Protein AF-0000000080410836 (afdb_homodimer)

Nearest PDB structures (foldseek):
  3ge6-assembly1_B  TM=9.670E-01  e=2.487E-30  Exiguobacterium sibiricum 255-15
  3gbh-assembly1_B  TM=9.718E-01  e=1.998E-29  Staphylococcus epidermidis ATCC 12228
  4qly-assembly2_D  TM=9.306E-01  e=6.298E-25  Lactiplantibacillus plantarum
  3bem-assembly1_A  TM=9.133E-01  e=1.049E-16  Bacillus subtilis
  3of4-assembly2_C-2  TM=8.819E-01  e=4.729E-12  Idiomarina loihiensis

Organism: NCBI:txid1345023

pLDDT: mean 97.45, std 5.58, range [43.41, 99.0]

Solvent-accessible surface area (backbone atoms only — not comparable to full-atom values): 21986 Å² total; per-residue (Å²): 125,85,84,77,54,77,44,48,43,30,62,58,32,61,75,61,60,46,60,41,56,44,28,37,66,87,44,74,71,53,69,69,58,50,39,49,42,48,44,61,12,54,69,40,71,36,77,94,65,37,63,29,46,33,37,40,38,30,54,36,72,68,42,41,60,68,44,44,82,39,27,64,89,51,46,56,30,61,73,16,27,28,29,38,37,36,34,22,15,34,68,61,27,65,76,48,38,62,60,49,47,50,49,23,33,76,71,69,58,38,55,66,67,57,44,54,53,50,50,64,54,48,49,61,51,62,73,65,48,50,72,66,57,41,50,52,50,22,34,32,30,31,23,23,23,48,44,37,31,52,38,43,36,33,14,66,65,28,40,30,23,86,41,78,67,48,45,66,93,47,51,32,52,76,72,75,37,58,58,86,41,34,38,73,61,41,33,34,29,32,26,37,62,66,59,87,49,66,71,80,74,69,79,59,38,71,80,40,44,44,82,64,126,87,83,77,53,75,43,47,43,29,62,58,32,61,73,62,60,49,60,40,56,44,28,37,66,85,45,74,71,54,69,66,58,50,39,50,41,47,44,62,11,53,69,40,70,33,77,94,64,38,61,29,48,35,38,39,38,30,54,36,72,68,42,41,59,67,44,45,84,39,28,63,88,51,44,55,31,63,73,16,26,27,28,37,37,37,34,24,16,34,68,60,27,65,76,48,38,62,61,50,46,49,50,23,33,74,70,70,59,39,56,68,67,56,44,53,53,49,50,64,54,47,49,60,51,62,73,65,47,50,72,65,58,42,51,51,50,22,36,33,30,30,23,24,22,48,42,37,32,53,39,42,37,31,15,65,64,28,39,30,22,83,41,78,65,49,47,65,93,47,51,32,52,76,72,75,38,58,58,86,42,34,40,71,62,40,34,33,30,32,25,36,62,65,60,88,50,67,71,79,74,68,80,58,38,73,81,40,43,47,80,63

Structure (mmCIF, N/CA/C/O backbone):
data_AF-0000000080410836-model_v1
#
loop_
_entity.id
_entity.type
_entity.pdbx_description
1 polymer 'NAD(P)H nitroreductase'
#
loop_
_atom_site.group_PDB
_atom_site.id
_atom_site.type_symbol
_atom_site.label_atom_id
_atom_site.label_alt_id
_atom_site.label_comp_id
_atom_site.label_asym_id
_atom_site.label_entity_id
_atom_site.label_seq_id
_atom_site.pdbx_PDB_ins_code
_atom_site.Cartn_x
_atom_site.Cartn_y
_atom_site.Cartn_z
_atom_site.occupancy
_atom_site.B_iso_or_equiv
_atom_site.auth_seq_id
_atom_site.auth_comp_id
_atom_site.auth_asym_id
_atom_site.auth_atom_id
_atom_site.pdbx_PDB_model_num
ATOM 1 N N . MET A 1 1 ? 14.094 14.562 -14.328 1 44.12 1 MET A N 1
ATOM 2 C CA . MET A 1 1 ? 13.664 14.461 -15.719 1 44.12 1 MET A CA 1
ATOM 3 C C . MET A 1 1 ? 12.156 14.234 -15.812 1 44.12 1 MET A C 1
ATOM 5 O O . MET A 1 1 ? 11.555 13.656 -14.906 1 44.12 1 MET A O 1
ATOM 9 N N . ALA A 1 2 ? 11.523 14.953 -16.547 1 53.25 2 ALA A N 1
ATOM 10 C CA . ALA A 1 2 ? 10.078 14.836 -16.734 1 53.25 2 ALA A CA 1
ATOM 11 C C . ALA A 1 2 ? 9.688 13.406 -17.078 1 53.25 2 ALA A C 1
ATOM 13 O O . ALA A 1 2 ? 10.25 12.812 -18.016 1 53.25 2 ALA A O 1
ATOM 14 N N . THR A 1 3 ? 9.078 12.609 -16.125 1 65.56 3 THR A N 1
ATOM 15 C CA . THR A 1 3 ? 8.797 11.203 -16.359 1 65.56 3 THR A CA 1
ATOM 16 C C . THR A 1 3 ? 7.855 11.031 -17.547 1 65.56 3 THR A C 1
ATOM 18 O O . THR A 1 3 ? 6.812 11.68 -17.625 1 65.56 3 THR A O 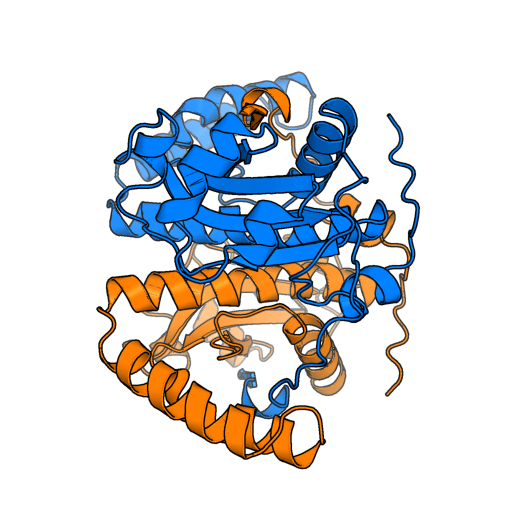1
ATOM 21 N N . THR A 1 4 ? 8.367 10.516 -18.578 1 81.44 4 THR A N 1
ATOM 22 C CA . THR A 1 4 ? 7.488 10.133 -19.672 1 81.44 4 THR A CA 1
ATOM 23 C C . THR A 1 4 ? 7.117 8.656 -19.562 1 81.44 4 THR A C 1
ATOM 25 O O . THR A 1 4 ? 7.965 7.785 -19.781 1 81.44 4 THR A O 1
ATOM 28 N N . PHE A 1 5 ? 5.906 8.422 -19.094 1 94.25 5 PHE A N 1
ATOM 29 C CA . PHE A 1 5 ? 5.402 7.055 -18.984 1 94.25 5 PHE A CA 1
ATOM 30 C C . PHE A 1 5 ? 5.023 6.504 -20.344 1 94.25 5 PHE A C 1
ATOM 32 O O . PHE A 1 5 ? 4.453 7.215 -21.172 1 94.25 5 PHE A O 1
ATOM 39 N N . GLU A 1 6 ? 5.367 5.293 -20.609 1 94.19 6 GLU A N 1
ATOM 40 C CA . GLU A 1 6 ? 4.941 4.594 -21.812 1 94.19 6 GLU A CA 1
ATOM 41 C C . GLU A 1 6 ? 3.422 4.453 -21.859 1 94.19 6 GLU A C 1
ATOM 43 O O . GLU A 1 6 ? 2.816 4.574 -22.938 1 94.19 6 GLU A O 1
ATOM 48 N N . ASN A 1 7 ? 2.84 4.195 -20.781 1 96.25 7 ASN A N 1
ATOM 49 C CA . ASN A 1 7 ? 1.398 4.117 -20.562 1 96.25 7 ASN A CA 1
ATOM 50 C C . ASN A 1 7 ? 0.94 5.098 -19.484 1 96.25 7 ASN A C 1
ATOM 52 O O . ASN A 1 7 ? 1.145 4.863 -18.297 1 96.25 7 ASN A O 1
ATOM 56 N N . ASN A 1 8 ? 0.25 6.121 -19.922 1 97.31 8 ASN A N 1
ATOM 57 C CA . ASN A 1 8 ? -0.13 7.176 -18.984 1 97.31 8 ASN A CA 1
ATOM 58 C C . ASN A 1 8 ? -1.63 7.16 -18.703 1 97.31 8 ASN A C 1
ATOM 60 O O . ASN A 1 8 ? -2.197 8.172 -18.297 1 97.31 8 ASN A O 1
ATOM 64 N N . THR A 1 9 ? -2.342 6.074 -19.047 1 97.44 9 THR A N 1
ATOM 65 C CA . THR A 1 9 ? -3.764 5.891 -18.781 1 97.44 9 THR A CA 1
ATOM 66 C C . THR A 1 9 ? -3.973 5.188 -17.438 1 97.44 9 THR A C 1
ATOM 68 O O . THR A 1 9 ? -3.658 4.004 -17.297 1 97.44 9 THR A O 1
ATOM 71 N N . PHE A 1 10 ? -4.57 5.891 -16.484 1 98.12 10 PHE A N 1
ATOM 72 C CA . PHE A 1 10 ? -4.715 5.387 -15.117 1 98.12 10 PHE A CA 1
ATOM 73 C C . PHE A 1 10 ? -5.508 4.086 -15.102 1 98.12 10 PHE A C 1
ATOM 75 O O . PHE A 1 10 ? -5.105 3.111 -14.469 1 98.12 10 PHE A O 1
ATOM 82 N N . THR A 1 11 ? -6.617 4.023 -15.742 1 96.94 11 THR A N 1
ATOM 83 C CA . THR A 1 11 ? -7.473 2.844 -15.797 1 96.94 11 THR A CA 1
ATOM 84 C C . THR A 1 11 ? -6.688 1.63 -16.281 1 96.94 11 THR A C 1
ATOM 86 O O . THR A 1 11 ? -6.766 0.553 -15.695 1 96.94 11 THR A O 1
ATOM 89 N N . ASP A 1 12 ? -5.914 1.786 -17.344 1 97.06 12 ASP A N 1
ATOM 90 C CA . ASP A 1 12 ? -5.129 0.69 -17.906 1 97.06 12 ASP A CA 1
ATOM 91 C C . ASP A 1 12 ? -4.047 0.233 -16.922 1 97.06 12 ASP A C 1
ATOM 93 O O . ASP A 1 12 ? -3.838 -0.968 -16.75 1 97.06 12 ASP A O 1
ATOM 97 N N . VAL A 1 13 ? -3.367 1.195 -16.328 1 98.19 13 VAL A N 1
ATOM 98 C CA . VAL A 1 13 ? -2.264 0.905 -15.422 1 98.19 13 VAL A CA 1
ATOM 99 C C . VAL A 1 13 ? -2.783 0.143 -14.203 1 98.19 13 VAL A C 1
ATOM 101 O O . VAL A 1 13 ? -2.246 -0.908 -13.844 1 98.19 13 VAL A O 1
ATOM 104 N N . MET A 1 14 ? -3.818 0.631 -13.609 1 97.81 14 MET A N 1
ATOM 105 C CA . MET A 1 14 ? -4.27 0.064 -12.336 1 97.81 14 MET A CA 1
ATOM 106 C C . MET A 1 14 ? -5.102 -1.192 -12.57 1 97.81 14 MET A C 1
ATOM 108 O O . MET A 1 14 ? -4.812 -2.248 -12.008 1 97.81 14 MET A O 1
ATOM 112 N N . LEU A 1 15 ? -6.121 -1.127 -13.453 1 95.88 15 LEU A N 1
ATOM 113 C CA . LEU A 1 15 ? -7.035 -2.25 -13.633 1 95.88 15 LEU A CA 1
ATOM 114 C C . LEU A 1 15 ? -6.395 -3.342 -14.484 1 95.88 15 LEU A C 1
ATOM 116 O O . LEU A 1 15 ? -6.852 -4.488 -14.477 1 95.88 15 LEU A O 1
ATOM 120 N N . GLY A 1 16 ? -5.359 -2.982 -15.234 1 96.38 16 GLY A N 1
ATOM 121 C CA . GLY A 1 16 ? -4.664 -3.957 -16.062 1 96.38 16 GLY A CA 1
ATOM 122 C C . GLY A 1 16 ? -3.59 -4.719 -15.305 1 96.38 16 GLY A C 1
ATOM 123 O O . GLY A 1 16 ? -3.006 -5.664 -15.836 1 96.38 16 GLY A O 1
ATOM 124 N N . ARG A 1 17 ? -3.307 -4.332 -14.078 1 97.69 17 ARG A N 1
ATOM 125 C CA . ARG A 1 17 ? -2.258 -5 -13.32 1 97.69 17 ARG A CA 1
ATOM 126 C C . ARG A 1 17 ? -2.65 -6.438 -12.984 1 97.69 17 ARG A C 1
ATOM 128 O O . ARG A 1 17 ? -3.758 -6.688 -12.508 1 97.69 17 ARG A O 1
ATOM 135 N N . LYS A 1 18 ? -1.777 -7.348 -13.227 1 96.88 18 LYS A N 1
ATOM 136 C CA . LYS A 1 18 ? -1.864 -8.766 -12.867 1 96.88 18 LYS A CA 1
ATOM 137 C C . LYS A 1 18 ? -0.556 -9.258 -12.258 1 96.88 18 LYS A C 1
ATOM 139 O O . LYS A 1 18 ? 0.504 -8.672 -12.492 1 96.88 18 LYS A O 1
ATOM 144 N N . SER A 1 19 ? -0.712 -10.289 -11.461 1 97.88 19 SER A N 1
ATOM 145 C CA . SER A 1 19 ? 0.504 -10.953 -11.008 1 97.88 19 SER A CA 1
ATOM 146 C C . SER A 1 19 ? 1.12 -11.797 -12.125 1 97.88 19 SER A C 1
ATOM 148 O O . SER A 1 19 ? 0.53 -12.789 -12.555 1 97.88 19 SER A O 1
ATOM 150 N N . ILE A 1 20 ? 2.268 -11.367 -12.602 1 98.44 20 ILE A N 1
ATOM 151 C CA . ILE A 1 20 ? 2.992 -12.055 -13.664 1 98.44 20 ILE A CA 1
ATOM 152 C C . ILE A 1 20 ? 4.113 -12.898 -13.07 1 98.44 20 ILE A C 1
ATOM 154 O O . ILE A 1 20 ? 4.914 -12.398 -12.273 1 98.44 20 ILE A O 1
ATOM 158 N N . ARG A 1 21 ? 4.246 -14.125 -13.492 1 98.12 21 ARG A N 1
ATOM 159 C CA . ARG A 1 21 ? 5.168 -15.016 -12.805 1 98.12 21 ARG A CA 1
ATOM 160 C C . ARG A 1 21 ? 6.246 -15.531 -13.75 1 98.12 21 ARG A C 1
ATOM 162 O O . ARG A 1 21 ? 7.16 -16.25 -13.336 1 98.12 21 ARG A O 1
ATOM 169 N N . VAL A 1 22 ? 6.125 -15.305 -14.977 1 98.69 22 VAL A N 1
ATOM 170 C CA . VAL A 1 22 ? 7.117 -15.648 -15.992 1 98.69 22 VAL A CA 1
ATOM 171 C C . VAL A 1 22 ? 7.402 -14.438 -16.875 1 98.69 22 VAL A C 1
ATOM 173 O O . VAL A 1 22 ? 6.473 -13.789 -17.359 1 98.69 22 VAL A O 1
ATOM 176 N N . TYR A 1 23 ? 8.672 -14.211 -17.078 1 98.88 23 TYR A N 1
ATOM 177 C CA . TYR A 1 23 ? 9.094 -13 -17.781 1 98.88 23 TYR A CA 1
ATOM 178 C C . TYR A 1 23 ? 9.969 -13.344 -18.984 1 98.88 23 TYR A C 1
ATOM 180 O O . TYR A 1 23 ? 10.477 -14.461 -19.094 1 98.88 23 TYR A O 1
ATOM 188 N N . ASP A 1 24 ? 10.047 -12.398 -19.953 1 98.81 24 ASP A N 1
ATOM 189 C CA . ASP A 1 24 ? 11.039 -12.469 -21.016 1 98.81 24 ASP A CA 1
ATOM 190 C C . ASP A 1 24 ? 12.453 -12.297 -20.453 1 98.81 24 ASP A C 1
ATOM 192 O O . ASP A 1 24 ? 12.859 -11.188 -20.109 1 98.81 24 ASP A O 1
ATOM 196 N N . GLU A 1 25 ? 13.203 -13.352 -20.469 1 98.38 25 GLU A N 1
ATOM 197 C CA . GLU A 1 25 ? 14.508 -13.391 -19.828 1 98.38 25 GLU A CA 1
ATOM 198 C C . GLU A 1 25 ? 15.5 -12.469 -20.531 1 98.38 25 GLU A C 1
ATOM 200 O O . GLU A 1 25 ? 16.562 -12.148 -19.984 1 98.38 25 GLU A O 1
ATOM 205 N N . ASN A 1 26 ? 15.195 -12.008 -21.734 1 98.12 26 ASN A N 1
ATOM 206 C CA . ASN A 1 26 ? 16.094 -11.164 -22.516 1 98.12 26 ASN A CA 1
ATOM 207 C C . ASN A 1 26 ? 15.922 -9.688 -22.172 1 98.12 26 ASN A C 1
ATOM 209 O O . ASN A 1 26 ? 16.734 -8.852 -22.562 1 98.12 26 ASN A O 1
ATOM 213 N N . VAL A 1 27 ? 14.922 -9.43 -21.453 1 98.56 27 VAL A N 1
ATOM 214 C CA . VAL A 1 27 ? 14.672 -8.039 -21.094 1 98.56 27 VAL A CA 1
ATOM 215 C C . VAL A 1 27 ? 15.375 -7.715 -19.781 1 98.56 27 VAL A C 1
ATOM 217 O O . VAL A 1 27 ? 15.234 -8.445 -18.797 1 98.56 27 VAL A O 1
ATOM 220 N N . LYS A 1 28 ? 16.172 -6.656 -19.812 1 98.56 28 LYS A N 1
ATOM 221 C CA . LYS A 1 28 ? 16.812 -6.105 -18.609 1 98.56 28 LYS A CA 1
ATOM 222 C C . LYS A 1 28 ? 16.375 -4.66 -18.375 1 98.56 28 LYS A C 1
ATOM 224 O O . LYS A 1 28 ? 15.914 -3.986 -19.297 1 98.56 28 LYS A O 1
ATOM 229 N N . ILE A 1 29 ? 16.438 -4.254 -17.172 1 98.69 29 ILE A N 1
ATOM 230 C CA . ILE A 1 29 ? 16.141 -2.881 -16.797 1 98.69 29 ILE A CA 1
ATOM 231 C C . ILE A 1 29 ? 17.406 -2.191 -16.297 1 98.69 29 ILE A C 1
ATOM 233 O O . ILE A 1 29 ? 18.078 -2.684 -15.391 1 98.69 29 ILE A O 1
ATOM 237 N N . SER A 1 30 ? 17.75 -1.069 -16.906 1 98.56 30 SER A N 1
ATOM 238 C CA . SER A 1 30 ? 18.938 -0.352 -16.469 1 98.56 30 SER A CA 1
ATOM 239 C C . SER A 1 30 ? 18.797 0.147 -15.039 1 98.56 30 SER A C 1
ATOM 241 O O . SER A 1 30 ? 17.688 0.41 -14.578 1 98.56 30 SER A O 1
ATOM 243 N N . GLN A 1 31 ? 19.938 0.273 -14.352 1 98.69 31 GLN A N 1
ATOM 244 C CA . GLN A 1 31 ? 19.891 0.805 -12.992 1 98.69 31 GLN A CA 1
ATOM 245 C C . GLN A 1 31 ? 19.312 2.215 -12.977 1 98.69 31 GLN A C 1
ATOM 247 O O . GLN A 1 31 ? 18.609 2.586 -12.039 1 98.69 31 GLN A O 1
ATOM 252 N N . LEU A 1 32 ? 19.609 2.982 -14.008 1 98.31 32 LEU A N 1
ATOM 253 C CA . LEU A 1 32 ? 19.062 4.332 -14.102 1 98.31 32 LEU A CA 1
ATOM 254 C C . LEU A 1 32 ? 17.547 4.305 -14.172 1 98.31 32 LEU A C 1
ATOM 256 O O . LEU A 1 32 ? 16.875 5.066 -13.469 1 98.31 32 LEU A O 1
ATOM 260 N N . GLU A 1 33 ? 16.953 3.447 -15 1 98.25 33 GLU A N 1
ATOM 261 C CA . GLU A 1 33 ? 15.492 3.35 -15.109 1 98.25 33 GLU A CA 1
ATOM 262 C C . GLU A 1 33 ? 14.875 2.789 -13.836 1 98.25 33 GLU A C 1
ATOM 264 O O . GLU A 1 33 ? 13.805 3.223 -13.414 1 98.25 33 GLU A O 1
ATOM 269 N N . MET A 1 34 ? 15.602 1.829 -13.227 1 98.81 34 MET A N 1
ATOM 270 C CA . MET A 1 34 ? 15.133 1.275 -11.953 1 98.81 34 MET A CA 1
ATOM 271 C C . MET A 1 34 ? 15.07 2.357 -10.883 1 98.81 34 MET A C 1
ATOM 273 O O . MET A 1 34 ? 14.07 2.461 -10.164 1 98.81 34 MET A O 1
ATOM 277 N N . LEU A 1 35 ? 16.109 3.154 -10.812 1 98.81 35 LEU A N 1
ATOM 278 C CA . LEU A 1 35 ? 16.125 4.238 -9.844 1 98.81 35 LEU A CA 1
ATOM 279 C C . LEU A 1 35 ? 15.023 5.25 -10.133 1 98.81 3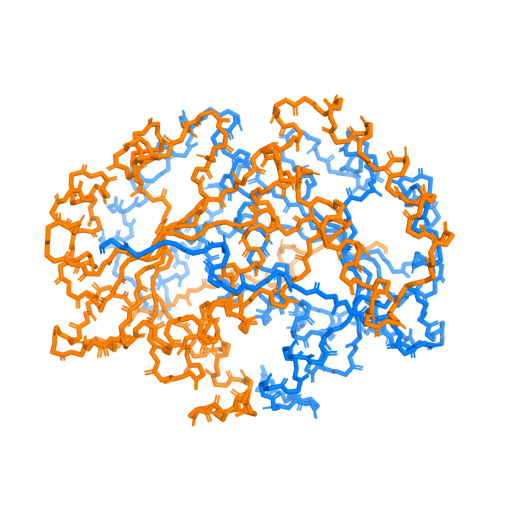5 LEU A C 1
ATOM 281 O O . LEU A 1 35 ? 14.422 5.801 -9.211 1 98.81 35 LEU A O 1
ATOM 285 N N . GLN A 1 36 ? 14.742 5.488 -11.398 1 98.5 36 GLN A N 1
ATOM 286 C CA . GLN A 1 36 ? 13.641 6.371 -11.773 1 98.5 36 GLN A CA 1
ATOM 287 C C . GLN A 1 36 ? 12.305 5.809 -11.297 1 98.5 36 GLN A C 1
ATOM 289 O O . GLN A 1 36 ? 11.469 6.547 -10.758 1 98.5 36 GLN A O 1
ATOM 294 N N . MET A 1 37 ? 12.094 4.531 -11.492 1 98.75 37 MET A N 1
ATOM 295 C CA . MET A 1 37 ? 10.852 3.904 -11.055 1 98.75 37 MET A CA 1
ATOM 296 C C . MET A 1 37 ? 10.719 3.965 -9.531 1 98.75 37 MET A C 1
ATOM 298 O O . MET A 1 37 ? 9.633 4.215 -9.008 1 98.75 37 MET A O 1
ATOM 302 N N . ILE A 1 38 ? 11.852 3.754 -8.805 1 98.88 38 ILE A N 1
ATOM 303 C CA . ILE A 1 38 ? 11.836 3.811 -7.344 1 98.88 38 ILE A CA 1
ATOM 304 C C . ILE A 1 38 ? 11.57 5.242 -6.887 1 98.88 38 ILE A C 1
ATOM 306 O O . ILE A 1 38 ? 10.812 5.469 -5.938 1 98.88 38 ILE A O 1
ATOM 310 N N . GLU A 1 39 ? 12.148 6.215 -7.555 1 98.38 39 GLU A N 1
ATOM 311 C CA . GLU A 1 39 ? 11.898 7.621 -7.254 1 98.38 39 GLU A CA 1
ATOM 312 C C . GLU A 1 39 ? 10.422 7.965 -7.418 1 98.38 39 GLU A C 1
ATOM 314 O O . GLU A 1 39 ? 9.836 8.641 -6.57 1 98.38 39 GLU A O 1
ATOM 319 N N . GLU A 1 40 ? 9.828 7.508 -8.492 1 98.44 40 GLU A N 1
ATOM 320 C CA . GLU A 1 40 ? 8.406 7.738 -8.734 1 98.44 40 GLU A CA 1
ATOM 321 C C . GLU A 1 40 ? 7.543 7.004 -7.715 1 98.44 40 GLU A C 1
ATOM 323 O O . GLU A 1 40 ? 6.582 7.566 -7.191 1 98.44 40 GLU A O 1
ATOM 328 N N . ALA A 1 41 ? 7.895 5.809 -7.34 1 98.75 41 ALA A N 1
ATOM 329 C CA . ALA A 1 41 ? 7.129 4.992 -6.398 1 98.75 41 ALA A CA 1
ATOM 330 C C . ALA A 1 41 ? 7.145 5.602 -5 1 98.75 41 ALA A C 1
ATOM 332 O O . ALA A 1 41 ? 6.152 5.523 -4.273 1 98.75 41 ALA A O 1
ATOM 333 N N . THR A 1 42 ? 8.266 6.25 -4.641 1 98.69 42 THR A N 1
ATOM 334 C CA . THR A 1 42 ? 8.453 6.699 -3.266 1 98.69 42 THR A CA 1
ATOM 335 C C . THR A 1 42 ? 7.844 8.078 -3.055 1 98.69 42 THR A C 1
ATOM 337 O O . THR A 1 42 ? 8.031 8.695 -2.004 1 98.69 42 THR A O 1
ATOM 340 N N . THR A 1 43 ? 7.062 8.555 -4.09 1 98.31 43 THR A N 1
ATOM 341 C CA . THR A 1 43 ? 6.184 9.688 -3.818 1 98.31 43 THR A CA 1
ATOM 342 C C . THR A 1 43 ? 5.023 9.273 -2.918 1 98.31 43 THR A C 1
ATOM 344 O O . THR A 1 43 ? 4.234 10.109 -2.486 1 98.31 43 THR A O 1
ATOM 347 N N . ALA A 1 44 ? 4.941 7.973 -2.598 1 98.69 44 ALA A N 1
ATOM 348 C CA . ALA A 1 44 ? 3.947 7.434 -1.673 1 98.69 44 ALA A CA 1
ATOM 349 C C . ALA A 1 44 ? 4.027 8.125 -0.316 1 98.69 44 ALA A C 1
ATOM 351 O O . ALA A 1 44 ? 5.094 8.602 0.084 1 98.69 44 ALA A O 1
ATOM 352 N N . PRO A 1 45 ? 2.902 8.25 0.354 1 98.69 45 PRO A N 1
ATOM 353 C CA . PRO A 1 45 ? 2.951 8.82 1.704 1 98.69 45 PRO A CA 1
ATOM 354 C C . PRO A 1 45 ? 3.611 7.883 2.713 1 98.69 45 PRO A C 1
ATOM 356 O O . PRO A 1 45 ? 3.705 6.676 2.473 1 98.69 45 PRO A O 1
ATOM 359 N N . SER A 1 46 ? 4.133 8.438 3.752 1 98.75 46 SER A N 1
ATOM 360 C CA . SER A 1 46 ? 4.637 7.73 4.926 1 98.75 46 SER A CA 1
ATOM 361 C C . SER A 1 46 ? 4.352 8.508 6.203 1 98.75 46 SER A C 1
ATOM 363 O O . SER A 1 46 ? 4.18 9.734 6.168 1 98.75 46 SER A O 1
ATOM 365 N N . SER A 1 47 ? 4.191 7.773 7.289 1 98.44 47 SER A N 1
ATOM 366 C CA . SER A 1 47 ? 3.941 8.414 8.578 1 98.44 47 SER A CA 1
ATOM 367 C C . SER A 1 47 ? 4.98 9.484 8.875 1 98.44 47 SER A C 1
ATOM 369 O O . SER A 1 47 ? 6.184 9.211 8.875 1 98.44 47 SER A O 1
ATOM 371 N N . VAL A 1 48 ? 4.488 10.758 9.039 1 97.44 48 VAL A N 1
ATOM 372 C CA . VAL A 1 48 ? 5.289 11.93 9.359 1 97.44 48 VAL A CA 1
ATOM 373 C C . VAL A 1 48 ? 6.441 12.055 8.359 1 97.44 48 VAL A C 1
ATOM 375 O O . VAL A 1 48 ? 7.5 12.594 8.695 1 97.44 48 VAL A O 1
ATOM 378 N N . ASN A 1 49 ? 6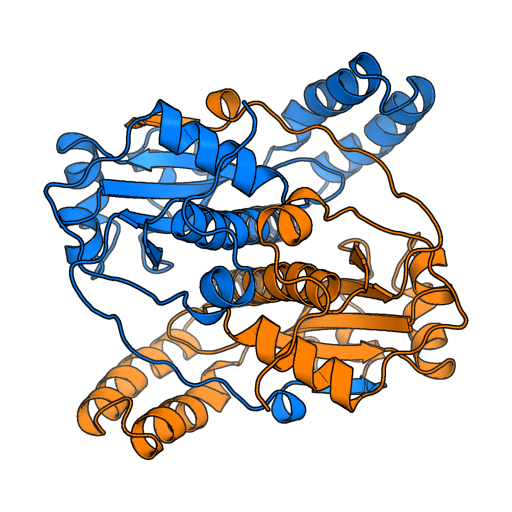.34 11.438 7.199 1 98.19 49 ASN A N 1
ATOM 379 C CA . ASN A 1 49 ? 7.273 11.492 6.078 1 98.19 49 ASN A CA 1
ATOM 380 C C . ASN A 1 49 ? 8.633 10.914 6.457 1 98.19 49 ASN A C 1
ATOM 382 O O . ASN A 1 49 ? 9.672 11.422 6.02 1 98.19 49 ASN A O 1
ATOM 386 N N . MET A 1 50 ? 8.625 9.82 7.211 1 98.75 50 MET A N 1
ATOM 387 C CA . MET A 1 50 ? 9.883 9.211 7.645 1 98.75 50 MET A CA 1
ATOM 388 C C . MET A 1 50 ? 10.422 8.266 6.574 1 98.75 50 MET A C 1
ATOM 390 O O . MET A 1 50 ? 11.57 7.828 6.656 1 98.75 50 MET A O 1
ATOM 394 N N . GLN A 1 51 ? 9.68 7.953 5.602 1 98.81 51 GLN A N 1
ATOM 395 C CA . GLN A 1 51 ? 10.141 7.23 4.422 1 98.81 51 GLN A CA 1
ATOM 396 C C . GLN A 1 51 ? 10.969 6.008 4.812 1 98.81 51 GLN A C 1
ATOM 398 O O . GLN A 1 51 ? 12.133 5.895 4.438 1 98.81 51 GLN A O 1
ATOM 403 N N . PRO A 1 52 ? 10.281 5.016 5.453 1 98.94 52 PRO A N 1
ATOM 404 C CA . PRO A 1 52 ? 11.039 3.906 6.043 1 98.94 52 PRO A CA 1
ATOM 405 C C . PRO A 1 52 ? 11.453 2.861 5.016 1 98.94 52 PRO A C 1
ATOM 407 O O . PRO A 1 52 ? 12.234 1.957 5.328 1 98.94 52 PRO A O 1
ATOM 410 N N . TRP A 1 53 ? 11.062 2.914 3.822 1 98.94 53 TRP A N 1
ATOM 411 C CA . TRP A 1 53 ? 11.289 1.895 2.805 1 98.94 53 TRP A CA 1
ATOM 412 C C . TRP A 1 53 ? 12.75 1.884 2.369 1 98.94 53 TRP A C 1
ATOM 414 O O . TRP A 1 53 ? 13.375 2.941 2.23 1 98.94 53 TRP A O 1
ATOM 424 N N . ARG A 1 54 ? 13.32 0.702 2.205 1 98.94 54 ARG A N 1
ATOM 425 C CA . ARG A 1 54 ? 14.641 0.438 1.648 1 98.94 54 ARG A CA 1
ATOM 426 C C . ARG A 1 54 ? 14.578 -0.65 0.582 1 98.94 54 ARG A C 1
ATOM 428 O O . ARG A 1 54 ? 13.859 -1.64 0.739 1 98.94 54 ARG A O 1
ATOM 435 N N . PHE A 1 55 ? 15.367 -0.445 -0.476 1 98.94 55 PHE A N 1
ATOM 436 C CA . PHE A 1 55 ? 15.273 -1.34 -1.624 1 98.94 55 PHE A CA 1
ATOM 437 C C . PHE A 1 55 ? 16.609 -2.035 -1.882 1 98.94 55 PHE A C 1
ATOM 439 O O . PHE A 1 55 ? 17.656 -1.393 -1.889 1 98.94 55 PHE A O 1
ATOM 446 N N . VAL A 1 56 ? 16.547 -3.311 -2.035 1 99 56 VAL A N 1
ATOM 447 C CA . VAL A 1 56 ? 17.641 -4.078 -2.629 1 99 56 VAL A CA 1
ATOM 448 C C . VAL A 1 56 ? 17.203 -4.645 -3.977 1 99 56 VAL A C 1
ATOM 450 O O . VAL A 1 56 ? 16.281 -5.453 -4.043 1 99 56 VAL A O 1
ATOM 453 N N . VAL A 1 57 ? 17.844 -4.176 -5.016 1 99 57 VAL A N 1
ATOM 454 C CA . VAL A 1 57 ? 17.516 -4.641 -6.359 1 99 57 VAL A CA 1
ATOM 455 C C . VAL A 1 57 ? 18.438 -5.805 -6.738 1 99 57 VAL A C 1
ATOM 457 O O . VAL A 1 57 ? 19.625 -5.609 -6.973 1 99 57 VAL A O 1
ATOM 460 N N . VAL A 1 58 ? 17.859 -6.984 -6.781 1 98.94 58 VAL A N 1
ATOM 461 C CA . VAL A 1 58 ? 18.562 -8.211 -7.125 1 98.94 58 VAL A CA 1
ATOM 462 C C . VAL A 1 58 ? 18.484 -8.453 -8.625 1 98.94 58 VAL A C 1
ATOM 464 O O . VAL A 1 58 ? 17.438 -8.867 -9.133 1 98.94 58 VAL A O 1
ATOM 467 N N . GLU A 1 59 ? 19.594 -8.273 -9.344 1 98.75 59 GLU A N 1
ATOM 468 C CA . GLU A 1 59 ? 19.531 -8.336 -10.805 1 98.75 59 GLU A CA 1
ATOM 469 C C . GLU A 1 59 ? 20.672 -9.172 -11.375 1 98.75 59 GLU A C 1
ATOM 471 O O . GLU A 1 59 ? 20.594 -9.641 -12.516 1 98.75 59 GLU A O 1
ATOM 476 N N . SER A 1 60 ? 21.797 -9.375 -10.625 1 98.5 60 SER A N 1
ATOM 477 C CA . SER A 1 60 ? 22.906 -10.188 -11.117 1 98.5 60 SER A CA 1
ATOM 478 C C . SER A 1 60 ? 22.625 -11.672 -10.961 1 98.5 60 SER A C 1
ATOM 480 O O . SER A 1 60 ? 21.875 -12.078 -10.07 1 98.5 60 SER A O 1
ATOM 482 N N . PRO A 1 61 ? 23.219 -12.469 -11.836 1 98.19 61 PRO A N 1
ATOM 483 C CA . PRO A 1 61 ? 23.062 -13.914 -11.672 1 98.19 61 PRO A CA 1
ATOM 484 C C . PRO A 1 61 ? 23.484 -14.406 -10.289 1 98.19 61 PRO A C 1
ATOM 486 O O . PRO A 1 61 ? 22.828 -15.258 -9.703 1 98.19 61 PRO A O 1
ATOM 489 N N . GLU A 1 62 ? 24.562 -13.875 -9.781 1 98.56 62 GLU A N 1
ATOM 490 C CA . GLU A 1 62 ? 25.062 -14.281 -8.477 1 98.56 62 GLU A CA 1
ATOM 491 C C . GLU A 1 62 ? 24.062 -13.945 -7.371 1 98.56 62 GLU A C 1
ATOM 493 O O . GLU A 1 62 ? 23.812 -14.766 -6.484 1 98.56 62 GLU A O 1
ATOM 498 N N . ALA A 1 63 ? 23.531 -12.758 -7.371 1 98.81 63 ALA A N 1
ATOM 499 C CA . ALA A 1 63 ? 22.562 -12.344 -6.355 1 98.81 63 ALA A CA 1
ATOM 500 C C . ALA A 1 63 ? 21.266 -13.148 -6.465 1 98.81 63 ALA A C 1
ATOM 502 O O . ALA A 1 63 ? 20.656 -13.477 -5.453 1 98.81 63 ALA A O 1
ATOM 503 N N . LYS A 1 64 ? 20.828 -13.422 -7.676 1 98.75 64 LYS A N 1
ATOM 504 C CA . LYS A 1 64 ? 19.641 -14.242 -7.871 1 98.75 64 LYS A CA 1
ATOM 505 C C . LYS A 1 64 ? 19.844 -15.656 -7.328 1 98.75 64 LYS A C 1
ATOM 507 O O . LYS A 1 64 ? 18.922 -16.266 -6.785 1 98.75 64 LYS A O 1
ATOM 512 N N . GLU A 1 65 ? 21.016 -16.172 -7.512 1 98.56 65 GLU A N 1
ATOM 513 C CA . GLU A 1 65 ? 21.344 -17.484 -6.941 1 98.56 65 GLU A CA 1
ATOM 514 C C . GLU A 1 65 ? 21.297 -17.453 -5.418 1 98.56 65 GLU A C 1
ATOM 516 O O . GLU A 1 65 ? 20.891 -18.422 -4.777 1 98.56 65 GLU A O 1
ATOM 521 N N . THR A 1 66 ? 21.797 -16.359 -4.828 1 98.69 66 THR A N 1
ATOM 522 C CA . THR A 1 66 ? 21.734 -16.156 -3.383 1 98.69 66 THR A CA 1
ATOM 523 C C . THR A 1 66 ? 20.297 -16.125 -2.904 1 98.69 66 THR A C 1
ATOM 525 O O . THR A 1 66 ? 19.969 -16.672 -1.845 1 98.69 66 THR A O 1
ATOM 528 N N . LEU A 1 67 ? 19.391 -15.562 -3.691 1 98.94 67 LEU A N 1
ATOM 529 C CA . LEU A 1 67 ? 17.984 -15.367 -3.324 1 98.94 67 LEU A CA 1
ATOM 530 C C . LEU A 1 67 ? 17.203 -16.672 -3.492 1 98.94 67 LEU A C 1
ATOM 532 O O . LEU A 1 67 ? 16.25 -16.922 -2.75 1 98.94 67 LEU A O 1
ATOM 536 N N . LYS A 1 68 ? 17.562 -17.484 -4.387 1 98.69 68 LYS A N 1
ATOM 537 C CA . LYS A 1 68 ? 16.781 -18.609 -4.887 1 98.69 68 LYS A CA 1
ATOM 538 C C . LYS A 1 68 ? 16.312 -19.516 -3.74 1 98.69 68 LYS A C 1
ATOM 540 O O . LYS A 1 68 ? 15.133 -19.844 -3.648 1 98.69 68 LYS A O 1
ATOM 545 N N . PRO A 1 69 ? 17.156 -19.906 -2.781 1 98.38 69 PRO A N 1
ATOM 546 C CA . PRO A 1 69 ? 16.703 -20.797 -1.707 1 98.38 69 PRO A CA 1
ATOM 547 C C . PRO A 1 69 ? 15.789 -20.078 -0.711 1 98.38 69 PRO A C 1
ATOM 549 O O . PRO A 1 69 ? 15.164 -20.734 0.132 1 98.38 69 PRO A O 1
ATOM 552 N N . LEU A 1 70 ? 15.664 -18.781 -0.774 1 98.75 70 LEU A N 1
ATOM 553 C CA . LEU A 1 70 ? 14.945 -18.016 0.236 1 98.75 70 LEU A CA 1
ATOM 554 C C . LEU A 1 70 ? 13.531 -17.703 -0.228 1 98.75 70 LEU A C 1
ATOM 556 O O . LEU A 1 70 ? 12.719 -17.188 0.548 1 98.75 70 LEU A O 1
ATOM 560 N N . ILE A 1 71 ? 13.164 -18 -1.514 1 98.19 71 ILE A N 1
ATOM 561 C CA . ILE A 1 71 ? 11.883 -17.547 -2.049 1 98.19 71 ILE A CA 1
ATOM 562 C C . ILE A 1 71 ? 10.969 -18.734 -2.287 1 98.19 71 ILE A C 1
ATOM 564 O O . ILE A 1 71 ? 10.055 -18.672 -3.113 1 98.19 71 ILE A O 1
ATOM 568 N N . ARG A 1 72 ? 11.25 -19.797 -1.657 1 92.06 72 ARG A N 1
ATOM 569 C CA . ARG A 1 72 ? 10.391 -20.984 -1.645 1 92.06 72 ARG A CA 1
ATOM 570 C C . ARG A 1 72 ? 9.992 -21.375 -3.061 1 92.06 72 ARG A C 1
ATOM 572 O O . ARG A 1 72 ? 10.852 -21.625 -3.908 1 92.06 72 ARG A O 1
ATOM 579 N N . PHE A 1 73 ? 8.656 -21.219 -3.406 1 92.12 73 PHE A N 1
ATOM 580 C CA . PHE A 1 73 ? 8.133 -21.75 -4.66 1 92.12 73 PHE A CA 1
ATOM 581 C C . PHE A 1 73 ? 8.156 -20.672 -5.746 1 92.12 73 PHE A C 1
ATOM 583 O O . PHE A 1 73 ? 7.711 -20.906 -6.871 1 92.12 73 PHE A O 1
ATOM 590 N N . ASN A 1 74 ? 8.703 -19.516 -5.449 1 97.19 74 ASN A N 1
ATOM 591 C CA . ASN A 1 74 ? 8.688 -18.406 -6.387 1 97.19 74 ASN A CA 1
ATOM 592 C C . ASN A 1 74 ? 9.961 -18.375 -7.234 1 97.19 74 ASN A C 1
ATOM 594 O O . ASN A 1 74 ? 10.477 -17.297 -7.539 1 97.19 74 ASN A O 1
ATOM 598 N N . VAL A 1 75 ? 10.469 -19.531 -7.68 1 97.94 75 VAL A N 1
ATOM 599 C CA . VAL A 1 75 ? 11.75 -19.688 -8.359 1 97.94 75 VAL A CA 1
ATOM 600 C C . VAL A 1 75 ? 11.625 -19.219 -9.812 1 97.94 75 VAL A C 1
ATOM 602 O O . VAL A 1 75 ? 12.555 -18.641 -10.367 1 97.94 75 VAL A O 1
ATOM 605 N N . ARG A 1 76 ? 10.516 -19.484 -10.492 1 97.94 76 ARG A N 1
ATOM 606 C CA . ARG A 1 76 ? 10.312 -19.047 -11.875 1 97.94 76 ARG A CA 1
ATOM 607 C C . ARG A 1 76 ? 10.422 -17.531 -11.992 1 97.94 76 ARG A C 1
ATOM 609 O O . ARG A 1 76 ? 11.016 -17.016 -12.945 1 97.94 76 ARG A O 1
ATOM 616 N N . GLN A 1 77 ? 9.828 -16.859 -11.031 1 98.62 77 GLN A N 1
ATOM 617 C CA . GLN A 1 77 ? 9.93 -15.398 -11.008 1 98.62 77 GLN A CA 1
ATOM 618 C C . GLN A 1 77 ? 11.383 -14.945 -10.906 1 98.62 77 GLN A C 1
ATOM 620 O O . GLN A 1 77 ? 11.82 -14.062 -11.656 1 98.62 77 GLN A O 1
ATOM 625 N N . ASN A 1 78 ? 12.062 -15.57 -9.969 1 98.81 78 ASN A N 1
ATOM 626 C CA . ASN A 1 78 ? 13.469 -15.219 -9.75 1 98.81 78 ASN A CA 1
ATOM 627 C C . ASN A 1 78 ? 14.305 -15.492 -10.992 1 98.81 78 ASN A C 1
ATOM 629 O O . ASN A 1 78 ? 15.133 -14.664 -11.391 1 98.81 78 ASN A O 1
ATOM 633 N N . ASP A 1 79 ? 14.047 -16.594 -11.688 1 98.56 79 ASP A N 1
ATOM 634 C CA . ASP A 1 79 ? 14.867 -17.031 -12.805 1 98.56 79 ASP A CA 1
ATOM 635 C C . ASP A 1 79 ? 14.609 -16.188 -14.047 1 98.56 79 ASP A C 1
ATOM 637 O O . ASP A 1 79 ? 15.508 -15.984 -14.867 1 98.56 79 ASP A O 1
ATOM 641 N N . THR A 1 80 ? 13.383 -15.656 -14.188 1 98.75 80 THR A N 1
ATOM 642 C CA . THR A 1 80 ? 13.031 -15.109 -15.492 1 98.75 80 THR A CA 1
ATOM 643 C C . THR A 1 80 ? 12.898 -13.586 -15.422 1 98.75 80 THR A C 1
ATOM 645 O O . THR A 1 80 ? 12.93 -12.906 -16.453 1 98.75 80 THR A O 1
ATOM 648 N N . SER A 1 81 ? 12.719 -13.008 -14.234 1 98.88 81 SER A N 1
ATOM 649 C CA . SER A 1 81 ? 12.492 -11.57 -14.117 1 98.88 81 SER A CA 1
ATOM 650 C C . SER A 1 81 ? 13.758 -10.781 -14.445 1 98.88 81 SER A C 1
ATOM 652 O O . SER A 1 81 ? 14.867 -11.328 -14.383 1 98.88 81 SER A O 1
ATOM 654 N N . ALA A 1 82 ? 13.547 -9.516 -14.867 1 98.94 82 ALA A N 1
ATOM 655 C CA . ALA A 1 82 ? 14.68 -8.617 -15.031 1 98.94 82 ALA A CA 1
ATOM 656 C C . ALA A 1 82 ? 15.359 -8.344 -13.688 1 98.94 82 ALA A C 1
ATOM 658 O O . ALA A 1 82 ? 16.578 -8.203 -13.617 1 98.94 82 ALA A O 1
ATOM 659 N N . ALA A 1 83 ? 14.586 -8.234 -12.617 1 98.94 83 ALA A N 1
ATOM 660 C CA . ALA A 1 83 ? 15.094 -8.031 -11.258 1 98.94 83 ALA A CA 1
ATOM 661 C C . ALA A 1 83 ? 14.078 -8.492 -10.219 1 98.94 83 ALA A C 1
ATOM 663 O O . ALA A 1 83 ? 12.891 -8.609 -10.516 1 98.94 83 ALA A O 1
ATOM 664 N N . MET A 1 84 ? 14.555 -8.836 -9.086 1 98.94 84 MET A N 1
ATOM 665 C CA . MET A 1 84 ? 13.781 -9 -7.855 1 98.94 84 MET A CA 1
ATOM 666 C C . MET A 1 84 ? 14.031 -7.836 -6.902 1 98.94 84 MET A C 1
ATOM 668 O O . MET A 1 84 ? 15.156 -7.652 -6.422 1 98.94 84 MET A O 1
ATOM 672 N N . VAL A 1 85 ? 13.008 -7.027 -6.68 1 99 85 VAL A N 1
ATOM 673 C CA . VAL A 1 85 ? 13.141 -5.867 -5.805 1 99 85 VAL A CA 1
ATOM 674 C C . VAL A 1 85 ? 12.719 -6.242 -4.387 1 99 85 VAL A C 1
ATOM 676 O O . VAL A 1 85 ? 11.531 -6.418 -4.109 1 99 85 VAL A O 1
ATOM 679 N N . LEU A 1 86 ? 13.711 -6.402 -3.516 1 99 86 LEU A N 1
ATOM 680 C CA . LEU A 1 86 ? 13.445 -6.66 -2.104 1 99 86 LEU A CA 1
ATOM 681 C C . LEU A 1 86 ? 13.133 -5.367 -1.361 1 99 86 LEU A C 1
ATOM 683 O O . LEU A 1 86 ? 13.945 -4.438 -1.362 1 99 86 LEU A O 1
ATOM 687 N N . ILE A 1 87 ? 12.016 -5.301 -0.762 1 99 87 ILE A N 1
ATOM 688 C CA . ILE A 1 87 ? 11.617 -4.109 -0.026 1 99 87 ILE A CA 1
ATOM 689 C C . ILE A 1 87 ? 11.68 -4.379 1.475 1 99 87 ILE A C 1
ATOM 691 O O . ILE A 1 87 ? 11.062 -5.328 1.966 1 99 87 ILE A O 1
ATOM 695 N N . PHE A 1 88 ? 12.422 -3.564 2.184 1 98.94 88 PHE A N 1
ATOM 696 C CA . PHE A 1 88 ? 12.586 -3.652 3.629 1 98.94 88 PHE A CA 1
ATOM 697 C C . PHE A 1 88 ? 12.031 -2.408 4.312 1 98.94 88 PHE A C 1
ATOM 699 O O . PHE A 1 88 ? 11.992 -1.33 3.713 1 98.94 88 PHE A O 1
ATOM 706 N N . GLY A 1 89 ? 11.523 -2.582 5.492 1 98.94 89 GLY A N 1
ATOM 707 C CA . GLY A 1 89 ? 11.25 -1.471 6.387 1 98.94 89 GLY A CA 1
ATOM 708 C C . GLY A 1 89 ? 12.391 -1.175 7.34 1 98.94 89 GLY A C 1
ATOM 709 O O . GLY A 1 89 ? 12.867 -2.068 8.047 1 98.94 89 GLY A O 1
ATOM 710 N N . ASP A 1 90 ? 12.859 0.01 7.379 1 98.94 90 ASP A N 1
ATOM 711 C CA . ASP A 1 90 ? 13.922 0.461 8.273 1 98.94 90 ASP A CA 1
ATOM 712 C C . ASP A 1 90 ? 13.367 0.801 9.656 1 98.94 90 ASP A C 1
ATOM 714 O O . ASP A 1 90 ? 12.773 1.865 9.844 1 98.94 90 ASP A O 1
ATOM 718 N N . MET A 1 91 ? 13.641 -0.006 10.633 1 98.81 91 MET A N 1
ATOM 719 C CA . MET A 1 91 ? 13.109 0.142 11.984 1 98.81 91 MET A CA 1
ATOM 720 C C . MET A 1 91 ? 13.734 1.341 12.688 1 98.81 91 MET A C 1
ATOM 722 O O . MET A 1 91 ? 13.289 1.737 13.766 1 98.81 91 MET A O 1
ATOM 726 N N . GLU A 1 92 ? 14.711 1.917 12.125 1 98.75 92 GLU A N 1
ATOM 727 C CA . GLU A 1 92 ? 15.336 3.133 12.641 1 98.75 92 GLU A CA 1
ATOM 728 C C . GLU A 1 92 ? 15.258 4.266 11.617 1 98.75 92 GLU A C 1
ATOM 730 O O . GLU A 1 92 ? 16.219 5.027 11.453 1 98.75 92 GLU A O 1
ATOM 735 N N . CYS A 1 93 ? 14.188 4.281 10.938 1 98.75 93 CYS A N 1
ATOM 736 C CA . CYS A 1 93 ? 13.984 5.254 9.867 1 98.75 93 CYS A CA 1
ATOM 737 C C . CYS A 1 93 ? 14.109 6.68 10.391 1 98.75 93 CYS A C 1
ATOM 739 O O . CYS A 1 93 ? 14.469 7.594 9.648 1 98.75 93 CYS A O 1
ATOM 741 N N . TYR A 1 94 ? 13.867 6.887 11.68 1 98.44 94 TYR A N 1
ATOM 742 C CA . TYR A 1 94 ? 13.93 8.203 12.305 1 98.44 94 TYR A CA 1
ATOM 743 C C . TYR A 1 94 ? 15.344 8.773 12.242 1 98.44 94 TYR A C 1
ATOM 745 O O . TYR A 1 94 ? 15.547 9.977 12.414 1 98.44 94 TYR A O 1
ATOM 753 N N . GLU A 1 95 ? 16.359 7.969 11.961 1 98.44 95 GLU A N 1
ATOM 754 C CA . GLU A 1 95 ? 17.734 8.422 11.859 1 98.44 95 GLU A CA 1
ATOM 755 C C . GLU A 1 95 ? 17.938 9.336 10.656 1 98.44 95 GLU A C 1
ATOM 757 O O . GLU A 1 95 ? 18.875 10.125 10.617 1 98.44 95 GLU A O 1
ATOM 762 N N . LEU A 1 96 ? 17.031 9.273 9.672 1 98.38 96 LEU A N 1
ATOM 763 C CA . LEU A 1 96 ? 17.141 10.141 8.508 1 98.38 96 LEU A CA 1
ATOM 764 C C . LEU A 1 96 ? 16.125 11.281 8.594 1 98.38 96 LEU A C 1
ATOM 766 O O . LEU A 1 96 ? 15.984 12.055 7.641 1 98.38 96 LEU A O 1
ATOM 770 N N . GLY A 1 97 ? 15.414 11.352 9.742 1 98.38 97 GLY A N 1
ATOM 771 C CA . GLY A 1 97 ? 14.398 12.375 9.938 1 98.38 97 GLY A CA 1
ATOM 772 C C . GLY A 1 97 ? 14.938 13.789 9.773 1 98.38 97 GLY A C 1
ATOM 773 O O . GLY A 1 97 ? 14.328 14.617 9.102 1 98.38 97 GLY A O 1
ATOM 774 N N . GLU A 1 98 ? 16.125 14.031 10.375 1 98.31 98 GLU A N 1
ATOM 775 C CA . GLU A 1 98 ? 16.719 15.367 10.273 1 98.31 98 GLU A CA 1
ATOM 776 C C . GLU A 1 98 ? 17.078 15.703 8.828 1 98.31 98 GLU A C 1
ATOM 778 O O . GLU A 1 98 ? 16.828 16.812 8.367 1 98.31 98 GLU A O 1
ATOM 783 N N . GLU A 1 99 ? 17.656 14.773 8.18 1 98.5 99 GLU A N 1
ATOM 784 C CA . GLU A 1 99 ? 18.016 14.992 6.781 1 98.5 99 GLU A CA 1
ATOM 785 C C . GLU A 1 99 ? 16.781 15.312 5.945 1 98.5 99 GLU A C 1
ATOM 787 O O . GLU A 1 99 ? 16.797 16.219 5.109 1 98.5 99 GLU A O 1
ATOM 792 N N . ILE A 1 100 ? 15.68 14.602 6.117 1 98.62 100 ILE A N 1
ATOM 793 C CA . ILE A 1 100 ? 14.438 14.773 5.371 1 98.62 100 ILE A CA 1
ATOM 794 C C . ILE A 1 100 ? 13.852 16.156 5.648 1 98.62 100 ILE A C 1
ATOM 796 O O . ILE A 1 100 ? 13.539 16.906 4.715 1 98.62 100 ILE A O 1
ATOM 800 N N . TYR A 1 101 ? 13.773 16.516 6.895 1 98.5 101 TYR A N 1
ATOM 801 C CA . TYR A 1 101 ? 13.156 17.781 7.266 1 98.5 101 TYR A CA 1
ATOM 802 C C . TYR A 1 101 ? 14.062 18.953 6.914 1 98.5 101 TYR A C 1
ATOM 804 O O . TYR A 1 101 ? 13.586 20.031 6.562 1 98.5 101 TYR A O 1
ATOM 812 N N . ASP A 1 102 ? 15.422 18.766 6.984 1 98.69 102 ASP A N 1
ATOM 813 C CA . ASP A 1 102 ? 16.359 19.781 6.531 1 98.69 102 ASP A CA 1
ATOM 814 C C . ASP A 1 102 ? 16.188 20.062 5.035 1 98.69 102 ASP A C 1
ATOM 816 O O . ASP A 1 102 ? 16.281 21.203 4.594 1 98.69 102 ASP A O 1
ATOM 820 N N . GLN A 1 103 ? 16.016 19 4.293 1 98.38 103 GLN A N 1
ATOM 821 C CA . GLN A 1 103 ? 15.773 19.156 2.863 1 98.38 103 GLN A CA 1
ATOM 822 C C . GLN A 1 103 ? 14.516 19.969 2.605 1 98.38 103 GLN A C 1
ATOM 824 O O . GLN A 1 103 ? 14.492 20.812 1.706 1 98.38 103 GLN A O 1
ATOM 829 N N . ALA A 1 104 ? 13.453 19.703 3.357 1 98.19 104 ALA A N 1
ATOM 830 C CA . ALA A 1 104 ? 12.195 20.438 3.215 1 98.19 104 ALA A CA 1
ATOM 831 C C . ALA A 1 104 ? 12.398 21.938 3.471 1 98.19 104 ALA A C 1
ATOM 833 O O . ALA A 1 104 ? 11.859 22.766 2.748 1 98.19 104 ALA A O 1
ATOM 834 N N . VAL A 1 105 ? 13.18 22.25 4.5 1 98.44 105 VAL A N 1
ATOM 835 C CA . VAL A 1 105 ? 13.477 23.656 4.82 1 98.44 105 VAL A CA 1
ATOM 836 C C . VAL A 1 105 ? 14.312 24.266 3.699 1 98.44 105 VAL A C 1
ATOM 838 O O . VAL A 1 105 ? 14 25.359 3.217 1 98.44 105 VAL A O 1
ATOM 841 N N . ALA A 1 106 ? 15.328 23.547 3.285 1 98.5 106 ALA A N 1
ATOM 842 C CA . ALA A 1 106 ? 16.234 24.047 2.256 1 98.5 106 ALA A CA 1
ATOM 843 C C . ALA A 1 106 ? 15.492 24.328 0.956 1 98.5 106 ALA A C 1
ATOM 845 O O . ALA A 1 106 ? 15.828 25.266 0.229 1 98.5 106 ALA A O 1
ATOM 846 N N . GLU A 1 107 ? 14.461 23.562 0.687 1 97.56 107 GLU A N 1
ATOM 847 C CA . GLU A 1 107 ? 13.711 23.703 -0.556 1 97.56 107 GLU A CA 1
ATOM 848 C C . GLU A 1 107 ? 12.531 24.656 -0.38 1 97.56 107 GLU A C 1
ATOM 850 O O . GLU A 1 107 ? 11.727 24.844 -1.298 1 97.56 107 GLU A O 1
ATOM 855 N N . GLY A 1 108 ? 12.375 25.25 0.808 1 97.19 108 GLY A N 1
ATOM 856 C CA . GLY A 1 108 ? 11.344 26.234 1.077 1 97.19 108 GLY A CA 1
ATOM 857 C C . GLY A 1 108 ? 9.969 25.625 1.268 1 97.19 108 GLY A C 1
ATOM 858 O O . GLY A 1 108 ? 8.953 26.297 1.093 1 97.19 108 GLY A O 1
ATOM 859 N N . LYS A 1 109 ? 9.914 24.359 1.608 1 96.94 109 LYS A N 1
ATOM 860 C CA . LYS A 1 109 ? 8.641 23.656 1.729 1 96.94 109 LYS A CA 1
ATOM 861 C C . LYS A 1 109 ? 8.18 23.594 3.182 1 96.94 109 LYS A C 1
ATOM 863 O O . LYS A 1 109 ? 7.043 23.203 3.463 1 96.94 109 LYS A O 1
ATOM 868 N N . MET A 1 110 ? 9.07 23.969 4.082 1 96.69 110 MET A N 1
ATOM 869 C CA . MET A 1 110 ? 8.797 23.969 5.516 1 96.69 110 MET A CA 1
ATOM 870 C C . MET A 1 110 ? 9.617 25.047 6.219 1 96.69 110 MET A C 1
ATOM 872 O O . MET A 1 110 ? 10.828 25.156 5.996 1 96.69 110 MET A O 1
ATOM 876 N N . PRO A 1 111 ? 8.977 25.875 7.102 1 97.75 111 PRO A N 1
ATOM 877 C CA . PRO A 1 111 ? 9.773 26.812 7.891 1 97.75 111 PRO A CA 1
ATOM 878 C C . PRO A 1 111 ? 10.664 26.125 8.922 1 97.75 111 PRO A C 1
ATOM 880 O O . PRO A 1 111 ? 10.281 25.094 9.469 1 97.75 111 PRO A O 1
ATOM 883 N N . GLN A 1 112 ? 11.789 26.797 9.227 1 98.19 112 GLN A N 1
ATOM 884 C CA . GLN A 1 112 ? 12.742 26.25 10.195 1 98.19 112 GLN A CA 1
ATOM 885 C C . GLN A 1 112 ? 12.078 26 11.539 1 98.19 112 GLN A C 1
ATOM 887 O O . GLN A 1 112 ? 12.352 25 12.195 1 98.19 112 GLN A O 1
ATOM 892 N N . GLU A 1 113 ? 11.289 26.891 11.906 1 98.31 113 GLU A N 1
ATOM 893 C CA . GLU A 1 113 ? 10.633 26.781 13.203 1 98.31 113 GLU A CA 1
ATOM 894 C C . GLU A 1 113 ? 9.719 25.547 13.258 1 98.31 113 GLU A C 1
ATOM 896 O O . GLU A 1 113 ? 9.656 24.859 14.273 1 98.31 113 GLU A O 1
ATOM 901 N N . VAL A 1 114 ? 8.992 25.328 12.195 1 96.94 114 VAL A N 1
ATOM 902 C CA . VAL A 1 114 ? 8.102 24.172 12.102 1 96.94 114 VAL A CA 1
ATOM 903 C C . VAL A 1 114 ? 8.93 22.891 12.117 1 96.94 114 VAL A C 1
ATOM 905 O O . VAL A 1 114 ? 8.586 21.922 12.812 1 96.94 114 VAL A O 1
ATOM 908 N N . ARG A 1 115 ? 9.992 22.891 11.367 1 98 115 ARG A N 1
ATOM 909 C CA . ARG A 1 115 ? 10.914 21.766 11.383 1 98 115 ARG A CA 1
ATOM 910 C C . ARG A 1 115 ? 11.352 21.422 12.812 1 98 115 ARG A C 1
ATOM 912 O O . ARG A 1 115 ? 11.266 20.266 13.234 1 98 115 ARG A O 1
ATOM 919 N N . ASP A 1 116 ? 11.836 22.406 13.539 1 98.5 116 ASP A N 1
ATOM 920 C CA . ASP A 1 116 ? 12.375 22.188 14.883 1 98.5 116 ASP A CA 1
ATOM 921 C C . ASP A 1 116 ? 11.297 21.672 15.836 1 98.5 116 ASP A C 1
ATOM 923 O O . ASP A 1 116 ? 11.547 20.766 16.625 1 98.5 116 ASP A O 1
ATOM 927 N N . GLN A 1 117 ? 10.188 22.219 15.703 1 98.19 117 GLN A N 1
ATOM 928 C CA . GLN A 1 117 ? 9.078 21.812 16.562 1 98.19 117 GLN A CA 1
ATOM 929 C C . GLN A 1 117 ? 8.648 20.391 16.25 1 98.19 117 GLN A C 1
ATOM 931 O O . GLN A 1 117 ? 8.477 19.578 17.172 1 98.19 117 GLN A O 1
ATOM 936 N N . GLN A 1 118 ? 8.445 20.047 15.016 1 97.25 118 GLN A N 1
ATOM 937 C CA . GLN A 1 118 ? 7.977 18.719 14.625 1 97.25 118 GLN A CA 1
ATOM 938 C C . GLN A 1 118 ? 9.008 17.656 14.969 1 97.25 118 GLN A C 1
ATOM 940 O O . GLN A 1 118 ? 8.688 16.656 15.609 1 97.25 118 GLN A O 1
ATOM 945 N N . LEU A 1 119 ? 10.258 17.875 14.594 1 98.25 119 LEU A N 1
ATOM 946 C CA . LEU A 1 119 ? 11.289 16.875 14.883 1 98.25 119 LEU A CA 1
ATOM 947 C C . LEU A 1 119 ? 11.477 16.703 16.391 1 98.25 119 LEU A C 1
ATOM 949 O O . LEU A 1 119 ? 11.75 15.602 16.859 1 98.25 119 LEU A O 1
ATOM 953 N N . GLY A 1 120 ? 11.359 17.812 17.094 1 98.38 120 GLY A N 1
ATOM 954 C CA . GLY A 1 120 ? 11.461 17.766 18.531 1 98.38 120 GLY A CA 1
ATOM 955 C C . GLY A 1 120 ? 10.438 16.844 19.172 1 98.38 120 GLY A C 1
ATOM 956 O O . GLY A 1 120 ? 10.695 16.234 20.203 1 98.38 120 GLY A O 1
ATOM 957 N N . ALA A 1 121 ? 9.305 16.703 18.578 1 97.31 121 ALA A N 1
ATOM 958 C CA . ALA A 1 121 ? 8.242 15.852 19.094 1 97.31 121 ALA A CA 1
ATOM 959 C C . ALA A 1 121 ? 8.312 14.453 18.469 1 97.31 121 ALA A C 1
ATOM 961 O O . ALA A 1 121 ? 8.133 13.453 19.172 1 97.31 121 ALA A O 1
ATOM 962 N N . ILE A 1 122 ? 8.609 14.32 17.219 1 97.88 122 ILE A N 1
ATOM 963 C CA . ILE A 1 122 ? 8.50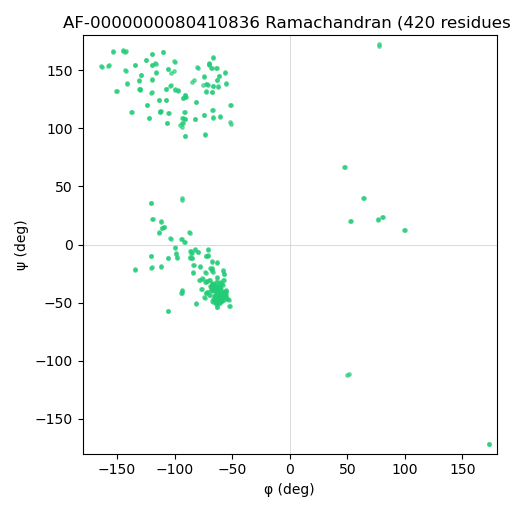8 13.086 16.438 1 97.88 122 ILE A CA 1
ATOM 964 C C . ILE A 1 122 ? 9.641 12.141 16.828 1 97.88 122 ILE A C 1
ATOM 966 O O . ILE A 1 122 ? 9.414 10.945 17.016 1 97.88 122 ILE A O 1
ATOM 970 N N . LEU A 1 123 ? 10.836 12.656 16.938 1 98.12 123 LEU A N 1
ATOM 971 C CA . LEU A 1 123 ? 12 11.805 17.125 1 98.12 123 LEU A CA 1
ATOM 972 C C . LEU A 1 123 ? 11.906 11.055 18.453 1 98.12 123 LEU A C 1
ATOM 974 O O . LEU A 1 123 ? 12.062 9.836 18.5 1 98.12 123 LEU A O 1
ATOM 978 N N . PRO A 1 124 ? 11.625 11.789 19.609 1 98.12 124 PRO A N 1
ATOM 979 C CA . PRO A 1 124 ? 11.461 11.047 20.859 1 98.12 124 PRO A CA 1
ATOM 980 C C . PRO A 1 124 ? 10.32 10.031 20.797 1 98.12 124 PRO A C 1
ATOM 982 O O . PRO A 1 124 ? 10.43 8.938 21.344 1 98.12 124 PRO A O 1
ATOM 985 N N . TYR A 1 125 ? 9.289 10.367 20.172 1 97.69 125 TYR A N 1
ATOM 986 C CA . TYR A 1 125 ? 8.156 9.453 20.031 1 97.69 125 TYR A CA 1
ATOM 987 C C . TYR A 1 125 ? 8.57 8.188 19.297 1 97.69 125 TYR A C 1
ATOM 989 O O . TYR A 1 125 ? 8.312 7.074 19.766 1 97.69 125 TYR A O 1
ATOM 997 N N . TYR A 1 126 ? 9.234 8.344 18.141 1 98.25 126 TYR A N 1
ATOM 998 C CA . TYR A 1 126 ? 9.656 7.207 17.328 1 98.25 126 TYR A CA 1
ATOM 999 C C . TYR A 1 126 ? 10.656 6.34 18.078 1 98.25 126 TYR A C 1
ATOM 1001 O O . TYR A 1 126 ? 10.602 5.109 18 1 98.25 126 TYR A O 1
ATOM 1009 N N . LYS A 1 127 ? 11.531 6.953 18.812 1 97.75 127 LYS A N 1
ATOM 1010 C CA . LYS A 1 127 ? 12.562 6.223 19.547 1 97.75 127 LYS A CA 1
ATOM 1011 C C . LYS A 1 127 ? 11.945 5.422 20.703 1 97.75 127 LYS A C 1
ATOM 1013 O O . LYS A 1 127 ? 12.539 4.449 21.172 1 97.75 127 LYS A O 1
ATOM 1018 N N . ASN A 1 128 ? 10.734 5.812 21.125 1 97.88 128 ASN A N 1
ATOM 1019 C CA . ASN A 1 128 ? 10.094 5.156 22.266 1 97.88 128 ASN A CA 1
ATOM 1020 C C . ASN A 1 128 ? 9.062 4.133 21.812 1 97.88 128 ASN A C 1
ATOM 1022 O O . ASN A 1 128 ? 8.438 3.465 22.625 1 97.88 128 ASN A O 1
ATOM 1026 N N . LEU A 1 129 ? 8.852 3.996 20.531 1 98.12 129 LEU A N 1
ATOM 1027 C CA . LEU A 1 129 ? 7.93 2.986 20.016 1 98.12 129 LEU A CA 1
ATOM 1028 C C . LEU A 1 129 ? 8.422 1.583 20.359 1 98.12 129 LEU A C 1
ATOM 1030 O O . LEU A 1 129 ? 9.625 1.312 20.297 1 98.12 129 LEU A O 1
ATOM 1034 N N . SER A 1 130 ? 7.473 0.715 20.688 1 98 130 SER A N 1
ATOM 1035 C CA . SER A 1 130 ? 7.836 -0.694 20.797 1 98 130 SER A CA 1
ATOM 1036 C C . SER A 1 130 ? 8.227 -1.272 19.438 1 98 130 SER A C 1
ATOM 1038 O O . SER A 1 130 ? 7.891 -0.708 18.391 1 98 130 SER A O 1
ATOM 1040 N N . LYS A 1 131 ? 8.93 -2.391 19.469 1 97.88 131 LYS A N 1
ATOM 1041 C CA . LYS A 1 131 ? 9.32 -3.078 18.234 1 97.88 131 LYS A CA 1
ATOM 1042 C C . LYS A 1 131 ? 8.094 -3.393 17.375 1 97.88 131 LYS A C 1
ATOM 1044 O O . LYS A 1 131 ? 8.133 -3.229 16.156 1 97.88 131 LYS A O 1
ATOM 1049 N N . GLN A 1 132 ? 7.043 -3.777 18 1 97.62 132 GLN A N 1
ATOM 1050 C CA . GLN A 1 132 ? 5.832 -4.145 17.281 1 97.62 132 GLN A CA 1
ATOM 1051 C C . GLN A 1 132 ? 5.176 -2.922 16.641 1 97.62 132 GLN A C 1
ATOM 1053 O O . GLN A 1 132 ? 4.723 -2.977 15.5 1 97.62 132 GLN A O 1
ATOM 1058 N N . GLU A 1 133 ? 5.113 -1.832 17.406 1 98.06 133 GLU A N 1
ATOM 1059 C CA . GLU A 1 133 ? 4.539 -0.601 16.875 1 98.06 133 GLU A CA 1
ATOM 1060 C C . GLU A 1 133 ? 5.324 -0.103 15.672 1 98.06 133 GLU A C 1
ATOM 1062 O O . GLU A 1 133 ? 4.738 0.265 14.648 1 98.06 133 GLU A O 1
ATOM 1067 N N . MET A 1 134 ? 6.625 -0.091 15.828 1 98.75 134 MET A N 1
ATOM 1068 C CA . MET A 1 134 ? 7.473 0.338 14.719 1 98.75 134 MET A CA 1
ATOM 1069 C C . MET A 1 134 ? 7.336 -0.607 13.531 1 98.75 134 MET A C 1
ATOM 1071 O O . MET A 1 134 ? 7.246 -0.161 12.383 1 98.75 134 MET A O 1
ATOM 1075 N N . ASN A 1 135 ? 7.289 -1.915 13.812 1 98.81 135 ASN A N 1
ATOM 1076 C CA . ASN A 1 135 ? 7.082 -2.902 12.758 1 98.81 135 ASN A CA 1
ATOM 1077 C C . ASN A 1 135 ? 5.809 -2.621 11.961 1 98.81 135 ASN A C 1
ATOM 1079 O O . ASN A 1 135 ? 5.809 -2.697 10.734 1 98.81 135 ASN A O 1
ATOM 1083 N N . ASP A 1 136 ? 4.742 -2.281 12.641 1 98.81 136 ASP A N 1
ATOM 1084 C CA . ASP A 1 136 ? 3.484 -1.969 11.969 1 98.81 136 ASP A CA 1
ATOM 1085 C C . ASP A 1 136 ? 3.633 -0.744 11.07 1 98.81 136 ASP A C 1
ATOM 1087 O O . ASP A 1 136 ? 3.197 -0.759 9.914 1 98.81 136 ASP A O 1
ATOM 1091 N N . ILE A 1 137 ? 4.281 0.268 11.586 1 98.88 137 ILE A N 1
ATOM 1092 C CA . ILE A 1 137 ? 4.43 1.523 10.859 1 98.88 137 ILE A CA 1
ATOM 1093 C C . ILE A 1 137 ? 5.23 1.287 9.578 1 98.88 137 ILE A C 1
ATOM 1095 O O . ILE A 1 137 ? 4.797 1.66 8.484 1 98.88 137 ILE A O 1
ATOM 1099 N N . VAL A 1 138 ? 6.367 0.627 9.695 1 98.88 138 VAL A N 1
ATOM 1100 C CA . VAL A 1 138 ? 7.262 0.518 8.547 1 98.88 138 VAL A CA 1
ATOM 1101 C C . VAL A 1 138 ? 6.66 -0.431 7.516 1 98.88 138 VAL A C 1
ATOM 1103 O O . VAL A 1 138 ? 6.848 -0.243 6.312 1 98.88 138 VAL A O 1
ATOM 1106 N N . LYS A 1 139 ? 5.898 -1.435 7.922 1 98.88 139 LYS A N 1
ATOM 1107 C CA . LYS A 1 139 ? 5.273 -2.35 6.973 1 98.88 139 LYS A CA 1
ATOM 1108 C C . LYS A 1 139 ? 4.133 -1.666 6.223 1 98.88 139 LYS A C 1
ATOM 1110 O O . LYS A 1 139 ? 3.994 -1.833 5.008 1 98.88 139 LYS A O 1
ATOM 1115 N N . ILE A 1 140 ? 3.369 -0.875 6.957 1 98.94 140 ILE A N 1
ATOM 1116 C CA . ILE A 1 140 ? 2.291 -0.13 6.32 1 98.94 140 ILE A CA 1
ATOM 1117 C C . ILE A 1 140 ? 2.873 0.855 5.309 1 98.94 140 ILE A C 1
ATOM 1119 O O . ILE A 1 140 ? 2.545 0.802 4.121 1 98.94 140 ILE A O 1
ATOM 1123 N N . ASP A 1 141 ? 3.785 1.688 5.723 1 98.94 141 ASP A N 1
ATOM 1124 C CA . ASP A 1 141 ? 4.34 2.74 4.875 1 98.94 141 ASP A CA 1
ATOM 1125 C C . ASP A 1 141 ? 5.055 2.148 3.662 1 98.94 141 ASP A C 1
ATOM 1127 O O . ASP A 1 141 ? 4.906 2.646 2.545 1 98.94 141 ASP A O 1
ATOM 1131 N N . SER A 1 142 ? 5.828 1.082 3.873 1 98.94 142 SER A N 1
ATOM 1132 C CA . SER A 1 142 ? 6.578 0.472 2.781 1 98.94 142 SER A CA 1
ATOM 1133 C C . SER A 1 142 ? 5.648 -0.227 1.794 1 98.94 142 SER A C 1
ATOM 1135 O O . SER A 1 142 ? 5.941 -0.292 0.598 1 98.94 142 SER A O 1
ATOM 1137 N N . SER A 1 143 ? 4.535 -0.728 2.279 1 98.94 143 SER A N 1
ATOM 1138 C CA . SER A 1 143 ? 3.555 -1.36 1.404 1 98.94 143 SER A CA 1
ATOM 1139 C C . SER A 1 143 ? 2.883 -0.336 0.497 1 98.94 143 SER A C 1
ATOM 1141 O O . SER A 1 143 ? 2.541 -0.643 -0.647 1 98.94 143 SER A O 1
ATOM 1143 N N . LEU A 1 144 ? 2.656 0.876 1.002 1 98.94 144 LEU A N 1
ATOM 1144 C CA . LEU A 1 144 ? 2.135 1.945 0.158 1 98.94 144 LEU A CA 1
ATOM 1145 C C . LEU A 1 144 ? 3.064 2.213 -1.021 1 98.94 144 LEU A C 1
ATOM 1147 O O . LEU A 1 144 ? 2.615 2.289 -2.166 1 98.94 144 LEU A O 1
ATOM 1151 N N . ALA A 1 145 ? 4.363 2.275 -0.748 1 98.94 145 ALA A N 1
ATOM 1152 C CA . ALA A 1 145 ? 5.359 2.484 -1.796 1 98.94 145 ALA A CA 1
ATOM 1153 C C . ALA A 1 145 ? 5.41 1.294 -2.75 1 98.94 145 ALA A C 1
ATOM 1155 O O . ALA A 1 145 ? 5.582 1.468 -3.959 1 98.94 145 ALA A O 1
ATOM 1156 N N . ALA A 1 146 ? 5.25 0.112 -2.217 1 98.94 146 ALA A N 1
ATOM 1157 C CA . ALA A 1 146 ? 5.266 -1.097 -3.037 1 98.94 146 ALA A CA 1
ATOM 1158 C C . ALA A 1 146 ? 4.121 -1.088 -4.051 1 98.94 146 ALA A C 1
ATOM 1160 O O . ALA A 1 146 ? 4.309 -1.462 -5.211 1 98.94 146 ALA A O 1
ATOM 1161 N N . MET A 1 147 ? 2.941 -0.679 -3.588 1 98.94 147 MET A N 1
ATOM 1162 C CA . MET A 1 147 ? 1.812 -0.615 -4.512 1 98.94 147 MET A CA 1
ATOM 1163 C C . MET A 1 147 ? 2.074 0.394 -5.625 1 98.94 147 MET A C 1
ATOM 1165 O O . MET A 1 147 ? 1.794 0.124 -6.793 1 98.94 147 MET A O 1
ATOM 1169 N N . GLN A 1 148 ? 2.617 1.549 -5.266 1 98.94 148 GLN A N 1
ATOM 1170 C CA . GLN A 1 148 ? 2.955 2.529 -6.293 1 98.94 148 GLN A CA 1
ATOM 1171 C C . GLN A 1 148 ? 4.016 1.984 -7.246 1 98.94 148 GLN A C 1
ATOM 1173 O O . GLN A 1 148 ? 3.965 2.24 -8.453 1 98.94 148 GLN A O 1
ATOM 1178 N N . PHE A 1 149 ? 4.977 1.235 -6.707 1 98.94 149 PHE A N 1
ATOM 1179 C CA . PHE A 1 149 ? 6 0.67 -7.578 1 98.94 149 PHE A CA 1
ATOM 1180 C C . PHE A 1 149 ? 5.375 -0.236 -8.633 1 98.94 149 PHE A C 1
ATOM 1182 O O . PHE A 1 149 ? 5.75 -0.181 -9.805 1 98.94 149 PHE A O 1
ATOM 1189 N N . MET A 1 150 ? 4.453 -1.063 -8.203 1 98.94 150 MET A N 1
ATOM 1190 C CA . MET A 1 150 ? 3.795 -1.968 -9.148 1 98.94 150 MET A CA 1
ATOM 1191 C C . MET A 1 150 ? 3.084 -1.186 -10.242 1 98.94 150 MET A C 1
ATOM 1193 O O . MET A 1 150 ? 3.158 -1.553 -11.422 1 98.94 150 MET A O 1
ATOM 1197 N N . LEU A 1 151 ? 2.441 -0.101 -9.906 1 98.88 151 LEU A N 1
ATOM 1198 C CA . LEU A 1 151 ? 1.73 0.707 -10.891 1 98.88 151 LEU A CA 1
ATOM 1199 C C . LEU A 1 151 ? 2.709 1.48 -11.766 1 98.88 151 LEU A C 1
ATOM 1201 O O . LEU A 1 151 ? 2.521 1.572 -12.984 1 98.88 151 LEU A O 1
ATOM 1205 N N . VAL A 1 152 ? 3.748 2.025 -11.18 1 98.88 152 VAL A N 1
ATOM 1206 C CA . VAL A 1 152 ? 4.789 2.742 -11.906 1 98.88 152 VAL A CA 1
ATOM 1207 C C . VAL A 1 152 ? 5.449 1.809 -12.914 1 98.88 152 VAL A C 1
ATOM 1209 O O . VAL A 1 152 ? 5.695 2.197 -14.062 1 98.88 152 VAL A O 1
ATOM 1212 N N . ALA A 1 153 ? 5.754 0.572 -12.477 1 98.88 153 ALA A N 1
ATOM 1213 C CA . ALA A 1 153 ? 6.348 -0.406 -13.383 1 98.88 153 ALA A CA 1
ATOM 1214 C C . ALA A 1 153 ? 5.473 -0.616 -14.609 1 98.88 153 ALA A C 1
ATOM 1216 O O . ALA A 1 153 ? 5.973 -0.636 -15.742 1 98.88 153 ALA A O 1
ATOM 1217 N N . ARG A 1 154 ? 4.176 -0.712 -14.445 1 98.62 154 ARG A N 1
ATOM 1218 C CA . ARG A 1 154 ? 3.254 -0.871 -15.57 1 98.62 154 ARG A CA 1
ATOM 1219 C C . ARG A 1 154 ? 3.297 0.344 -16.484 1 98.62 154 ARG A C 1
ATOM 1221 O O . ARG A 1 154 ? 3.277 0.203 -17.719 1 98.62 154 ARG A O 1
ATOM 1228 N N . ALA A 1 155 ? 3.342 1.476 -15.844 1 98.62 155 ALA A N 1
ATOM 1229 C CA . ALA A 1 155 ? 3.385 2.709 -16.625 1 98.62 155 ALA A CA 1
ATOM 1230 C C . ALA A 1 155 ? 4.652 2.779 -17.469 1 98.62 155 ALA A C 1
ATOM 1232 O O . ALA A 1 155 ? 4.656 3.379 -18.547 1 98.62 155 ALA A O 1
ATOM 1233 N N . HIS A 1 156 ? 5.738 2.162 -17.031 1 98.56 156 HIS A N 1
ATOM 1234 C CA . HIS A 1 156 ? 7 2.127 -17.75 1 98.56 156 HIS A CA 1
ATOM 1235 C C . HIS A 1 156 ? 7.027 0.983 -18.766 1 98.56 156 HIS A C 1
ATOM 1237 O O . HIS A 1 156 ? 7.988 0.837 -19.516 1 98.56 156 HIS A O 1
ATOM 1243 N N . GLY A 1 157 ? 5.98 0.148 -18.75 1 98.06 157 GLY A N 1
ATOM 1244 C CA . GLY A 1 157 ? 5.887 -0.929 -19.719 1 98.06 157 GLY A CA 1
ATOM 1245 C C . GLY A 1 157 ? 6.328 -2.271 -19.172 1 98.06 157 GLY A C 1
ATOM 1246 O O . GLY A 1 157 ? 6.598 -3.203 -19.938 1 98.06 157 GLY A O 1
ATOM 1247 N N . TYR A 1 158 ? 6.508 -2.404 -17.844 1 98.75 158 TYR A N 1
ATOM 1248 C CA . TYR A 1 158 ? 6.906 -3.648 -17.203 1 98.75 158 TYR A CA 1
ATOM 1249 C C . TYR A 1 158 ? 5.758 -4.242 -16.391 1 98.75 158 TYR A C 1
ATOM 1251 O O . TYR A 1 158 ? 4.723 -3.598 -16.219 1 98.75 158 TYR A O 1
ATOM 1259 N N . ASP A 1 159 ? 5.895 -5.461 -16.016 1 98.75 159 ASP A N 1
ATOM 1260 C CA . ASP A 1 159 ? 4.949 -6.168 -15.156 1 98.75 159 ASP A CA 1
ATOM 1261 C C . ASP A 1 159 ? 5.621 -6.633 -13.859 1 98.75 159 ASP A C 1
ATOM 1263 O O . ASP A 1 159 ? 6.852 -6.613 -13.758 1 98.75 159 ASP A O 1
ATOM 1267 N N . THR A 1 160 ? 4.801 -6.984 -12.891 1 98.88 160 THR A N 1
ATOM 1268 C CA . THR A 1 160 ? 5.355 -7.336 -11.594 1 98.88 160 THR A CA 1
ATOM 1269 C C . THR A 1 160 ? 4.574 -8.492 -10.969 1 98.88 160 THR A C 1
ATOM 1271 O O . THR A 1 160 ? 3.516 -8.875 -11.469 1 98.88 160 THR A O 1
ATOM 1274 N N . ASN A 1 161 ? 5.102 -9.086 -9.961 1 98.88 161 ASN A N 1
ATOM 1275 C CA . ASN A 1 161 ? 4.469 -10.023 -9.039 1 98.88 161 ASN A CA 1
ATOM 1276 C C . ASN A 1 161 ? 4.879 -9.75 -7.594 1 98.88 161 ASN A C 1
ATOM 1278 O O . ASN A 1 161 ? 6.059 -9.82 -7.254 1 98.88 161 ASN A O 1
ATOM 1282 N N . PRO A 1 162 ? 3.895 -9.32 -6.742 1 98.88 162 PRO A N 1
ATOM 1283 C CA . PRO A 1 162 ? 4.215 -9.234 -5.316 1 98.88 162 PRO A CA 1
ATOM 1284 C C . PRO A 1 162 ? 4.332 -10.609 -4.652 1 98.88 162 PRO A C 1
ATOM 1286 O O . PRO A 1 162 ? 3.475 -11.469 -4.855 1 98.88 162 PRO A O 1
ATOM 1289 N N . ILE A 1 163 ? 5.418 -10.797 -3.9 1 98.81 163 ILE A N 1
ATOM 1290 C CA . ILE A 1 163 ? 5.742 -12.078 -3.289 1 98.81 163 ILE A CA 1
ATOM 1291 C C . ILE A 1 163 ? 5.895 -11.906 -1.78 1 98.81 163 ILE A C 1
ATOM 1293 O O . ILE A 1 163 ? 6.691 -11.094 -1.317 1 98.81 163 ILE A O 1
ATOM 1297 N N . GLY A 1 164 ? 5.078 -12.609 -1.028 1 98.06 164 GLY A N 1
ATOM 1298 C CA . GLY A 1 164 ? 5.156 -12.602 0.424 1 98.06 164 GLY A CA 1
ATOM 1299 C C . GLY A 1 164 ? 5.75 -13.867 1.001 1 98.06 164 GLY A C 1
ATOM 1300 O O . GLY A 1 164 ? 6.074 -13.922 2.189 1 98.06 164 GLY A O 1
ATOM 1301 N N . GLY A 1 165 ? 5.887 -14.906 0.146 1 97 165 GLY A N 1
ATOM 1302 C CA . GLY A 1 165 ? 6.418 -16.188 0.59 1 97 165 GLY A CA 1
ATOM 1303 C C . GLY A 1 165 ? 7.922 -16.281 0.44 1 97 165 GLY A C 1
ATOM 1304 O O . GLY A 1 165 ? 8.422 -16.672 -0.618 1 97 165 GLY A O 1
ATOM 1305 N N . PHE A 1 166 ? 8.633 -15.953 1.458 1 98.38 166 PHE A N 1
ATOM 1306 C CA . PHE A 1 166 ? 10.086 -16.047 1.518 1 98.38 166 PHE A CA 1
ATOM 1307 C C . PHE A 1 166 ? 10.555 -16.219 2.957 1 98.38 166 PHE A C 1
ATOM 1309 O O . PHE A 1 166 ? 9.773 -16.047 3.896 1 98.38 166 PHE A O 1
ATOM 1316 N N . GLU A 1 167 ? 11.805 -16.609 3.16 1 98.19 167 GLU A N 1
ATOM 1317 C CA . GLU A 1 167 ? 12.391 -16.781 4.484 1 98.19 167 GLU A CA 1
ATOM 1318 C C . GLU A 1 167 ? 12.672 -15.438 5.141 1 98.19 167 GLU A C 1
ATOM 1320 O O . GLU A 1 167 ? 13.789 -14.922 5.051 1 98.19 167 GLU A O 1
ATOM 1325 N N . LYS A 1 168 ? 11.742 -14.984 5.938 1 97.44 168 LYS A N 1
ATOM 1326 C CA . LYS A 1 168 ? 11.758 -13.625 6.48 1 97.44 168 LYS A CA 1
ATOM 1327 C C . LYS A 1 168 ? 12.93 -13.43 7.441 1 97.44 168 LYS A C 1
ATOM 1329 O O . LYS A 1 168 ? 13.492 -12.336 7.531 1 97.44 168 LYS A O 1
ATOM 1334 N N . ASP A 1 169 ? 13.289 -14.43 8.148 1 97.12 169 ASP A N 1
ATOM 1335 C CA . ASP A 1 169 ? 14.305 -14.312 9.18 1 97.12 169 ASP A CA 1
ATOM 1336 C C . ASP A 1 169 ? 15.711 -14.391 8.578 1 97.12 169 ASP A C 1
ATOM 1338 O O . ASP A 1 169 ? 16.703 -14.102 9.266 1 97.12 169 ASP A O 1
ATOM 1342 N N . GLN A 1 170 ? 15.781 -14.641 7.254 1 98.56 170 GLN A N 1
ATOM 1343 C CA . GLN A 1 170 ? 17.094 -14.867 6.648 1 98.56 170 GLN A CA 1
ATOM 1344 C C . GLN A 1 170 ? 17.391 -13.828 5.574 1 98.56 170 GLN A C 1
ATOM 1346 O O . GLN A 1 170 ? 18.547 -13.594 5.227 1 98.56 170 GLN A O 1
ATOM 1351 N N . LEU A 1 171 ? 16.422 -13.195 5.078 1 98.81 171 LEU A N 1
ATOM 1352 C CA . LEU A 1 171 ? 16.516 -12.406 3.855 1 98.81 171 LEU A CA 1
ATOM 1353 C C . LEU A 1 171 ? 17.484 -11.234 4.043 1 98.81 171 LEU A C 1
ATOM 1355 O O . LEU A 1 171 ? 18.375 -11.031 3.219 1 98.81 171 LEU A O 1
ATOM 1359 N N . ALA A 1 172 ? 17.312 -10.43 5.117 1 98.75 172 ALA A N 1
ATOM 1360 C CA . ALA A 1 172 ? 18.141 -9.25 5.348 1 98.75 172 ALA A CA 1
ATOM 1361 C C . ALA A 1 172 ? 19.625 -9.625 5.402 1 98.75 172 ALA A C 1
ATOM 1363 O O . ALA A 1 172 ? 20.438 -9.047 4.684 1 98.75 172 ALA A O 1
ATOM 1364 N N . GLU A 1 173 ? 19.953 -10.617 6.137 1 98.62 173 GLU A N 1
ATOM 1365 C CA . GLU A 1 173 ? 21.344 -11.023 6.316 1 98.62 173 GLU A CA 1
ATOM 1366 C C . GLU A 1 173 ? 21.938 -11.578 5.023 1 98.62 173 GLU A C 1
ATOM 1368 O O . GLU A 1 173 ? 23.125 -11.391 4.746 1 98.62 173 GLU A O 1
ATOM 1373 N N . ALA A 1 174 ? 21.094 -12.297 4.273 1 98.75 174 ALA A N 1
ATOM 1374 C CA . ALA A 1 174 ? 21.547 -12.859 3.004 1 98.75 174 ALA A CA 1
ATOM 1375 C C . ALA A 1 174 ? 22.047 -11.758 2.068 1 98.75 174 ALA A C 1
ATOM 1377 O O . ALA A 1 174 ? 22.859 -12.016 1.178 1 98.75 174 ALA A O 1
ATOM 1378 N N . PHE A 1 175 ? 21.594 -10.523 2.307 1 98.75 175 PHE A N 1
ATOM 1379 C CA . PHE A 1 175 ? 21.984 -9.43 1.429 1 98.75 175 PHE A CA 1
ATOM 1380 C C . PHE A 1 175 ? 22.734 -8.352 2.211 1 98.75 175 PHE A C 1
ATOM 1382 O O . PHE A 1 175 ? 22.719 -7.18 1.833 1 98.75 175 PHE A O 1
ATOM 1389 N N . GLY A 1 176 ? 23.281 -8.727 3.328 1 98.38 176 GLY A N 1
ATOM 1390 C CA . GLY A 1 176 ? 24.234 -7.902 4.059 1 98.38 176 GLY A CA 1
ATOM 1391 C C . GLY A 1 176 ? 23.562 -6.82 4.891 1 98.38 176 GLY A C 1
ATOM 1392 O O . GLY A 1 176 ? 24.188 -5.801 5.199 1 98.38 176 GLY A O 1
ATOM 1393 N N . LEU A 1 177 ? 22.359 -6.996 5.238 1 98.75 177 LEU A N 1
ATOM 1394 C CA . LEU A 1 177 ? 21.641 -6.02 6.051 1 98.75 177 LEU A CA 1
ATOM 1395 C C . LEU A 1 177 ? 21.484 -6.516 7.484 1 98.75 177 LEU A C 1
ATOM 1397 O O . LEU A 1 177 ? 21.453 -7.723 7.727 1 98.75 177 LEU A O 1
ATOM 1401 N N . ASP A 1 178 ? 21.422 -5.574 8.414 1 98.56 178 ASP A N 1
ATOM 1402 C CA . ASP A 1 178 ? 21.109 -5.895 9.805 1 98.56 178 ASP A CA 1
ATOM 1403 C C . ASP A 1 178 ? 19.672 -6.379 9.953 1 98.56 178 ASP A C 1
ATOM 1405 O O . ASP A 1 178 ? 18.734 -5.609 9.742 1 98.56 178 ASP A O 1
ATOM 1409 N N . LYS A 1 179 ? 19.484 -7.609 10.344 1 97.81 179 LYS A N 1
ATOM 1410 C CA . LYS A 1 179 ? 18.172 -8.25 10.367 1 97.81 179 LYS A CA 1
ATOM 1411 C C . LYS A 1 179 ? 17.266 -7.598 11.398 1 97.81 179 LYS A C 1
ATOM 1413 O O . LYS A 1 179 ? 16.047 -7.664 11.289 1 97.81 179 LYS A O 1
ATOM 1418 N N . ASP A 1 180 ? 17.844 -6.957 12.406 1 97.44 180 ASP A N 1
ATOM 1419 C CA . ASP A 1 180 ? 17.031 -6.332 13.453 1 97.44 180 ASP A CA 1
ATOM 1420 C C . ASP A 1 180 ? 16.578 -4.934 13.031 1 97.44 180 ASP A C 1
ATOM 1422 O O . ASP A 1 180 ? 15.555 -4.441 13.5 1 97.44 180 ASP A O 1
ATOM 1426 N N . ARG A 1 181 ? 17.312 -4.336 12.133 1 98.38 181 ARG A N 1
ATOM 1427 C CA . ARG A 1 181 ? 16.984 -2.984 11.688 1 98.38 181 ARG A CA 1
ATOM 1428 C C . ARG A 1 181 ? 16.125 -3.02 10.43 1 98.38 181 ARG A C 1
ATOM 1430 O O . ARG A 1 181 ? 15.18 -2.238 10.297 1 98.38 181 ARG A O 1
ATOM 1437 N N . TYR A 1 182 ? 16.469 -3.906 9.523 1 98.88 182 TYR A N 1
ATOM 1438 C CA . TYR A 1 182 ? 15.773 -3.961 8.25 1 98.88 182 TYR A CA 1
ATOM 1439 C C . TYR A 1 182 ? 14.859 -5.184 8.172 1 98.88 182 TYR A C 1
ATOM 1441 O O . TYR A 1 182 ? 15.328 -6.297 7.926 1 98.88 182 TYR A O 1
ATOM 1449 N N . VAL A 1 183 ? 13.555 -4.914 8.312 1 98.81 183 VAL A N 1
ATOM 1450 C CA . VAL A 1 183 ? 12.602 -6.02 8.312 1 98.81 183 VAL A CA 1
ATOM 1451 C C . VAL A 1 183 ? 12 -6.184 6.914 1 98.81 183 VAL A C 1
ATOM 1453 O O . VAL A 1 183 ? 11.672 -5.199 6.25 1 98.81 183 VAL A O 1
ATOM 1456 N N . PRO A 1 184 ? 11.977 -7.434 6.434 1 98.81 184 PRO A N 1
ATOM 1457 C CA . PRO A 1 184 ? 11.414 -7.641 5.094 1 98.81 184 PRO A CA 1
ATOM 1458 C C . PRO A 1 184 ? 9.914 -7.348 5.027 1 98.81 184 PRO A C 1
ATOM 1460 O O . PRO A 1 184 ? 9.172 -7.703 5.945 1 98.81 184 PRO A O 1
ATOM 1463 N N . VAL A 1 185 ? 9.516 -6.688 4.035 1 98.88 185 VAL A N 1
ATOM 1464 C CA . VAL A 1 185 ? 8.109 -6.355 3.826 1 98.88 185 VAL A CA 1
ATOM 1465 C C . VAL A 1 185 ? 7.539 -7.219 2.703 1 98.88 185 VAL A C 1
ATOM 1467 O O . VAL A 1 185 ? 6.527 -7.902 2.889 1 98.88 185 VAL A O 1
ATOM 1470 N N . MET A 1 186 ? 8.18 -7.145 1.5 1 98.75 186 MET A N 1
ATOM 1471 C CA . MET A 1 186 ? 7.719 -7.836 0.301 1 98.75 186 MET A CA 1
ATOM 1472 C C . MET A 1 186 ? 8.82 -7.895 -0.752 1 98.75 186 MET A C 1
ATOM 1474 O O . MET A 1 186 ? 9.789 -7.133 -0.686 1 98.75 186 MET A O 1
ATOM 1478 N N . ILE A 1 187 ? 8.742 -8.914 -1.605 1 98.94 187 ILE A N 1
ATOM 1479 C CA . ILE A 1 187 ? 9.57 -8.945 -2.807 1 98.94 187 ILE A CA 1
ATOM 1480 C C . ILE A 1 187 ? 8.703 -8.688 -4.039 1 98.94 187 ILE A C 1
ATOM 1482 O O . ILE A 1 187 ? 7.602 -9.219 -4.148 1 98.94 187 ILE A O 1
ATOM 1486 N N . LEU A 1 188 ? 9.156 -7.836 -4.918 1 98.94 188 LEU A N 1
ATOM 1487 C CA . LEU A 1 188 ? 8.5 -7.625 -6.203 1 98.94 188 LEU A CA 1
ATOM 1488 C C . LEU A 1 188 ? 9.383 -8.109 -7.348 1 98.94 188 LEU A C 1
ATOM 1490 O O . LEU A 1 188 ? 10.469 -7.562 -7.574 1 98.94 188 LEU A O 1
ATOM 1494 N N . SER A 1 189 ? 8.953 -9.148 -8.055 1 98.94 189 SER A N 1
ATOM 1495 C CA . SER A 1 189 ? 9.609 -9.406 -9.328 1 98.94 189 SER A CA 1
ATOM 1496 C C . SER A 1 189 ? 9.172 -8.406 -10.391 1 98.94 189 SER A C 1
ATOM 1498 O O . SER A 1 189 ? 8.016 -7.969 -10.398 1 98.94 189 SER A O 1
ATOM 1500 N N . VAL A 1 190 ? 10.055 -8.016 -11.273 1 98.94 190 VAL A N 1
ATOM 1501 C CA . VAL A 1 190 ? 9.719 -7.023 -12.289 1 98.94 190 VAL A CA 1
ATOM 1502 C C . VAL A 1 190 ? 10.383 -7.402 -13.617 1 98.94 190 VAL A C 1
ATOM 1504 O O . VAL A 1 190 ? 11.523 -7.871 -13.633 1 98.94 190 VAL A O 1
ATOM 1507 N N . GLY A 1 191 ? 9.719 -7.258 -14.68 1 98.88 191 GLY A N 1
ATOM 1508 C CA . GLY A 1 191 ? 10.156 -7.559 -16.031 1 98.88 191 GLY A CA 1
ATOM 1509 C C . GLY A 1 191 ? 9.047 -7.434 -17.062 1 98.88 191 GLY A C 1
ATOM 1510 O O . GLY A 1 191 ? 8.008 -6.836 -16.781 1 98.88 191 GLY A O 1
ATOM 1511 N N . LYS A 1 192 ? 9.359 -7.855 -18.219 1 98.81 192 LYS A N 1
ATOM 1512 C CA . LYS A 1 192 ? 8.336 -7.922 -19.25 1 98.81 192 LYS A CA 1
ATOM 1513 C C . LYS A 1 192 ? 7.652 -9.289 -19.266 1 98.81 192 LYS A C 1
ATOM 1515 O O . LYS A 1 192 ? 8.32 -10.32 -19.359 1 98.81 192 LYS A O 1
ATOM 1520 N N . ALA A 1 193 ? 6.379 -9.258 -19.234 1 98.69 193 ALA A N 1
ATOM 1521 C CA . ALA A 1 193 ? 5.594 -10.484 -19.109 1 98.69 193 ALA A CA 1
ATOM 1522 C C . ALA A 1 193 ? 5.828 -11.406 -20.297 1 98.69 193 ALA A C 1
ATOM 1524 O O . ALA A 1 193 ? 5.879 -10.953 -21.438 1 98.69 193 ALA A O 1
ATOM 1525 N N . ALA A 1 194 ? 6 -12.711 -20.047 1 98.38 194 ALA A N 1
ATOM 1526 C CA . ALA A 1 194 ? 6.023 -13.758 -21.078 1 98.38 194 ALA A CA 1
ATOM 1527 C C . ALA A 1 194 ? 4.793 -14.648 -20.969 1 98.38 194 ALA A C 1
ATOM 1529 O O . ALA A 1 194 ? 4.805 -15.789 -21.438 1 98.38 194 ALA A O 1
ATOM 1530 N N . GLU A 1 195 ? 3.791 -14.195 -20.203 1 96.81 195 GLU A N 1
ATOM 1531 C CA . GLU A 1 195 ? 2.484 -14.828 -20.047 1 96.81 195 GLU A CA 1
ATOM 1532 C C . GLU A 1 195 ? 1.385 -13.781 -19.891 1 96.81 195 GLU A C 1
ATOM 1534 O O . GLU A 1 195 ? 1.669 -12.594 -19.734 1 96.81 195 GLU A O 1
ATOM 1539 N N . GLU A 1 196 ? 0.199 -14.109 -19.984 1 93.25 196 GLU A N 1
ATOM 1540 C CA . GLU A 1 196 ? -0.917 -13.172 -19.859 1 93.25 196 GLU A CA 1
ATOM 1541 C C . GLU A 1 196 ? -1.276 -12.953 -18.391 1 93.25 196 GLU A C 1
ATOM 1543 O O . GLU A 1 196 ? -1.8 -11.891 -18.031 1 93.25 196 GLU A O 1
ATOM 1548 N N . GLY A 1 197 ? -0.838 -13.844 -17.531 1 91.94 197 GLY A N 1
ATOM 1549 C CA . GLY A 1 197 ? -1.284 -13.797 -16.141 1 91.94 197 GLY A CA 1
ATOM 1550 C C . GLY A 1 197 ? -2.686 -14.344 -15.945 1 91.94 197 GLY A C 1
ATOM 1551 O O . GLY A 1 197 ? -3.406 -14.578 -16.922 1 91.94 197 GLY A O 1
ATOM 1552 N N . TYR A 1 198 ? -3.074 -14.5 -14.703 1 91.38 198 TYR A N 1
ATOM 1553 C CA . TYR A 1 198 ? -4.387 -15.039 -14.375 1 91.38 198 TYR A CA 1
ATOM 1554 C C . TYR A 1 198 ? -5.355 -13.93 -13.992 1 91.38 198 TYR A C 1
ATOM 1556 O O . TYR A 1 198 ? -4.949 -12.914 -13.43 1 91.38 198 TYR A O 1
ATOM 1564 N N . GLN A 1 199 ? -6.562 -14.188 -14.297 1 91.62 199 GLN A N 1
ATOM 1565 C CA . GLN A 1 199 ? -7.602 -13.281 -13.812 1 91.62 199 GLN A CA 1
ATOM 1566 C C . GLN A 1 199 ? -8.031 -13.648 -12.398 1 91.62 199 GLN A C 1
ATOM 1568 O O . GLN A 1 199 ? -8.094 -14.828 -12.047 1 91.62 199 GLN A O 1
ATOM 1573 N N . SER A 1 200 ? -8.234 -12.641 -11.625 1 94.19 200 SER A N 1
ATOM 1574 C CA . SER A 1 200 ? -8.633 -12.867 -10.242 1 94.19 200 SER A CA 1
ATOM 1575 C C . SER A 1 200 ? -10.031 -12.32 -9.969 1 94.19 200 SER A C 1
ATOM 1577 O O . SER A 1 200 ? -10.547 -11.516 -10.742 1 94.19 200 SER A O 1
ATOM 1579 N N . VAL A 1 201 ? -10.641 -12.914 -8.961 1 97.31 201 VAL A N 1
ATOM 1580 C CA . VAL A 1 201 ? -11.922 -12.406 -8.492 1 97.31 201 VAL A CA 1
ATOM 1581 C C . VAL A 1 201 ? -11.719 -11.555 -7.246 1 97.31 201 VAL A C 1
ATOM 1583 O O . VAL A 1 201 ? -10.711 -11.688 -6.551 1 97.31 201 VAL A O 1
ATOM 1586 N N . ARG A 1 202 ? -12.617 -10.711 -6.984 1 98.38 202 ARG A N 1
ATOM 1587 C CA . ARG A 1 202 ? -12.68 -9.914 -5.762 1 98.38 202 ARG A CA 1
ATOM 1588 C C . ARG A 1 202 ? -14.055 -10.016 -5.105 1 98.38 202 ARG A C 1
ATOM 1590 O O . ARG A 1 202 ? -15.07 -10.148 -5.797 1 98.38 202 ARG A O 1
ATOM 1597 N N . LEU A 1 203 ? -14.016 -9.977 -3.775 1 98.44 203 LEU A N 1
ATOM 1598 C CA . LEU A 1 203 ? -15.273 -9.883 -3.041 1 98.44 203 LEU A CA 1
ATOM 1599 C C . LEU A 1 203 ? -16.016 -8.602 -3.391 1 98.44 203 LEU A C 1
ATOM 1601 O O . LEU A 1 203 ? -15.383 -7.562 -3.637 1 98.44 203 LEU A O 1
ATOM 1605 N N . ASP A 1 204 ? -17.359 -8.711 -3.41 1 97.94 204 ASP A N 1
ATOM 1606 C CA . ASP A 1 204 ? -18.188 -7.527 -3.609 1 97.94 204 ASP A CA 1
ATOM 1607 C C . ASP A 1 204 ? -17.859 -6.453 -2.568 1 97.94 204 ASP A C 1
ATOM 1609 O O . ASP A 1 204 ? -17.688 -6.758 -1.388 1 97.94 204 ASP A O 1
ATOM 1613 N N . ALA A 1 205 ? -17.812 -5.23 -3.016 1 98.56 205 ALA A N 1
ATOM 1614 C CA . ALA A 1 205 ? -17.5 -4.125 -2.113 1 98.56 205 ALA A CA 1
ATOM 1615 C C . ALA A 1 205 ? -18.516 -4.051 -0.976 1 98.56 205 ALA A C 1
ATOM 1617 O O . ALA A 1 205 ? -18.172 -3.707 0.156 1 98.56 205 ALA A O 1
ATOM 1618 N N . GLU A 1 206 ? -19.766 -4.375 -1.218 1 98.62 206 GLU A N 1
ATOM 1619 C CA . GLU A 1 206 ? -20.812 -4.324 -0.198 1 98.62 206 GLU A CA 1
ATOM 1620 C C . GLU A 1 206 ? -20.531 -5.312 0.929 1 98.62 206 GLU A C 1
ATOM 1622 O O . GLU A 1 206 ? -20.875 -5.055 2.086 1 98.62 206 GLU A O 1
ATOM 1627 N N . LYS A 1 207 ? -19.922 -6.402 0.598 1 98.38 207 LYS A N 1
ATOM 1628 C CA . LYS A 1 207 ? -19.672 -7.461 1.567 1 98.38 207 LYS A CA 1
ATOM 1629 C C . LYS A 1 207 ? -18.547 -7.066 2.529 1 98.38 207 LYS A C 1
ATOM 1631 O O . LYS A 1 207 ? -18.516 -7.531 3.67 1 98.38 207 LYS A O 1
ATOM 1636 N N . ILE A 1 208 ? -17.688 -6.16 2.086 1 98.75 208 ILE A N 1
ATOM 1637 C CA . ILE A 1 208 ? -16.5 -5.871 2.881 1 98.75 208 ILE A CA 1
ATOM 1638 C C . ILE A 1 208 ? -16.578 -4.438 3.406 1 98.75 208 ILE A C 1
ATOM 1640 O O . ILE A 1 208 ? -15.562 -3.881 3.836 1 98.75 208 ILE A O 1
ATOM 1644 N N . THR A 1 209 ? -17.734 -3.768 3.281 1 98.88 209 THR A N 1
ATOM 1645 C CA . THR A 1 209 ? -17.875 -2.363 3.65 1 98.88 209 THR A CA 1
ATOM 1646 C C . THR A 1 209 ? -19.109 -2.156 4.527 1 98.88 209 THR A C 1
ATOM 1648 O O . THR A 1 209 ? -20.172 -2.723 4.258 1 98.88 209 THR A O 1
ATOM 1651 N N . SER A 1 210 ? -18.969 -1.426 5.594 1 98.81 210 SER A N 1
ATOM 1652 C CA . SER A 1 210 ? -20.094 -0.938 6.383 1 98.81 210 SER A CA 1
ATOM 1653 C C . SER A 1 210 ? -20.125 0.585 6.426 1 98.81 210 SER A C 1
ATOM 1655 O O . SER A 1 210 ? -19.078 1.228 6.492 1 98.81 210 SER A O 1
ATOM 1657 N N . PHE A 1 211 ? -21.328 1.133 6.371 1 98.81 211 PHE A N 1
ATOM 1658 C CA . PHE A 1 211 ? -21.5 2.576 6.461 1 98.81 211 PHE A CA 1
ATOM 1659 C C . PHE A 1 211 ? -22 2.977 7.844 1 98.81 211 PHE A C 1
ATOM 1661 O O . PHE A 1 211 ? -22.844 2.289 8.43 1 98.81 211 PHE A O 1
ATOM 1668 N N . LYS A 1 212 ? -21.438 3.992 8.32 1 98.69 212 LYS A N 1
ATOM 1669 C CA . LYS A 1 212 ? -21.812 4.523 9.625 1 98.69 212 LYS A CA 1
ATOM 1670 C C . LYS A 1 212 ? -22.109 6.02 9.547 1 98.69 212 LYS A C 1
ATOM 1672 O O . LYS A 1 212 ? -21.406 6.758 8.859 1 98.69 212 LYS A O 1
ATOM 1677 N N . MET B 1 1 ? -20.234 -1.474 -13.984 1 43.41 1 MET B N 1
ATOM 1678 C CA . MET B 1 1 ? -20.328 -0.314 -14.867 1 43.41 1 MET B CA 1
ATOM 1679 C C . MET B 1 1 ? -18.953 0.155 -15.305 1 43.41 1 MET B C 1
ATOM 1681 O O . MET B 1 1 ? -17.969 -0.032 -14.586 1 43.41 1 MET B O 1
ATOM 1685 N N . ALA B 1 2 ? -18.75 0.317 -16.484 1 52.84 2 ALA B N 1
ATOM 1686 C CA . ALA B 1 2 ? -17.469 0.781 -17.031 1 52.84 2 ALA B CA 1
ATOM 1687 C C . ALA B 1 2 ? -17 2.045 -16.312 1 52.84 2 ALA B C 1
ATOM 1689 O O . ALA B 1 2 ? -17.75 3.023 -16.203 1 52.84 2 ALA B O 1
ATOM 1690 N N . THR B 1 3 ? -15.977 1.951 -15.375 1 65.12 3 THR B N 1
ATOM 1691 C CA . THR B 1 3 ? -15.57 3.096 -14.562 1 65.12 3 THR B CA 1
ATOM 1692 C C . THR B 1 3 ? -15.086 4.242 -15.445 1 65.12 3 THR B C 1
ATOM 1694 O O . THR B 1 3 ? -14.25 4.043 -16.328 1 65.12 3 THR B O 1
ATOM 1697 N N . THR B 1 4 ? -15.836 5.238 -15.5 1 81.12 4 THR B N 1
ATOM 1698 C CA . THR B 1 4 ? -15.344 6.449 -16.156 1 81.12 4 THR B CA 1
ATOM 1699 C C . THR B 1 4 ? -14.727 7.395 -15.125 1 81.12 4 THR B C 1
ATOM 1701 O O . THR B 1 4 ? -15.438 7.977 -14.305 1 81.12 4 THR B O 1
ATOM 1704 N N . PHE B 1 5 ? -13.398 7.379 -15.086 1 93.94 5 PHE B N 1
ATOM 1705 C CA . PHE B 1 5 ? -12.672 8.258 -14.188 1 93.94 5 PHE B CA 1
ATOM 1706 C C . PHE B 1 5 ? -12.727 9.703 -14.68 1 93.94 5 PHE B C 1
ATOM 1708 O O . PHE B 1 5 ? -12.625 9.961 -15.875 1 93.94 5 PHE B O 1
ATOM 1715 N N . GLU B 1 6 ? -12.922 10.625 -13.805 1 93.94 6 GLU B N 1
ATOM 1716 C CA . GLU B 1 6 ? -12.852 12.047 -14.117 1 93.94 6 GLU B CA 1
ATOM 1717 C C . GLU B 1 6 ? -11.461 12.445 -14.594 1 93.94 6 GLU B C 1
ATOM 1719 O O . GLU B 1 6 ? -11.312 13.273 -15.5 1 93.94 6 GLU B O 1
ATOM 1724 N N . ASN B 1 7 ? -10.477 11.898 -14.016 1 96.12 7 ASN B N 1
ATOM 1725 C CA . ASN B 1 7 ? -9.07 12.039 -14.359 1 96.12 7 ASN B CA 1
ATOM 1726 C C . ASN B 1 7 ? -8.43 10.68 -14.656 1 96.12 7 ASN B C 1
ATOM 1728 O O . ASN B 1 7 ? -8.141 9.914 -13.734 1 96.12 7 ASN B O 1
ATOM 1732 N N . ASN B 1 8 ? -8.141 10.469 -15.914 1 97.19 8 ASN B N 1
ATOM 1733 C CA . ASN B 1 8 ? -7.633 9.156 -16.312 1 97.19 8 ASN B CA 1
ATOM 1734 C C . ASN B 1 8 ? -6.156 9.219 -16.688 1 97.19 8 ASN B C 1
ATOM 1736 O O . ASN B 1 8 ? -5.66 8.352 -17.406 1 97.19 8 ASN B O 1
ATOM 1740 N N . THR B 1 9 ? -5.445 10.305 -16.328 1 97.38 9 THR B N 1
ATOM 1741 C CA . THR B 1 9 ? -4.012 10.461 -16.547 1 97.38 9 THR B CA 1
ATOM 1742 C C . THR B 1 9 ? -3.213 9.969 -15.352 1 97.38 9 THR B C 1
ATOM 1744 O O . THR B 1 9 ? -3.242 10.578 -14.281 1 97.38 9 THR B O 1
ATOM 1747 N N . PHE B 1 10 ? -2.441 8.891 -15.547 1 98.12 10 PHE B N 1
ATOM 1748 C CA . PHE B 1 10 ? -1.73 8.234 -14.453 1 98.12 10 PHE B CA 1
ATOM 1749 C C . PHE B 1 10 ? -0.774 9.203 -13.773 1 98.12 10 PHE B C 1
ATOM 1751 O O . PHE B 1 10 ? -0.747 9.297 -12.539 1 98.12 10 PHE B O 1
ATOM 1758 N N . THR B 1 11 ? 0.02 9.914 -14.492 1 97 11 THR B N 1
ATOM 1759 C CA . THR B 1 11 ? 0.99 10.867 -13.953 1 97 11 THR B CA 1
ATOM 1760 C C . THR B 1 11 ? 0.305 11.883 -13.047 1 97 11 THR B C 1
ATOM 1762 O O . THR B 1 11 ? 0.783 12.156 -11.945 1 97 11 THR B O 1
ATOM 1765 N N . ASP B 1 12 ? -0.821 12.438 -13.477 1 97.06 12 ASP B N 1
ATOM 1766 C CA . ASP B 1 12 ? -1.555 13.422 -12.688 1 97.06 12 ASP B CA 1
ATOM 1767 C C . ASP B 1 12 ? -2.105 12.805 -11.406 1 97.06 12 ASP B C 1
ATOM 1769 O O . ASP B 1 12 ? -2.027 13.406 -10.336 1 97.06 12 ASP B O 1
ATOM 1773 N N . VAL B 1 13 ? -2.67 11.617 -11.531 1 98.19 13 VAL B N 1
ATOM 1774 C CA . VAL B 1 13 ? -3.295 10.93 -10.406 1 98.19 13 VAL B CA 1
ATOM 1775 C C . VAL B 1 13 ? -2.242 10.609 -9.344 1 98.19 13 VAL B C 1
ATOM 1777 O O . VAL B 1 13 ? -2.418 10.93 -8.164 1 98.19 13 VAL B O 1
ATOM 1780 N N . MET B 1 14 ? -1.167 10.031 -9.758 1 97.81 14 MET B N 1
ATOM 1781 C CA . MET B 1 14 ? -0.192 9.531 -8.789 1 97.81 14 MET B CA 1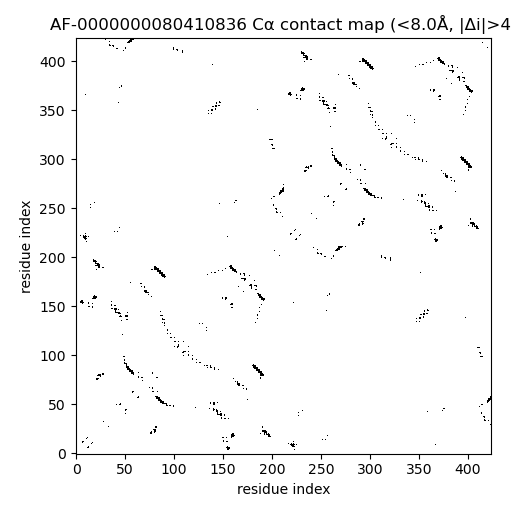
ATOM 1782 C C . MET B 1 14 ? 0.703 10.664 -8.289 1 97.81 14 MET B C 1
ATOM 1784 O O . MET B 1 14 ? 0.827 10.875 -7.082 1 97.81 14 MET B O 1
ATOM 1788 N N . LEU B 1 15 ? 1.298 11.461 -9.203 1 95.88 15 LEU B N 1
ATOM 1789 C CA . LEU B 1 15 ? 2.262 12.477 -8.797 1 95.88 15 LEU B CA 1
ATOM 1790 C C . LEU B 1 15 ? 1.553 13.703 -8.234 1 95.88 15 LEU B C 1
ATOM 1792 O O . LEU B 1 15 ? 2.17 14.523 -7.543 1 95.88 15 LEU B O 1
ATOM 1796 N N . GLY B 1 16 ? 0.266 13.844 -8.539 1 96.31 16 GLY B N 1
ATOM 1797 C CA . GLY B 1 16 ? -0.506 14.961 -8.023 1 96.31 16 GLY B CA 1
ATOM 1798 C C . GLY B 1 16 ? -1.082 14.711 -6.645 1 96.31 16 GLY B C 1
ATOM 1799 O O . GLY B 1 16 ? -1.647 15.617 -6.027 1 96.31 16 GLY B O 1
ATOM 1800 N N . ARG B 1 17 ? -0.958 13.5 -6.145 1 97.69 17 ARG B N 1
ATOM 1801 C CA . ARG B 1 17 ? -1.521 13.18 -4.836 1 97.69 17 ARG B CA 1
ATOM 1802 C C . ARG B 1 17 ? -0.788 13.93 -3.727 1 97.69 17 ARG B C 1
ATOM 1804 O O . ARG B 1 17 ? 0.443 13.922 -3.674 1 97.69 17 ARG B O 1
ATOM 1811 N N . LYS B 1 18 ? -1.51 14.555 -2.861 1 96.88 18 LYS B N 1
ATOM 1812 C CA . LYS B 1 18 ? -1.052 15.219 -1.646 1 96.88 18 LYS B CA 1
ATOM 1813 C C . LYS B 1 18 ? -1.943 14.867 -0.457 1 96.88 18 LYS B C 1
ATOM 1815 O O . LYS B 1 18 ? -3.104 14.492 -0.635 1 96.88 18 LYS B O 1
ATOM 1820 N N . SER B 1 19 ? -1.328 14.969 0.698 1 97.94 19 SER B N 1
ATOM 1821 C CA . SER B 1 19 ? -2.16 14.852 1.892 1 97.94 19 SER B CA 1
ATOM 1822 C C . SER B 1 19 ? -2.984 16.125 2.115 1 97.94 19 SER B C 1
ATOM 1824 O O . SER B 1 19 ? -2.432 17.188 2.393 1 97.94 19 SER B O 1
ATOM 1826 N N . ILE B 1 20 ? -4.281 16 1.942 1 98.44 20 ILE B N 1
ATOM 1827 C CA . ILE B 1 20 ? -5.211 17.109 2.117 1 98.44 20 ILE B CA 1
ATOM 1828 C C . ILE B 1 20 ? -5.875 17.016 3.49 1 98.44 20 ILE B C 1
ATOM 1830 O O . ILE B 1 20 ? -6.402 15.969 3.859 1 98.44 20 ILE B O 1
ATOM 1834 N N . ARG B 1 21 ? -5.945 18.109 4.207 1 98.12 21 ARG B N 1
ATOM 1835 C CA . ARG B 1 21 ? -6.387 18.016 5.594 1 98.12 21 ARG B CA 1
ATOM 1836 C C . ARG B 1 21 ? -7.629 18.859 5.828 1 98.12 21 ARG B C 1
ATOM 1838 O O . ARG B 1 21 ? -8.195 18.859 6.926 1 98.12 21 ARG B O 1
ATOM 1845 N N . VAL B 1 22 ? -7.996 19.641 4.922 1 98.69 22 VAL B N 1
ATOM 1846 C CA . VAL B 1 22 ? -9.211 20.438 4.969 1 98.69 22 VAL B CA 1
ATOM 1847 C C . VAL B 1 22 ? -10 20.266 3.674 1 98.69 22 VAL B C 1
ATOM 1849 O O . VAL B 1 22 ? -9.445 20.359 2.58 1 98.69 22 VAL B O 1
ATOM 1852 N N . TYR B 1 23 ? -11.289 20.047 3.852 1 98.88 23 TYR B N 1
ATOM 1853 C CA . TYR B 1 23 ? -12.133 19.719 2.711 1 98.88 23 TYR B CA 1
ATOM 1854 C C . TYR B 1 23 ? -13.312 20.672 2.607 1 98.88 23 TYR B C 1
ATOM 1856 O O . TYR B 1 23 ? -13.625 21.391 3.559 1 98.88 23 TYR B O 1
ATOM 1864 N N . ASP B 1 24 ? -13.898 20.766 1.391 1 98.81 24 ASP B N 1
ATOM 1865 C CA . ASP B 1 24 ? -15.188 21.438 1.201 1 98.81 24 ASP B CA 1
ATOM 1866 C C . ASP B 1 24 ? -16.312 20.672 1.903 1 98.81 24 ASP B C 1
ATOM 1868 O O . ASP B 1 24 ? -16.734 19.625 1.427 1 98.81 24 ASP B O 1
ATOM 1872 N N . GLU B 1 25 ? -16.812 21.234 2.955 1 98.38 25 GLU B N 1
ATOM 1873 C CA . GLU B 1 25 ? -17.766 20.547 3.824 1 98.38 25 GLU B CA 1
ATOM 1874 C C . GLU B 1 25 ? -19.078 20.312 3.107 1 98.38 25 GLU B C 1
ATOM 1876 O O . GLU B 1 25 ? -19.906 19.516 3.568 1 98.38 25 GLU B O 1
ATOM 1881 N N . ASN B 1 26 ? -19.312 20.953 1.98 1 98.12 26 ASN B N 1
ATOM 1882 C CA . ASN B 1 26 ? -20.562 20.844 1.242 1 98.12 26 ASN B CA 1
ATOM 1883 C C . ASN B 1 26 ? -20.547 19.656 0.282 1 98.12 26 ASN B C 1
ATOM 1885 O O . ASN B 1 26 ? -21.578 19.266 -0.259 1 98.12 26 ASN B O 1
ATOM 1889 N N . VAL B 1 27 ? -19.422 19.141 0.134 1 98.56 27 VAL B N 1
ATOM 1890 C CA . VAL B 1 27 ? -19.297 18 -0.785 1 98.56 27 VAL B CA 1
ATOM 1891 C C . VAL B 1 27 ? -19.516 16.703 -0.031 1 98.56 27 VAL B C 1
ATOM 1893 O O . VAL B 1 27 ? -18.906 16.469 1.015 1 98.56 27 VAL B O 1
ATOM 1896 N N . LYS B 1 28 ? -20.438 15.898 -0.543 1 98.56 28 LYS B N 1
ATOM 1897 C CA . LYS B 1 28 ? -20.688 14.547 -0.052 1 98.56 28 LYS B CA 1
ATOM 1898 C C . LYS B 1 28 ? -20.453 13.508 -1.148 1 98.56 28 LYS B C 1
ATOM 1900 O O . LYS B 1 28 ? -20.469 13.844 -2.336 1 98.56 28 LYS B O 1
ATOM 1905 N N . ILE B 1 29 ? -20.156 12.344 -0.751 1 98.69 29 ILE B N 1
ATOM 1906 C CA . ILE B 1 29 ? -19.969 11.219 -1.664 1 98.69 29 ILE B CA 1
ATOM 1907 C C . ILE B 1 29 ? -21.078 10.188 -1.441 1 98.69 29 ILE B C 1
ATOM 1909 O O . ILE B 1 29 ? -21.281 9.711 -0.321 1 98.69 29 ILE B O 1
ATOM 1913 N N . SER B 1 30 ? -21.797 9.852 -2.496 1 98.56 30 SER B N 1
ATOM 1914 C CA . SER B 1 30 ? -22.859 8.859 -2.354 1 98.56 30 SER B CA 1
ATOM 1915 C C . SER B 1 30 ? -22.281 7.496 -1.972 1 98.56 30 SER B C 1
ATOM 1917 O O . SER B 1 30 ? -21.141 7.176 -2.311 1 98.56 30 SER B O 1
ATOM 1919 N N . GLN B 1 31 ? -23.109 6.707 -1.266 1 98.69 31 GLN B N 1
ATOM 1920 C CA . GLN B 1 31 ? -22.672 5.359 -0.913 1 98.69 31 GLN B CA 1
ATOM 1921 C C . GLN B 1 31 ? -22.375 4.531 -2.16 1 98.69 31 GLN B C 1
ATOM 1923 O O . GLN B 1 31 ? -21.438 3.719 -2.168 1 98.69 31 GLN B O 1
ATOM 1928 N N . LEU B 1 32 ? -23.125 4.762 -3.201 1 98.31 32 LEU B N 1
ATOM 1929 C CA . LEU B 1 32 ? -22.906 4.055 -4.457 1 98.31 32 LEU B CA 1
ATOM 1930 C C . LEU B 1 32 ? -21.531 4.383 -5.027 1 98.31 32 LEU B C 1
ATOM 1932 O O . LEU B 1 32 ? -20.797 3.482 -5.441 1 98.31 32 LEU B O 1
ATOM 1936 N N . GLU B 1 33 ? -21.141 5.656 -5.07 1 98.25 33 GLU B N 1
ATOM 1937 C CA . GLU B 1 33 ? -19.844 6.055 -5.59 1 98.25 33 GLU B CA 1
ATOM 1938 C C . GLU B 1 33 ? -18.719 5.574 -4.676 1 98.25 33 GLU B C 1
ATOM 1940 O O . GLU B 1 33 ? -17.656 5.164 -5.152 1 98.25 33 GLU B O 1
ATOM 1945 N N . MET B 1 34 ? -18.984 5.617 -3.363 1 98.81 34 MET B N 1
ATOM 1946 C CA . MET B 1 34 ? -18 5.113 -2.408 1 98.81 34 MET B CA 1
ATOM 1947 C C . MET B 1 34 ? -17.75 3.629 -2.631 1 98.81 34 MET B C 1
ATOM 1949 O O . MET B 1 34 ? -16.594 3.197 -2.666 1 98.81 34 MET B O 1
ATOM 1953 N N . LEU B 1 35 ? -18.812 2.887 -2.811 1 98.81 35 LEU B N 1
ATOM 1954 C CA . LEU B 1 35 ? -18.656 1.458 -3.062 1 98.81 35 LEU B CA 1
ATOM 1955 C C . LEU B 1 35 ? -17.938 1.213 -4.379 1 98.81 35 LEU B C 1
ATOM 1957 O O . LEU B 1 35 ? -17.141 0.277 -4.488 1 98.81 35 LEU B O 1
ATOM 1961 N N . GLN B 1 36 ? -18.172 2.045 -5.367 1 98.5 36 GLN B N 1
ATOM 1962 C CA . GLN B 1 36 ? -17.453 1.941 -6.629 1 98.5 36 GLN B CA 1
ATOM 1963 C C . GLN B 1 36 ? -15.961 2.18 -6.434 1 98.5 36 GLN B C 1
ATOM 1965 O O . GLN B 1 36 ? -15.133 1.45 -6.98 1 98.5 36 GLN B O 1
ATOM 1970 N N . MET B 1 37 ? -15.617 3.193 -5.676 1 98.75 37 MET B N 1
ATOM 1971 C CA . MET B 1 37 ? -14.211 3.484 -5.414 1 98.75 37 MET B CA 1
ATOM 1972 C C . MET B 1 37 ? -13.547 2.34 -4.652 1 98.75 37 MET B C 1
ATOM 1974 O O . MET B 1 37 ? -12.406 1.975 -4.938 1 98.75 37 MET B O 1
ATOM 1978 N N . ILE B 1 38 ? -14.281 1.737 -3.672 1 98.88 38 ILE B N 1
ATOM 1979 C CA . ILE B 1 38 ? -13.742 0.622 -2.902 1 98.88 38 ILE B CA 1
ATOM 1980 C C . ILE B 1 38 ? -13.586 -0.599 -3.805 1 98.88 38 ILE B C 1
ATOM 1982 O O . ILE B 1 38 ? -12.586 -1.318 -3.715 1 98.88 38 ILE B O 1
ATOM 1986 N N . GLU B 1 39 ? -14.531 -0.83 -4.688 1 98.38 39 GLU B N 1
ATOM 1987 C CA . GLU B 1 39 ? -14.43 -1.92 -5.656 1 98.38 39 GLU B CA 1
ATOM 1988 C C . GLU B 1 39 ? -13.203 -1.766 -6.543 1 98.38 39 GLU B C 1
ATOM 1990 O O . GLU B 1 39 ? -12.477 -2.734 -6.781 1 98.38 39 GLU B O 1
ATOM 1995 N N . GLU B 1 40 ? -12.969 -0.577 -7.016 1 98.44 40 GLU B N 1
ATOM 1996 C CA . GLU B 1 40 ? -11.797 -0.295 -7.844 1 98.44 40 GLU B CA 1
ATOM 1997 C C . GLU B 1 40 ? -10.508 -0.431 -7.043 1 98.44 40 GLU B C 1
ATOM 1999 O O . GLU B 1 40 ? -9.539 -1.018 -7.52 1 98.44 40 GLU B O 1
ATOM 2004 N N . ALA B 1 41 ? -10.484 0.001 -5.816 1 98.75 41 ALA B N 1
ATOM 2005 C CA . ALA B 1 41 ? -9.305 -0.034 -4.961 1 98.75 41 ALA B CA 1
ATOM 2006 C C . ALA B 1 41 ? -8.914 -1.47 -4.621 1 98.75 41 ALA B C 1
ATOM 2008 O O . ALA B 1 41 ? -7.727 -1.79 -4.516 1 98.75 41 ALA B O 1
ATOM 2009 N N . THR B 1 42 ? -9.914 -2.35 -4.496 1 98.69 42 THR B N 1
ATOM 2010 C CA . THR B 1 42 ? -9.664 -3.693 -3.984 1 98.69 42 THR B CA 1
ATOM 2011 C C . THR B 1 42 ? -9.281 -4.641 -5.113 1 98.69 42 THR B C 1
ATOM 2013 O O . THR B 1 42 ? -9.18 -5.852 -4.91 1 98.69 42 THR B O 1
ATOM 2016 N N . THR B 1 43 ? -9.016 -4.043 -6.332 1 98.31 43 THR B N 1
ATOM 2017 C CA . THR B 1 43 ? -8.312 -4.828 -7.34 1 98.31 43 THR B CA 1
ATOM 2018 C C . THR B 1 43 ? -6.855 -5.031 -6.945 1 98.31 43 THR B C 1
ATOM 2020 O O . THR B 1 43 ? -6.121 -5.762 -7.613 1 98.31 43 THR B O 1
ATOM 2023 N N . ALA B 1 44 ? -6.43 -4.41 -5.836 1 98.69 44 ALA B N 1
ATOM 2024 C CA . ALA B 1 44 ? -5.094 -4.578 -5.277 1 98.69 44 ALA B CA 1
ATOM 2025 C C . ALA B 1 44 ? -4.793 -6.047 -5 1 98.69 44 ALA B C 1
ATOM 2027 O O . ALA B 1 44 ? -5.703 -6.832 -4.734 1 98.69 44 ALA B O 1
ATOM 2028 N N . PRO B 1 45 ? -3.539 -6.426 -5.129 1 98.69 45 PRO B N 1
ATOM 2029 C CA . PRO B 1 45 ? -3.189 -7.805 -4.773 1 98.69 45 PRO B CA 1
ATOM 2030 C C . PRO B 1 45 ? -3.26 -8.062 -3.27 1 98.69 45 PRO B C 1
ATOM 2032 O O . PRO B 1 45 ? -3.217 -7.117 -2.475 1 98.69 45 PRO B O 1
ATOM 2035 N N . SER B 1 46 ? -3.469 -9.281 -2.904 1 98.75 46 SER B N 1
ATOM 2036 C CA . SER B 1 46 ? -3.377 -9.789 -1.537 1 98.75 46 SER B CA 1
ATOM 2037 C C . SER B 1 46 ? -2.785 -11.188 -1.505 1 98.75 46 SER B C 1
ATOM 2039 O O . SER B 1 46 ? -2.85 -11.922 -2.496 1 98.75 46 SER B O 1
ATOM 2041 N N . SER B 1 47 ? -2.098 -11.492 -0.418 1 98.44 47 SER B N 1
ATOM 2042 C CA . SER B 1 47 ? -1.512 -12.82 -0.264 1 98.44 47 SER B CA 1
ATOM 2043 C C . SER B 1 47 ? -2.545 -13.914 -0.514 1 98.44 47 SER B C 1
ATOM 2045 O O . SER B 1 47 ? -3.596 -13.938 0.129 1 98.44 47 SER B O 1
ATOM 2047 N N . VAL B 1 48 ? -2.258 -14.773 -1.539 1 97.5 48 VAL B N 1
ATOM 2048 C CA . VAL B 1 48 ? -3.078 -15.906 -1.941 1 97.5 48 VAL B CA 1
ATOM 2049 C C . VAL B 1 48 ? -4.516 -15.445 -2.178 1 97.5 48 VAL B C 1
ATOM 2051 O O . VAL B 1 48 ? -5.457 -16.234 -2.012 1 97.5 48 VAL B O 1
ATOM 2054 N N . ASN B 1 49 ? -4.742 -14.164 -2.396 1 98.19 49 ASN B N 1
ATOM 2055 C CA . ASN B 1 49 ? -6.016 -13.531 -2.729 1 98.19 49 ASN B CA 1
ATOM 2056 C C . ASN B 1 49 ? -7.023 -13.672 -1.593 1 98.19 49 ASN B C 1
ATOM 2058 O O . ASN B 1 49 ? -8.219 -13.844 -1.837 1 98.19 49 ASN B O 1
ATOM 2062 N N . MET B 1 50 ? -6.555 -13.531 -0.361 1 98.75 50 MET B N 1
ATOM 2063 C CA . MET B 1 50 ? -7.438 -13.672 0.793 1 98.75 50 MET B CA 1
ATOM 2064 C C . MET B 1 50 ? -8.156 -12.359 1.089 1 98.75 50 MET B C 1
ATOM 2066 O O . MET B 1 50 ? -9.102 -12.336 1.881 1 98.75 50 MET B O 1
ATOM 2070 N N . GLN B 1 51 ? -7.777 -11.312 0.506 1 98.81 51 GLN B N 1
ATOM 2071 C CA . GLN B 1 51 ? -8.5 -10.039 0.549 1 98.81 51 GLN B CA 1
ATOM 2072 C C . GLN B 1 51 ? -8.906 -9.688 1.978 1 98.81 51 GLN B C 1
ATOM 2074 O O . GLN B 1 51 ? -10.094 -9.539 2.277 1 98.81 51 GLN B O 1
ATOM 2079 N N . PRO B 1 52 ? -7.871 -9.406 2.832 1 98.94 52 PRO B N 1
ATOM 2080 C CA . PRO B 1 52 ? -8.156 -9.258 4.262 1 98.94 52 PRO B CA 1
ATOM 2081 C C . PRO B 1 52 ? -8.734 -7.887 4.613 1 98.94 52 PRO B C 1
ATOM 2083 O O . PRO B 1 52 ? -9.172 -7.672 5.742 1 98.94 52 PRO B O 1
ATOM 2086 N N . TRP B 1 53 ? -8.812 -6.973 3.756 1 98.94 53 TRP B N 1
ATOM 2087 C CA . TRP B 1 53 ? -9.227 -5.598 4.023 1 98.94 53 TRP B CA 1
ATOM 2088 C C . TRP B 1 53 ? -10.719 -5.52 4.316 1 98.94 53 TRP B C 1
ATOM 2090 O O . TRP B 1 53 ? -11.516 -6.207 3.68 1 98.94 53 TRP B O 1
ATOM 2100 N N . ARG B 1 54 ? -11.086 -4.727 5.316 1 98.94 54 ARG B N 1
ATOM 2101 C CA . ARG B 1 54 ? -12.453 -4.371 5.68 1 98.94 54 ARG B CA 1
ATOM 2102 C C . ARG B 1 54 ? -12.594 -2.863 5.863 1 98.94 54 ARG B C 1
ATOM 2104 O O . ARG B 1 54 ? -11.711 -2.215 6.422 1 98.94 54 ARG B O 1
ATOM 2111 N N . PHE B 1 55 ? -13.742 -2.346 5.406 1 98.94 55 PHE B N 1
ATOM 2112 C CA . PHE B 1 55 ? -13.914 -0.898 5.391 1 98.94 55 PHE B CA 1
ATOM 2113 C C . PHE B 1 55 ? -15.109 -0.486 6.246 1 98.94 55 PHE B C 1
ATOM 2115 O O . PHE B 1 55 ? -16.188 -1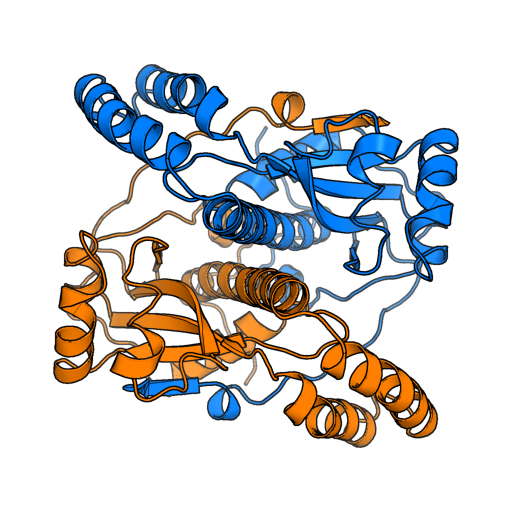.078 6.148 1 98.94 55 PHE B O 1
ATOM 2122 N N . VAL B 1 56 ? -14.898 0.46 7.094 1 99 56 VAL B N 1
ATOM 2123 C CA . VAL B 1 56 ? -15.977 1.209 7.73 1 99 56 VAL B CA 1
ATOM 2124 C C . VAL B 1 56 ? -15.969 2.652 7.23 1 99 56 VAL B C 1
ATOM 2126 O O . VAL B 1 56 ? -15 3.387 7.457 1 99 56 VAL B O 1
ATOM 2129 N N . VAL B 1 57 ? -17.016 3.012 6.531 1 99 57 VAL B N 1
ATOM 2130 C CA . VAL B 1 57 ? -17.125 4.367 6.004 1 99 57 VAL B CA 1
ATOM 2131 C C . VAL B 1 57 ? -17.891 5.242 6.984 1 99 57 VAL B C 1
ATOM 2133 O O . VAL B 1 57 ? -19.109 5.09 7.141 1 99 57 VAL B O 1
ATOM 2136 N N . VAL B 1 58 ? -17.188 6.137 7.629 1 98.94 58 VAL B N 1
ATOM 2137 C CA . VAL B 1 58 ? -17.75 7.062 8.602 1 98.94 58 VAL B CA 1
ATOM 2138 C C . VAL B 1 58 ? -18.172 8.352 7.91 1 98.94 58 VAL B C 1
ATOM 2140 O O . VAL B 1 58 ? -17.328 9.18 7.551 1 98.94 58 VAL B O 1
ATOM 2143 N N . GLU B 1 59 ? -19.484 8.578 7.777 1 98.75 59 GLU B N 1
ATOM 2144 C CA . GLU B 1 59 ? -19.953 9.703 6.977 1 98.75 59 GLU B CA 1
ATOM 2145 C C . GLU B 1 59 ? -21.047 10.477 7.695 1 98.75 59 GLU B C 1
ATOM 2147 O O . GLU B 1 59 ? -21.312 11.633 7.379 1 98.75 59 GLU B O 1
ATOM 2152 N N . SER B 1 60 ? -21.766 9.859 8.68 1 98.5 60 SER B N 1
ATOM 2153 C CA . SER B 1 60 ? -22.828 10.555 9.406 1 98.5 60 SER B CA 1
ATOM 2154 C C . SER B 1 60 ? -22.25 11.445 10.5 1 98.5 60 SER B C 1
ATOM 2156 O O . SER B 1 60 ? -21.172 11.18 11.023 1 98.5 60 SER B O 1
ATOM 2158 N N . PRO B 1 61 ? -22.984 12.508 10.828 1 98.19 61 PRO B N 1
ATOM 2159 C CA . PRO B 1 61 ? -22.531 13.352 11.938 1 98.19 61 PRO B CA 1
ATOM 2160 C C . PRO B 1 61 ? -22.344 12.562 13.227 1 98.19 61 PRO B C 1
ATOM 2162 O O . PRO B 1 61 ? -21.359 12.797 13.953 1 98.19 61 PRO B O 1
ATOM 2165 N N . GLU B 1 62 ? -23.203 11.656 13.508 1 98.56 62 GLU B N 1
ATOM 2166 C CA . GLU B 1 62 ? -23.125 10.859 14.727 1 98.56 62 GLU B CA 1
ATOM 2167 C C . GLU B 1 62 ? -21.859 9.992 14.734 1 98.56 62 GLU B C 1
ATOM 2169 O O . GLU B 1 62 ? -21.172 9.906 15.75 1 98.56 62 GLU B O 1
ATOM 2174 N N . ALA B 1 63 ? -21.594 9.32 13.648 1 98.81 63 ALA B N 1
ATOM 2175 C CA . ALA B 1 63 ? -20.406 8.469 13.562 1 98.81 63 ALA B CA 1
ATOM 2176 C C . ALA B 1 63 ? -19.125 9.305 13.633 1 98.81 63 ALA B C 1
ATOM 2178 O O . ALA B 1 63 ? -18.125 8.867 14.219 1 98.81 63 ALA B O 1
ATOM 2179 N N . LYS B 1 64 ? -19.109 10.445 12.992 1 98.75 64 LYS B N 1
ATOM 2180 C CA . LYS B 1 64 ? -17.953 11.336 13.062 1 98.75 64 LYS B CA 1
ATOM 2181 C C . LYS B 1 64 ? -17.703 11.805 14.492 1 98.75 64 LYS B C 1
ATOM 2183 O O . LYS B 1 64 ? -16.562 11.953 14.906 1 98.75 64 LYS B O 1
ATOM 2188 N N . GLU B 1 65 ? -18.766 12.078 15.203 1 98.62 65 GLU B N 1
ATOM 2189 C CA . GLU B 1 65 ? -18.609 12.445 16.609 1 98.62 65 GLU B CA 1
ATOM 2190 C C . GLU B 1 65 ? -18.031 11.289 17.422 1 98.62 65 GLU B C 1
ATOM 2192 O O . GLU B 1 65 ? -17.25 11.516 18.359 1 98.62 65 GLU B O 1
ATOM 2197 N N . THR B 1 66 ? -18.453 10.062 17.125 1 98.69 66 THR B N 1
ATOM 2198 C CA . THR B 1 66 ? -17.906 8.875 17.781 1 98.69 66 THR B CA 1
ATOM 2199 C C . THR B 1 66 ? -16.406 8.75 17.5 1 98.69 66 THR B C 1
ATOM 2201 O O . THR B 1 66 ? -15.633 8.375 18.375 1 98.69 66 THR B O 1
ATOM 2204 N N . LEU B 1 67 ? -15.969 9.117 16.297 1 98.94 67 LEU B N 1
ATOM 2205 C CA . LEU B 1 67 ? -14.586 8.969 15.844 1 98.94 67 LEU B CA 1
ATOM 2206 C C . LEU B 1 67 ? -13.703 10.062 16.422 1 98.94 67 LEU B C 1
ATOM 2208 O O . LEU B 1 67 ? -12.523 9.844 16.672 1 98.94 67 LEU B O 1
ATOM 2212 N N . LYS B 1 68 ? -14.219 11.195 16.656 1 98.69 68 LYS B N 1
ATOM 2213 C CA . LYS B 1 68 ? -13.5 12.438 16.938 1 98.69 68 LYS B CA 1
ATOM 2214 C C . LYS B 1 68 ? -12.5 12.25 18.078 1 98.69 68 LYS B C 1
ATOM 2216 O O . LYS B 1 68 ? -11.328 12.602 17.938 1 98.69 68 LYS B O 1
ATOM 2221 N N . PRO B 1 69 ? -12.844 11.648 19.219 1 98.38 69 PRO B N 1
ATOM 2222 C CA . PRO B 1 69 ? -11.883 11.508 20.312 1 98.38 69 PRO B CA 1
ATOM 2223 C C . PRO B 1 69 ? -10.805 10.469 20.016 1 98.38 69 PRO B C 1
ATOM 2225 O O . PRO B 1 69 ? -9.812 10.367 20.75 1 98.38 69 PRO B O 1
ATOM 2228 N N . LEU B 1 70 ? -10.945 9.695 18.969 1 98.75 70 LEU B N 1
ATOM 2229 C CA . LEU B 1 70 ? -10.055 8.57 18.703 1 98.75 70 LEU B CA 1
ATOM 2230 C C . LEU B 1 70 ? -8.977 8.945 17.688 1 98.75 70 LEU B C 1
ATOM 2232 O O . LEU B 1 70 ? -8.047 8.18 17.453 1 98.75 70 LEU B O 1
ATOM 2236 N N . ILE B 1 71 ? -9.062 10.156 17.062 1 98.19 71 ILE B N 1
ATOM 2237 C CA . ILE B 1 71 ? -8.172 10.477 15.953 1 98.19 71 ILE B CA 1
ATOM 2238 C C . ILE B 1 71 ? -7.207 11.586 16.375 1 98.19 71 ILE B C 1
ATOM 2240 O O . ILE B 1 71 ? -6.664 12.297 15.523 1 98.19 71 ILE B O 1
ATOM 2244 N N . ARG B 1 72 ? -7.059 11.766 17.609 1 92.31 72 ARG B N 1
ATOM 2245 C CA . ARG B 1 72 ? -6.066 12.664 18.172 1 92.31 72 ARG B CA 1
ATOM 2246 C C . ARG B 1 72 ? -6.141 14.047 17.531 1 92.31 72 ARG B C 1
ATOM 2248 O O . ARG B 1 72 ? -7.195 14.68 17.531 1 92.31 72 ARG B O 1
ATOM 2255 N N . PHE B 1 73 ? -5.074 14.422 16.734 1 92.25 73 PHE B N 1
ATOM 2256 C CA . PHE B 1 73 ? -4.953 15.781 16.219 1 92.25 73 PHE B CA 1
ATOM 2257 C C . PHE B 1 73 ? -5.555 15.891 14.828 1 92.25 73 PHE B C 1
ATOM 2259 O O . PHE B 1 73 ? -5.5 16.953 14.203 1 92.25 73 PHE B O 1
ATOM 2266 N N . ASN B 1 74 ? -6.16 14.828 14.352 1 97.25 74 ASN B N 1
ATOM 2267 C CA . ASN B 1 74 ? -6.688 14.797 12.992 1 97.25 74 ASN B CA 1
ATOM 2268 C C . ASN B 1 74 ? -8.164 15.188 12.953 1 97.25 74 ASN B C 1
ATOM 2270 O O . ASN B 1 74 ? -8.93 14.641 12.164 1 97.25 74 ASN B O 1
ATOM 2274 N N . VAL B 1 75 ? -8.586 16.172 13.773 1 98 75 VAL B N 1
ATOM 2275 C CA . VAL B 1 75 ? -9.977 16.562 13.969 1 98 75 VAL B CA 1
ATOM 2276 C C . VAL B 1 75 ? -10.461 17.375 12.758 1 98 75 VAL B C 1
ATOM 2278 O O . VAL B 1 75 ? -11.617 17.25 12.352 1 98 75 VAL B O 1
ATOM 2281 N N . ARG B 1 76 ? -9.648 18.234 12.164 1 98 76 ARG B N 1
ATOM 2282 C CA . ARG B 1 76 ? -10.039 19.016 11 1 98 76 ARG B CA 1
ATOM 2283 C C . ARG B 1 76 ? -10.445 18.109 9.844 1 98 76 ARG B C 1
ATOM 2285 O O . ARG B 1 76 ? -11.414 18.391 9.141 1 98 76 ARG B O 1
ATOM 2292 N N . GLN B 1 77 ? -9.664 17.062 9.656 1 98.69 77 GLN B N 1
ATOM 2293 C CA . GLN B 1 77 ? -10 16.094 8.617 1 98.69 77 GLN B CA 1
ATOM 2294 C C . GLN B 1 77 ? -11.375 15.477 8.867 1 98.69 77 GLN B C 1
ATOM 2296 O O . GLN B 1 77 ? 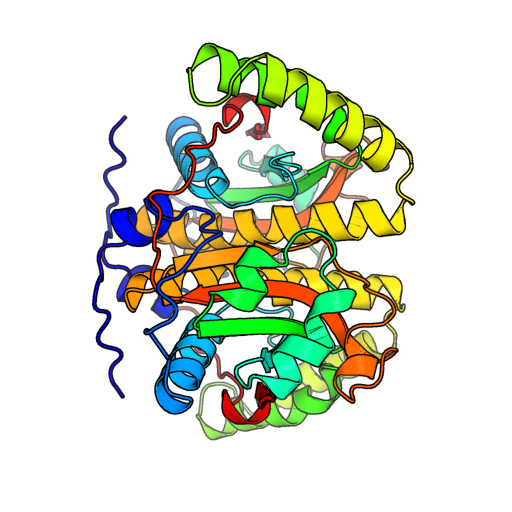-12.195 15.383 7.949 1 98.69 77 GLN B O 1
ATOM 2301 N N . ASN B 1 78 ? -11.555 15.055 10.102 1 98.88 78 ASN B N 1
ATOM 2302 C CA . ASN B 1 78 ? -12.82 14.43 10.469 1 98.88 78 ASN B CA 1
ATOM 2303 C C . ASN B 1 78 ? -13.992 15.383 10.281 1 98.88 78 ASN B C 1
ATOM 2305 O O . ASN B 1 78 ? -15.031 14.992 9.742 1 98.88 78 ASN B O 1
ATOM 2309 N N . ASP B 1 79 ? -13.812 16.656 10.609 1 98.56 79 ASP B N 1
ATOM 2310 C CA . ASP B 1 79 ? -14.898 17.625 10.617 1 98.56 79 ASP B CA 1
ATOM 2311 C C . ASP B 1 79 ? -15.258 18.047 9.195 1 98.56 79 ASP B C 1
ATOM 2313 O O . ASP B 1 79 ? -16.406 18.391 8.914 1 98.56 79 ASP B O 1
ATOM 2317 N N . THR B 1 80 ? -14.289 18.016 8.273 1 98.81 80 THR B N 1
ATOM 2318 C CA . THR B 1 80 ? -14.539 18.688 7.008 1 98.81 80 THR B CA 1
ATOM 2319 C C . THR B 1 80 ? -14.648 17.688 5.871 1 98.81 80 THR B C 1
ATOM 2321 O O . THR B 1 80 ? -15.18 18 4.801 1 98.81 80 THR B O 1
ATOM 2324 N N . SER B 1 81 ? -14.148 16.453 6.039 1 98.88 81 SER B N 1
ATOM 2325 C CA . SER B 1 81 ? -14.156 15.477 4.957 1 98.88 81 SER B CA 1
ATOM 2326 C C . SER B 1 81 ? -15.57 15 4.648 1 98.88 81 SER B C 1
ATOM 2328 O O . SER B 1 81 ? -16.469 15.117 5.484 1 98.88 81 SER B O 1
ATOM 2330 N N . ALA B 1 82 ? -15.742 14.523 3.398 1 98.94 82 ALA B N 1
ATOM 2331 C CA . ALA B 1 82 ? -17 13.867 3.055 1 98.94 82 ALA B CA 1
ATOM 2332 C C . ALA B 1 82 ? -17.172 12.578 3.846 1 98.94 82 ALA B C 1
ATOM 2334 O O . ALA B 1 82 ? -18.297 12.219 4.227 1 98.94 82 ALA B O 1
ATOM 2335 N N . ALA B 1 83 ? -16.094 11.852 4.086 1 98.94 83 ALA B N 1
ATOM 2336 C CA . ALA B 1 83 ? -16.109 10.617 4.875 1 98.94 83 ALA B CA 1
ATOM 2337 C C . ALA B 1 83 ? -14.719 10.32 5.43 1 98.94 83 ALA B C 1
ATOM 2339 O O . ALA B 1 83 ? -13.711 10.828 4.922 1 98.94 83 ALA B O 1
ATOM 2340 N N . MET B 1 84 ? -14.672 9.625 6.508 1 98.94 84 MET B N 1
ATOM 2341 C CA . MET B 1 84 ? -13.492 8.945 7.035 1 98.94 84 MET B CA 1
ATOM 2342 C C . MET B 1 84 ? -13.578 7.441 6.797 1 98.94 84 MET B C 1
ATOM 2344 O O . MET B 1 84 ? -14.453 6.77 7.344 1 98.94 84 MET B O 1
ATOM 2348 N N . VAL B 1 85 ? -12.695 6.93 5.945 1 99 85 VAL B N 1
ATOM 2349 C CA . VAL B 1 85 ? -12.695 5.504 5.621 1 99 85 VAL B CA 1
ATOM 2350 C C . VAL B 1 85 ? -11.734 4.766 6.547 1 99 85 VAL B C 1
ATOM 2352 O O . VAL B 1 85 ? -10.508 4.879 6.398 1 99 85 VAL B O 1
ATOM 2355 N N . LEU B 1 86 ? -12.297 4.055 7.516 1 99 86 LEU B N 1
ATOM 2356 C CA . LEU B 1 86 ? -11.5 3.219 8.406 1 99 86 LEU B CA 1
ATOM 2357 C C . LEU B 1 86 ? -11.172 1.881 7.754 1 99 86 LEU B C 1
ATOM 2359 O O . LEU B 1 86 ? -12.078 1.14 7.359 1 99 86 LEU B O 1
ATOM 2363 N N . ILE B 1 87 ? -9.945 1.586 7.637 1 99 87 ILE B N 1
ATOM 2364 C CA . ILE B 1 87 ? -9.516 0.336 7.02 1 99 87 ILE B CA 1
ATOM 2365 C C . ILE B 1 87 ? -8.977 -0.614 8.086 1 99 87 ILE B C 1
ATOM 2367 O O . ILE B 1 87 ? -8.07 -0.259 8.844 1 99 87 ILE B O 1
ATOM 2371 N N . PHE B 1 88 ? -9.539 -1.797 8.148 1 98.94 88 PHE B N 1
ATOM 2372 C CA . PHE B 1 88 ? -9.148 -2.844 9.086 1 98.94 88 PHE B CA 1
ATOM 2373 C C . PHE B 1 88 ? -8.609 -4.059 8.344 1 98.94 88 PHE B C 1
ATOM 2375 O O . PHE B 1 88 ? -8.984 -4.309 7.191 1 98.94 88 PHE B O 1
ATOM 2382 N N . GLY B 1 89 ? -7.688 -4.742 8.953 1 98.94 89 GLY B N 1
ATOM 2383 C CA . GLY B 1 89 ? -7.301 -6.078 8.531 1 98.94 89 GLY B CA 1
ATOM 2384 C C . GLY B 1 89 ? -8.055 -7.176 9.258 1 98.94 89 GLY B C 1
ATOM 2385 O O . GLY B 1 89 ? -8.07 -7.211 10.492 1 98.94 89 GLY B O 1
ATOM 2386 N N . ASP B 1 90 ? -8.664 -8.047 8.57 1 98.94 90 ASP B N 1
ATOM 2387 C CA . ASP B 1 90 ? -9.391 -9.188 9.117 1 98.94 90 ASP B CA 1
ATOM 2388 C C . ASP B 1 90 ? -8.438 -10.336 9.445 1 98.94 90 ASP B C 1
ATOM 2390 O O . ASP B 1 90 ? -8.016 -11.062 8.547 1 98.94 90 ASP B O 1
ATOM 2394 N N . MET B 1 91 ? -8.195 -10.586 10.695 1 98.81 91 MET B N 1
ATOM 2395 C CA . MET B 1 91 ? -7.238 -11.594 11.148 1 98.81 91 MET B CA 1
ATOM 2396 C C . MET B 1 91 ? -7.762 -13 10.875 1 98.81 91 MET B C 1
ATOM 2398 O O . MET B 1 91 ? -7.027 -13.984 11.016 1 98.81 91 MET B O 1
ATOM 2402 N N . GLU B 1 92 ? -8.969 -13.117 10.492 1 98.75 92 GLU B N 1
ATOM 2403 C CA . GLU B 1 92 ? -9.562 -14.398 10.109 1 98.75 92 GLU B CA 1
ATOM 2404 C C . GLU B 1 92 ? -10.062 -14.359 8.664 1 98.75 92 GLU B C 1
ATOM 2406 O O . GLU B 1 92 ? -11.125 -14.898 8.352 1 98.75 92 GLU B O 1
ATOM 2411 N N . CYS B 1 93 ? -9.328 -13.672 7.875 1 98.75 93 CYS B N 1
ATOM 2412 C CA . CYS B 1 93 ? -9.703 -13.477 6.48 1 98.75 93 CYS B CA 1
ATOM 2413 C C . CYS B 1 93 ? -9.875 -14.812 5.77 1 98.75 93 CYS B C 1
ATOM 2415 O O . CYS B 1 93 ? -10.633 -14.914 4.797 1 98.75 93 CYS B O 1
ATOM 2417 N N . TYR B 1 94 ? -9.211 -15.859 6.246 1 98.44 94 TYR B N 1
ATOM 2418 C CA . TYR B 1 94 ? -9.273 -17.188 5.637 1 98.44 94 TYR B CA 1
ATOM 2419 C C . TYR B 1 94 ? -10.688 -17.75 5.695 1 98.44 94 TYR B C 1
ATOM 2421 O O . TYR B 1 94 ? -11.016 -18.688 4.977 1 98.44 94 TYR B O 1
ATOM 2429 N N . GLU B 1 95 ? -11.578 -17.188 6.504 1 98.44 95 GLU B N 1
ATOM 2430 C CA . GLU B 1 95 ? -12.961 -17.641 6.613 1 98.44 95 GLU B CA 1
ATOM 2431 C C . GLU B 1 95 ? -13.734 -17.375 5.324 1 98.44 95 GLU B C 1
ATOM 2433 O O . GLU B 1 95 ? -14.75 -18.031 5.062 1 98.44 95 GLU B O 1
ATOM 2438 N N . LEU B 1 96 ? -13.258 -16.453 4.5 1 98.38 96 LEU B N 1
ATOM 2439 C CA . LEU B 1 96 ? -13.93 -16.172 3.236 1 98.38 96 LEU B CA 1
ATOM 2440 C C . LEU B 1 96 ? -13.172 -16.812 2.07 1 98.38 96 LEU B C 1
ATOM 2442 O O . LEU B 1 96 ? -13.516 -16.578 0.908 1 98.38 96 LEU B O 1
ATOM 2446 N N . GLY B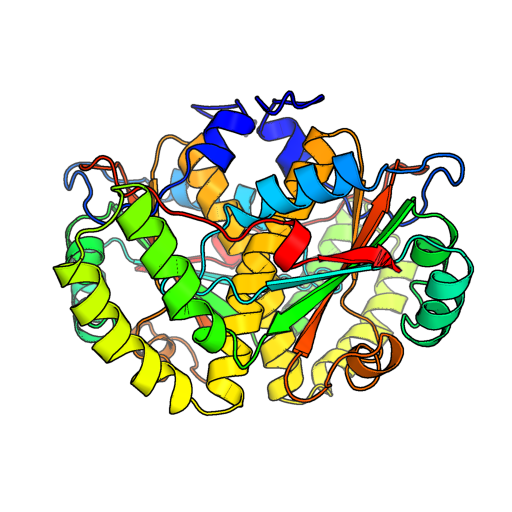 1 97 ? -12.109 -17.578 2.406 1 98.38 97 GLY B N 1
ATOM 2447 C CA . GLY B 1 97 ? -11.289 -18.219 1.385 1 98.38 97 GLY B CA 1
ATOM 2448 C C . GLY B 1 97 ? -12.086 -19.094 0.441 1 98.38 97 GLY B C 1
ATOM 2449 O O . GLY B 1 97 ? -11.914 -19.031 -0.777 1 98.38 97 GLY B O 1
ATOM 2450 N N . GLU B 1 98 ? -13 -19.906 1.026 1 98.31 98 GLU B N 1
ATOM 2451 C CA . GLU B 1 98 ? -13.805 -20.797 0.193 1 98.31 98 GLU B CA 1
ATOM 2452 C C . GLU B 1 98 ? -14.711 -19.984 -0.742 1 98.31 98 GLU B C 1
ATOM 2454 O O . GLU B 1 98 ? -14.844 -20.328 -1.92 1 98.31 98 GLU B O 1
ATOM 2459 N N . GLU B 1 99 ? -15.328 -19.016 -0.203 1 98.5 99 GLU B N 1
ATOM 2460 C CA . GLU B 1 99 ? -16.203 -18.172 -1.023 1 98.5 99 GLU B CA 1
ATOM 2461 C C . GLU B 1 99 ? -15.43 -17.547 -2.182 1 98.5 99 GLU B C 1
ATOM 2463 O O . GLU B 1 99 ? -15.914 -17.531 -3.314 1 98.5 99 GLU B O 1
ATOM 2468 N N . ILE B 1 100 ? -14.234 -17.016 -1.952 1 98.62 100 ILE B N 1
ATOM 2469 C CA . ILE B 1 100 ? -13.398 -16.359 -2.951 1 98.62 100 ILE B CA 1
ATOM 2470 C C . ILE B 1 100 ? -13.008 -17.359 -4.035 1 98.62 100 ILE B C 1
ATOM 2472 O O . ILE B 1 100 ? -13.188 -17.094 -5.227 1 98.62 100 ILE B O 1
ATOM 2476 N N . TYR B 1 101 ? -12.531 -18.5 -3.643 1 98.5 101 TYR B N 1
ATOM 2477 C CA . TYR B 1 101 ? -12.055 -19.5 -4.602 1 98.5 101 TYR B CA 1
ATOM 2478 C C . TYR B 1 101 ? -13.219 -20.156 -5.336 1 98.5 101 TYR B C 1
ATOM 2480 O O . TYR B 1 101 ? -13.102 -20.5 -6.512 1 98.5 101 TYR B O 1
ATOM 2488 N N . ASP B 1 102 ? -14.414 -20.312 -4.652 1 98.69 102 ASP B N 1
ATOM 2489 C CA . ASP B 1 102 ? -15.617 -20.797 -5.328 1 98.69 102 ASP B CA 1
ATOM 2490 C C . ASP B 1 102 ? -16.047 -19.844 -6.43 1 98.69 102 ASP B C 1
ATOM 2492 O O . ASP B 1 102 ? -16.5 -20.266 -7.496 1 98.69 102 ASP B O 1
ATOM 2496 N N . GLN B 1 103 ? -15.977 -18.562 -6.113 1 98.38 103 GLN B N 1
ATOM 2497 C CA . GLN B 1 103 ? -16.297 -17.562 -7.121 1 98.38 103 GLN B CA 1
ATOM 2498 C C . GLN B 1 103 ? -15.383 -17.688 -8.336 1 98.38 103 GLN B C 1
ATOM 2500 O O . GLN B 1 103 ? -15.836 -17.562 -9.477 1 98.38 103 GLN B O 1
ATOM 2505 N N . ALA B 1 104 ? -14.086 -17.891 -8.109 1 98.19 104 ALA B N 1
ATOM 2506 C CA . ALA B 1 104 ? -13.117 -18.031 -9.188 1 98.19 104 ALA B CA 1
ATOM 2507 C C . ALA B 1 104 ? -13.469 -19.234 -10.078 1 98.19 104 ALA B C 1
ATOM 2509 O O . ALA B 1 104 ? -13.375 -19.141 -11.305 1 98.19 104 ALA B O 1
ATOM 2510 N N . VAL B 1 105 ? -13.859 -20.344 -9.453 1 98.5 105 VAL B N 1
ATOM 2511 C CA . VAL B 1 105 ? -14.258 -21.531 -10.203 1 98.5 105 VAL B CA 1
ATOM 2512 C C . VAL B 1 105 ? -15.539 -21.234 -10.984 1 98.5 105 VAL B C 1
ATOM 2514 O O . VAL B 1 105 ? -15.617 -21.531 -12.18 1 98.5 105 VAL B O 1
ATOM 2517 N N . ALA B 1 106 ? -16.484 -20.641 -10.312 1 98.5 106 ALA B N 1
ATOM 2518 C CA . ALA B 1 106 ? -17.781 -20.344 -10.922 1 98.5 106 ALA B CA 1
ATOM 2519 C C . ALA B 1 106 ? -17.625 -19.438 -12.141 1 98.5 106 ALA B C 1
ATOM 2521 O O . ALA B 1 106 ? -18.359 -19.562 -13.117 1 98.5 106 ALA B O 1
ATOM 2522 N N . GLU B 1 107 ? -16.656 -18.562 -12.094 1 97.62 107 GLU B N 1
ATOM 2523 C CA . GLU B 1 107 ? -16.438 -17.609 -13.172 1 97.62 107 GLU B CA 1
ATOM 2524 C C . GLU B 1 107 ? -15.469 -18.156 -14.211 1 97.62 107 GLU B C 1
ATOM 2526 O O . GLU B 1 107 ? -15.094 -17.438 -15.156 1 97.62 107 GLU B O 1
ATOM 2531 N N . GLY B 1 108 ? -14.992 -19.391 -14.039 1 97.19 108 GLY B N 1
ATOM 2532 C CA . GLY B 1 108 ? -14.117 -20.047 -15 1 97.19 108 GLY B CA 1
ATOM 2533 C C . GLY B 1 108 ? -12.688 -19.562 -14.945 1 97.19 108 GLY B C 1
ATOM 2534 O O . GLY B 1 108 ? -11.938 -19.688 -15.914 1 97.19 108 GLY B O 1
ATOM 2535 N N . LYS B 1 109 ? -12.297 -18.984 -13.828 1 97.06 109 LYS B N 1
ATOM 2536 C CA . LYS B 1 109 ? -10.969 -18.391 -13.703 1 97.06 109 LYS B CA 1
ATOM 2537 C C . LYS B 1 109 ? -10.008 -19.359 -13.016 1 97.06 109 LYS B C 1
ATOM 2539 O O . LYS B 1 109 ? -8.797 -19.125 -12.984 1 97.06 109 LYS B O 1
ATOM 2544 N N . MET B 1 110 ? -10.547 -20.406 -12.453 1 96.75 110 MET B N 1
ATOM 2545 C CA . MET B 1 110 ? -9.773 -21.438 -11.75 1 96.75 110 MET B CA 1
ATOM 2546 C C . MET B 1 110 ? -10.453 -22.797 -11.852 1 96.75 110 MET B C 1
ATOM 2548 O O . MET B 1 110 ? -11.656 -22.906 -11.633 1 96.75 110 MET B O 1
ATOM 2552 N N . PRO B 1 111 ? -9.695 -23.875 -12.211 1 97.75 111 PRO B N 1
ATOM 2553 C CA . PRO B 1 111 ? -10.289 -25.203 -12.18 1 97.75 111 PRO B CA 1
ATOM 2554 C C . PRO B 1 111 ? -10.609 -25.672 -10.758 1 97.75 111 PRO B C 1
ATOM 2556 O O . PRO B 1 111 ? -9.883 -25.344 -9.82 1 97.75 111 PRO B O 1
ATOM 2559 N N . GLN B 1 112 ? -11.648 -26.547 -10.68 1 98.19 112 GLN B N 1
ATOM 2560 C CA . GLN B 1 112 ? -12.078 -27.078 -9.391 1 98.19 112 GLN B CA 1
ATOM 2561 C C . GLN B 1 112 ? -10.93 -27.797 -8.688 1 98.19 112 GLN B C 1
ATOM 2563 O O . GLN B 1 112 ? -10.766 -27.672 -7.469 1 98.19 112 GLN B O 1
ATOM 2568 N N . GLU B 1 113 ? -10.234 -28.5 -9.422 1 98.31 113 GLU B N 1
ATOM 2569 C CA . GLU B 1 113 ? -9.133 -29.281 -8.852 1 98.31 113 GLU B CA 1
ATOM 2570 C C . GLU B 1 113 ? -8.07 -28.375 -8.242 1 98.31 113 GLU B C 1
ATOM 2572 O O . GLU B 1 113 ? -7.523 -28.672 -7.18 1 98.31 113 GLU B O 1
ATOM 2577 N N . VAL B 1 114 ? -7.75 -27.297 -8.945 1 97 114 VAL B N 1
ATOM 2578 C CA . VAL B 1 114 ? -6.773 -26.328 -8.461 1 97 114 VAL B CA 1
ATOM 2579 C C . VAL B 1 114 ? -7.301 -25.656 -7.195 1 97 114 VAL B C 1
ATOM 2581 O O . VAL B 1 114 ? -6.566 -25.484 -6.219 1 97 114 VAL B O 1
ATOM 2584 N N . ARG B 1 115 ? -8.547 -25.297 -7.219 1 98 115 ARG B N 1
ATOM 2585 C CA . ARG B 1 115 ? -9.195 -24.734 -6.035 1 98 115 ARG B CA 1
ATOM 2586 C C . ARG B 1 115 ? -9.008 -25.656 -4.832 1 98 115 ARG B C 1
ATOM 2588 O O . ARG B 1 115 ? -8.578 -25.203 -3.768 1 98 115 ARG B O 1
ATOM 2595 N N . ASP B 1 116 ? -9.352 -26.922 -4.965 1 98.5 116 ASP B N 1
ATOM 2596 C CA . ASP B 1 116 ? -9.328 -27.875 -3.863 1 98.5 116 ASP B CA 1
ATOM 2597 C C . ASP B 1 116 ? -7.902 -28.062 -3.336 1 98.5 116 ASP B C 1
ATOM 2599 O O . ASP B 1 116 ? -7.684 -28.094 -2.123 1 98.5 116 ASP B O 1
ATOM 2603 N N . GLN B 1 117 ? -7.031 -28.125 -4.23 1 98.19 117 GLN B N 1
ATOM 2604 C CA . GLN B 1 117 ? -5.633 -28.297 -3.852 1 98.19 117 GLN B CA 1
ATOM 2605 C C . GLN B 1 117 ? -5.102 -27.078 -3.113 1 98.19 117 GLN B C 1
ATOM 2607 O O . GLN B 1 117 ? -4.469 -27.203 -2.062 1 98.19 117 GLN B O 1
ATOM 2612 N N . GLN B 1 118 ? -5.301 -25.891 -3.639 1 97.25 118 GLN B N 1
ATOM 2613 C CA . GLN B 1 118 ? -4.785 -24.672 -3.043 1 97.25 118 GLN B CA 1
ATOM 2614 C C . GLN B 1 118 ? -5.422 -24.406 -1.68 1 97.25 118 GLN B C 1
ATOM 2616 O O . GLN B 1 118 ? -4.719 -24.188 -0.693 1 97.25 118 GLN B O 1
ATOM 2621 N N . LEU B 1 119 ? -6.742 -24.5 -1.592 1 98.25 119 LEU B N 1
ATOM 2622 C CA . LEU B 1 119 ? -7.406 -24.25 -0.318 1 98.25 119 LEU B CA 1
ATOM 2623 C C . LEU B 1 119 ? -6.996 -25.281 0.723 1 98.25 119 LEU B C 1
ATOM 2625 O O . LEU B 1 119 ? -6.891 -24.969 1.91 1 98.25 119 LEU B O 1
ATOM 2629 N N . GLY B 1 120 ? -6.832 -26.5 0.26 1 98.38 120 GLY B N 1
ATOM 2630 C CA . GLY B 1 120 ? -6.383 -27.562 1.147 1 98.38 120 GLY B CA 1
ATOM 2631 C C . GLY B 1 120 ? -5.059 -27.266 1.817 1 98.38 120 GLY B C 1
ATOM 2632 O O . GLY B 1 120 ? -4.816 -27.688 2.949 1 98.38 120 GLY B O 1
ATOM 2633 N N . ALA B 1 121 ? -4.227 -26.531 1.175 1 97.31 121 ALA B N 1
ATOM 2634 C CA . ALA B 1 121 ? -2.916 -26.172 1.713 1 97.31 121 ALA B CA 1
ATOM 2635 C C . ALA B 1 121 ? -2.963 -24.828 2.43 1 97.31 121 ALA B C 1
ATOM 2637 O O . ALA B 1 121 ? -2.375 -24.656 3.5 1 97.31 121 ALA B O 1
ATOM 2638 N N . ILE B 1 122 ? -3.666 -23.859 1.928 1 97.88 122 ILE B N 1
ATOM 2639 C CA . ILE B 1 122 ? -3.645 -22.469 2.365 1 97.88 122 ILE B CA 1
ATOM 2640 C C . ILE B 1 122 ? -4.375 -22.344 3.701 1 97.88 122 ILE B C 1
ATOM 2642 O O . ILE B 1 122 ? -3.896 -21.672 4.613 1 97.88 122 ILE B O 1
ATOM 2646 N N . LEU B 1 123 ? -5.523 -22.953 3.816 1 98.12 123 LEU B N 1
ATOM 2647 C CA . LEU B 1 123 ? -6.371 -22.75 4.988 1 98.12 123 LEU B CA 1
ATOM 2648 C C . LEU B 1 123 ? -5.672 -23.25 6.254 1 98.12 123 LEU B C 1
ATOM 2650 O O . LEU B 1 123 ? -5.59 -22.516 7.242 1 98.12 123 LEU B O 1
ATOM 2654 N N . PRO B 1 124 ? -5.117 -24.516 6.242 1 98.12 124 PRO B N 1
ATOM 2655 C CA . PRO B 1 124 ? -4.379 -24.938 7.438 1 98.12 124 PRO B CA 1
ATOM 2656 C C . PRO B 1 124 ? -3.182 -24.031 7.738 1 98.12 124 PRO B C 1
ATOM 2658 O O . PRO B 1 124 ? -2.889 -23.766 8.906 1 98.12 124 PRO B O 1
ATOM 2661 N N . TYR B 1 125 ? -2.529 -23.609 6.766 1 97.69 125 TYR B N 1
ATOM 2662 C CA . TYR B 1 125 ? -1.39 -22.719 6.949 1 97.69 125 TYR B CA 1
ATOM 2663 C C . TYR B 1 125 ? -1.813 -21.422 7.629 1 97.69 125 TYR B C 1
ATOM 2665 O O . TYR B 1 125 ? -1.212 -21.016 8.625 1 97.69 125 TYR B O 1
ATOM 2673 N N . TYR B 1 126 ? -2.871 -20.781 7.113 1 98.25 126 TYR B N 1
ATOM 2674 C CA . TYR B 1 126 ? -3.357 -19.516 7.656 1 98.25 126 TYR B CA 1
ATOM 2675 C C . TYR B 1 126 ? -3.846 -19.703 9.086 1 98.25 126 TYR B C 1
ATOM 2677 O O . TYR B 1 126 ? -3.611 -18.844 9.945 1 98.25 126 TYR B O 1
ATOM 2685 N N . LYS B 1 127 ? -4.488 -20.781 9.367 1 97.75 127 LYS B N 1
ATOM 2686 C CA . LYS B 1 127 ? -5.031 -21.047 10.695 1 97.75 127 LYS B CA 1
ATOM 2687 C C . LYS B 1 127 ? -3.91 -21.266 11.711 1 97.75 127 LYS B C 1
ATOM 2689 O O . LYS B 1 127 ? -4.113 -21.094 12.914 1 97.75 127 LYS B O 1
ATOM 2694 N N . ASN B 1 128 ? -2.715 -21.625 11.219 1 97.88 128 ASN B N 1
ATOM 2695 C CA . ASN B 1 128 ? -1.602 -21.938 12.109 1 97.88 128 ASN B CA 1
ATOM 2696 C C . ASN B 1 128 ? -0.641 -20.75 12.242 1 97.88 128 ASN B C 1
ATOM 2698 O O . ASN B 1 128 ? 0.349 -20.828 12.969 1 97.88 128 ASN B O 1
ATOM 2702 N N . LEU B 1 129 ? -0.893 -19.688 11.539 1 98.12 129 LEU B N 1
ATOM 2703 C CA . LEU B 1 129 ? -0.058 -18.5 11.672 1 98.12 129 LEU B CA 1
ATOM 2704 C C . LEU B 1 129 ? -0.139 -17.922 13.086 1 98.12 129 LEU B C 1
ATOM 2706 O O . LEU B 1 129 ? -1.21 -17.922 13.695 1 98.12 129 LEU B O 1
ATOM 2710 N N . SER B 1 130 ? 1.003 -17.453 13.562 1 98 130 SER B N 1
ATOM 2711 C CA . SER B 1 130 ? 0.955 -16.688 14.805 1 98 130 SER B CA 1
ATOM 2712 C C . SER B 1 130 ? 0.2 -15.367 14.609 1 98 130 SER B C 1
ATOM 2714 O O . SER B 1 130 ? 0.027 -14.906 13.484 1 98 130 SER B O 1
ATOM 2716 N N . LYS B 1 131 ? -0.251 -14.789 15.711 1 97.88 131 LYS B N 1
ATOM 2717 C CA . LYS B 1 131 ? -0.935 -13.5 15.672 1 97.88 131 LYS B CA 1
ATOM 2718 C C . LYS B 1 131 ? -0.079 -12.445 14.977 1 97.88 131 LYS B C 1
ATOM 2720 O O . LYS B 1 131 ? -0.585 -11.656 14.18 1 97.88 131 LYS B O 1
ATOM 2725 N N . GLN B 1 132 ? 1.187 -12.477 15.234 1 97.69 132 GLN B N 1
ATOM 2726 C CA . GLN B 1 132 ? 2.092 -11.484 14.656 1 97.69 132 GLN B CA 1
ATOM 2727 C C . GLN B 1 132 ? 2.25 -11.695 13.148 1 97.69 132 GLN B C 1
ATOM 2729 O O . GLN B 1 132 ? 2.264 -10.734 12.383 1 97.69 132 GLN B O 1
ATOM 2734 N N . GLU B 1 133 ? 2.398 -12.961 12.75 1 98.06 133 GLU B N 1
ATOM 2735 C CA . GLU B 1 133 ? 2.518 -13.258 11.328 1 98.06 133 GLU B CA 1
ATOM 2736 C C . GLU B 1 133 ? 1.271 -12.82 10.562 1 98.06 133 GLU B C 1
ATOM 2738 O O . GLU B 1 133 ? 1.373 -12.203 9.5 1 98.06 133 GLU B O 1
ATOM 2743 N N . MET B 1 134 ? 0.137 -13.172 11.125 1 98.75 134 MET B N 1
ATOM 2744 C CA . MET B 1 134 ? -1.117 -12.781 10.492 1 98.75 134 MET B CA 1
ATOM 2745 C C . MET B 1 134 ? -1.261 -11.258 10.469 1 98.75 134 MET B C 1
ATOM 2747 O O . MET B 1 134 ? -1.675 -10.68 9.461 1 98.75 134 MET B O 1
ATOM 2751 N N . ASN B 1 135 ? -0.887 -10.609 11.578 1 98.81 135 ASN B N 1
ATOM 2752 C CA . ASN B 1 135 ? -0.915 -9.156 11.648 1 98.81 135 ASN B CA 1
ATOM 2753 C C . ASN B 1 135 ? -0.087 -8.523 10.531 1 98.81 135 ASN B C 1
ATOM 2755 O O . ASN B 1 135 ? -0.522 -7.562 9.898 1 98.81 135 ASN B O 1
ATOM 2759 N N . ASP B 1 136 ? 1.075 -9.062 10.273 1 98.81 136 ASP B N 1
ATOM 2760 C CA . ASP B 1 136 ? 1.927 -8.547 9.211 1 98.81 136 ASP B CA 1
ATOM 2761 C C . ASP B 1 136 ? 1.253 -8.695 7.848 1 98.81 136 ASP B C 1
ATOM 2763 O O . ASP B 1 136 ? 1.232 -7.754 7.051 1 98.81 136 ASP B O 1
ATOM 2767 N N . ILE B 1 137 ? 0.674 -9.844 7.621 1 98.88 137 ILE B N 1
ATOM 2768 C CA . ILE B 1 137 ? 0.059 -10.141 6.332 1 98.88 137 ILE B CA 1
ATOM 2769 C C . ILE B 1 137 ? -1.102 -9.188 6.082 1 98.88 137 ILE B C 1
ATOM 2771 O O . ILE B 1 137 ? -1.167 -8.539 5.031 1 98.88 137 ILE B O 1
ATOM 2775 N N . VAL B 1 138 ? -1.983 -9.047 7.047 1 98.88 138 VAL B N 1
ATOM 2776 C CA . VAL B 1 138 ? -3.201 -8.273 6.809 1 98.88 138 VAL B CA 1
ATOM 2777 C C . VAL B 1 138 ? -2.865 -6.789 6.715 1 98.88 138 VAL B C 1
ATOM 2779 O O . VAL B 1 138 ? -3.508 -6.051 5.965 1 98.88 138 VAL B O 1
ATOM 2782 N N . LYS B 1 139 ? -1.85 -6.312 7.418 1 98.88 139 LYS B N 1
ATOM 2783 C CA . LYS B 1 139 ? -1.465 -4.906 7.336 1 98.88 139 LYS B CA 1
ATOM 2784 C C . LYS B 1 139 ? -0.814 -4.59 5.992 1 98.88 139 LYS B C 1
ATOM 2786 O O . LYS B 1 139 ? -1.1 -3.557 5.387 1 98.88 139 LYS B O 1
ATOM 2791 N N . ILE B 1 140 ? 0.017 -5.516 5.535 1 98.94 140 ILE B N 1
ATOM 2792 C CA . ILE B 1 140 ? 0.643 -5.332 4.23 1 98.94 140 ILE B CA 1
ATOM 2793 C C . ILE B 1 140 ? -0.428 -5.32 3.141 1 98.94 140 ILE B C 1
ATOM 2795 O O . ILE B 1 140 ? -0.551 -4.348 2.395 1 98.94 140 ILE B O 1
ATOM 2799 N N . ASP B 1 141 ? -1.253 -6.32 3.088 1 98.94 141 ASP B N 1
ATOM 2800 C CA . ASP B 1 141 ? -2.252 -6.469 2.035 1 98.94 141 ASP B CA 1
ATOM 2801 C C . ASP B 1 141 ? -3.244 -5.309 2.051 1 98.94 141 ASP B C 1
ATOM 2803 O O . ASP B 1 141 ? -3.6 -4.773 0.999 1 98.94 141 ASP B O 1
ATOM 2807 N N . SER B 1 142 ? -3.693 -4.914 3.244 1 98.94 142 SER B N 1
ATOM 2808 C CA . SER B 1 142 ? -4.672 -3.838 3.355 1 98.94 142 SER B CA 1
ATOM 2809 C C . SER B 1 142 ? -4.059 -2.492 2.982 1 98.94 142 SER B C 1
ATOM 2811 O O . SER B 1 142 ? -4.75 -1.612 2.465 1 98.94 142 SER B O 1
ATOM 2813 N N . SER B 1 143 ? -2.775 -2.34 3.223 1 98.94 143 SER B N 1
ATOM 2814 C CA . SER B 1 143 ? -2.084 -1.111 2.844 1 98.94 143 SER B CA 1
ATOM 2815 C C . SER B 1 143 ? -1.977 -0.983 1.327 1 98.94 143 SER B C 1
ATOM 2817 O O . SER B 1 143 ? -2.027 0.124 0.787 1 98.94 143 SER B O 1
ATOM 2819 N N . LEU B 1 144 ? -1.798 -2.104 0.626 1 98.94 144 LEU B N 1
ATOM 2820 C CA . LEU B 1 144 ? -1.812 -2.076 -0.833 1 98.94 144 LEU B CA 1
ATOM 2821 C C . LEU B 1 144 ? -3.139 -1.534 -1.354 1 98.94 144 LEU B C 1
ATOM 2823 O O . LEU B 1 144 ? -3.158 -0.654 -2.217 1 98.94 144 LEU B O 1
ATOM 2827 N N . ALA B 1 145 ? -4.238 -1.997 -0.772 1 98.94 145 ALA B N 1
ATOM 2828 C CA . ALA B 1 145 ? -5.566 -1.525 -1.151 1 98.94 145 ALA B CA 1
ATOM 2829 C C . ALA B 1 145 ? -5.754 -0.055 -0.787 1 98.94 145 ALA B C 1
ATOM 2831 O O . ALA B 1 145 ? -6.383 0.701 -1.531 1 98.94 145 ALA B O 1
ATOM 2832 N N . ALA B 1 146 ? -5.207 0.336 0.336 1 98.94 146 ALA B N 1
ATOM 2833 C CA . ALA B 1 146 ? -5.309 1.724 0.78 1 98.94 146 ALA B CA 1
ATOM 2834 C C . ALA B 1 146 ? -4.637 2.668 -0.211 1 98.94 146 ALA B C 1
ATOM 2836 O O . ALA B 1 146 ? -5.164 3.742 -0.512 1 98.94 146 ALA B O 1
ATOM 2837 N N . MET B 1 147 ? -3.459 2.264 -0.688 1 98.94 147 MET B N 1
ATOM 2838 C CA . MET B 1 147 ? -2.773 3.104 -1.666 1 98.94 147 MET B CA 1
ATOM 2839 C C . MET B 1 147 ? -3.596 3.234 -2.943 1 98.94 147 MET B C 1
ATOM 2841 O O . MET B 1 147 ? -3.719 4.328 -3.498 1 98.94 147 MET B O 1
ATOM 2845 N N . GLN B 1 148 ? -4.16 2.133 -3.402 1 98.94 148 GLN B N 1
ATOM 2846 C CA . GLN B 1 148 ? -5.012 2.203 -4.582 1 98.94 148 GLN B CA 1
ATOM 2847 C C . GLN B 1 148 ? -6.238 3.078 -4.328 1 98.94 148 GLN B C 1
ATOM 2849 O O . GLN B 1 148 ? -6.676 3.816 -5.211 1 98.94 148 GLN B O 1
ATOM 2854 N N . PHE B 1 149 ? -6.793 2.994 -3.123 1 98.94 149 PHE B N 1
ATOM 2855 C CA . PHE B 1 149 ? -7.949 3.828 -2.818 1 98.94 149 PHE B CA 1
ATOM 2856 C C . PHE B 1 149 ? -7.605 5.305 -2.967 1 98.94 149 PHE B C 1
ATOM 2858 O O . PHE B 1 149 ? -8.383 6.074 -3.529 1 98.94 149 PHE B O 1
ATOM 2865 N N . MET B 1 150 ? -6.469 5.684 -2.443 1 98.94 150 MET B N 1
ATOM 2866 C CA . MET B 1 150 ? -6.051 7.078 -2.541 1 98.94 150 MET B CA 1
ATOM 2867 C C . MET B 1 150 ? -5.938 7.516 -3.998 1 98.94 150 MET B C 1
ATOM 2869 O O . MET B 1 150 ? -6.367 8.609 -4.359 1 98.94 150 MET B O 1
ATOM 2873 N N . LEU B 1 151 ? -5.41 6.68 -4.848 1 98.88 151 LEU B N 1
ATOM 2874 C CA . LEU B 1 151 ? -5.262 7.008 -6.262 1 98.88 151 LEU B CA 1
ATOM 2875 C C . LEU B 1 151 ? -6.609 6.988 -6.969 1 98.88 151 LEU B C 1
ATOM 2877 O O . LEU B 1 151 ? -6.898 7.867 -7.789 1 98.88 151 LEU B O 1
ATOM 2881 N N . VAL B 1 152 ? -7.438 6.02 -6.66 1 98.88 152 VAL B N 1
ATOM 2882 C CA . VAL B 1 152 ? -8.781 5.914 -7.223 1 98.88 152 VAL B CA 1
ATOM 2883 C C . VAL B 1 152 ? -9.594 7.152 -6.859 1 98.88 152 VAL B C 1
ATOM 2885 O O . VAL B 1 152 ? -10.305 7.707 -7.699 1 98.88 152 VAL B O 1
ATOM 2888 N N . ALA B 1 153 ? -9.492 7.57 -5.582 1 98.88 153 ALA B N 1
ATOM 2889 C CA . ALA B 1 153 ? -10.203 8.773 -5.148 1 98.88 153 ALA B CA 1
ATOM 2890 C C . ALA B 1 153 ? -9.812 9.977 -6.008 1 98.88 153 ALA B C 1
ATOM 2892 O O . ALA B 1 153 ? -10.68 10.742 -6.441 1 98.88 153 ALA B O 1
ATOM 2893 N N . ARG B 1 154 ? -8.547 10.141 -6.316 1 98.62 154 ARG B N 1
ATOM 2894 C CA . ARG B 1 154 ? -8.086 11.234 -7.164 1 98.62 154 ARG B CA 1
ATOM 2895 C C . ARG B 1 154 ? -8.672 11.125 -8.57 1 98.62 154 ARG B C 1
ATOM 2897 O O . ARG B 1 154 ? -9.078 12.125 -9.156 1 98.62 154 ARG B O 1
ATOM 2904 N N . ALA B 1 155 ? -8.68 9.906 -9.031 1 98.62 155 ALA B N 1
ATOM 2905 C CA . ALA B 1 155 ? -9.219 9.68 -10.367 1 98.62 155 ALA B CA 1
ATOM 2906 C C . ALA B 1 155 ? -10.703 10.039 -10.43 1 98.62 155 ALA B C 1
ATOM 2908 O O . ALA B 1 155 ? -11.203 10.461 -11.484 1 98.62 155 ALA B O 1
ATOM 2909 N N . HIS B 1 156 ? -11.414 9.93 -9.328 1 98.56 156 HIS B N 1
ATOM 2910 C CA . HIS B 1 156 ? -12.828 10.266 -9.25 1 98.56 156 HIS B CA 1
ATOM 2911 C C . HIS B 1 156 ? -13.023 11.75 -8.961 1 98.56 156 HIS B C 1
ATOM 2913 O O . HIS B 1 156 ? -14.156 12.242 -8.922 1 98.56 156 HIS B O 1
ATOM 2919 N N . GLY B 1 157 ? -11.914 12.469 -8.711 1 98.06 157 GLY B N 1
ATOM 2920 C CA . GLY B 1 157 ? -12 13.906 -8.5 1 98.06 157 GLY B CA 1
ATOM 2921 C C . GLY B 1 157 ? -11.969 14.289 -7.031 1 98.06 157 GLY B C 1
ATOM 2922 O O . GLY B 1 157 ? -12.336 15.414 -6.668 1 98.06 157 GLY B O 1
ATOM 2923 N N . TYR B 1 158 ? -11.617 13.359 -6.117 1 98.75 158 TYR B N 1
ATOM 2924 C CA . TYR B 1 158 ? -11.539 13.617 -4.684 1 98.75 158 TYR B CA 1
ATOM 2925 C C . TYR B 1 158 ? -10.086 13.602 -4.211 1 98.75 158 TYR B C 1
ATOM 2927 O O . TYR B 1 158 ? -9.188 13.227 -4.961 1 98.75 158 TYR B O 1
ATOM 2935 N N . ASP B 1 159 ? -9.859 14.086 -3.043 1 98.75 159 ASP B N 1
ATOM 2936 C CA . ASP B 1 159 ? -8.562 14.07 -2.375 1 98.75 159 ASP B CA 1
ATOM 2937 C C . ASP B 1 159 ? -8.625 13.289 -1.063 1 98.75 159 ASP B C 1
ATOM 2939 O O . ASP B 1 159 ? -9.719 12.977 -0.572 1 98.75 159 ASP B O 1
ATOM 2943 N N . THR B 1 160 ? -7.461 12.945 -0.558 1 98.88 160 THR B N 1
ATOM 2944 C CA . THR B 1 160 ? -7.43 12.109 0.637 1 98.88 160 THR B CA 1
ATOM 2945 C C . THR B 1 160 ? -6.289 12.523 1.558 1 98.88 160 THR B C 1
ATOM 2947 O O . THR B 1 160 ? -5.434 13.32 1.173 1 98.88 160 THR B O 1
ATOM 2950 N N . ASN B 1 161 ? -6.309 12.078 2.758 1 98.88 161 ASN B N 1
ATOM 2951 C CA . ASN B 1 161 ? -5.23 12.109 3.742 1 98.88 161 ASN B CA 1
ATOM 2952 C C . ASN B 1 161 ? -5.125 10.789 4.5 1 98.88 161 ASN B C 1
ATOM 2954 O O . ASN B 1 161 ? -6.07 10.375 5.18 1 98.88 161 ASN B O 1
ATOM 2958 N N . PRO B 1 162 ? -3.994 10.047 4.309 1 98.88 162 PRO B N 1
ATOM 2959 C CA . PRO B 1 162 ? -3.781 8.875 5.16 1 98.88 162 PRO B CA 1
ATOM 2960 C C . PRO B 1 162 ? -3.406 9.25 6.59 1 98.88 162 PRO B C 1
ATOM 2962 O O . PRO B 1 162 ? -2.551 10.109 6.809 1 98.88 162 PRO B O 1
ATOM 2965 N N . ILE B 1 163 ? -4.082 8.617 7.551 1 98.81 163 ILE B N 1
ATOM 2966 C CA . ILE B 1 163 ? -3.934 8.938 8.969 1 98.81 163 ILE B CA 1
ATOM 2967 C C . ILE B 1 163 ? -3.551 7.676 9.742 1 98.81 163 ILE B C 1
ATOM 2969 O O . ILE B 1 163 ? -4.254 6.664 9.68 1 98.81 163 ILE B O 1
ATOM 2973 N N . GLY B 1 164 ? -2.412 7.711 10.391 1 98.12 164 GLY B N 1
ATOM 2974 C CA . GLY B 1 164 ? -1.958 6.605 11.219 1 98.12 164 GLY B CA 1
ATOM 2975 C C . GLY B 1 164 ? -2.072 6.891 12.703 1 98.12 164 GLY B C 1
ATOM 2976 O O . GLY B 1 164 ? -1.932 5.984 13.531 1 98.12 164 GLY B O 1
ATOM 2977 N N . GLY B 1 165 ? -2.33 8.172 13.047 1 97.06 165 GLY B N 1
ATOM 2978 C CA . GLY B 1 165 ? -2.436 8.57 14.438 1 97.06 165 GLY B CA 1
ATOM 2979 C C . GLY B 1 165 ? -3.85 8.492 14.977 1 97.06 165 GLY B C 1
ATOM 2980 O O . GLY B 1 165 ? -4.625 9.438 14.844 1 97.06 165 GLY B O 1
ATOM 2981 N N . PHE B 1 166 ? -4.188 7.402 15.562 1 98.44 166 PHE B N 1
ATOM 2982 C CA . PHE B 1 166 ? -5.48 7.176 16.203 1 98.44 166 PHE B CA 1
ATOM 2983 C C . PHE B 1 166 ? -5.363 6.133 17.312 1 98.44 166 PHE B C 1
ATOM 2985 O O . PHE B 1 166 ? -4.34 5.457 17.422 1 98.44 166 PHE B O 1
ATOM 2992 N N . GLU B 1 167 ? -6.363 6.02 18.156 1 98.19 167 GLU B N 1
ATOM 2993 C CA . GLU B 1 167 ? -6.395 5.047 19.25 1 98.19 167 GLU B CA 1
ATOM 2994 C C . GLU B 1 167 ? -6.648 3.637 18.719 1 98.19 167 GLU B C 1
ATOM 2996 O O . GLU B 1 167 ? -7.789 3.174 18.688 1 98.19 167 GLU B O 1
ATOM 3001 N N . LYS B 1 168 ? -5.582 2.914 18.5 1 97.5 168 LYS B N 1
ATOM 3002 C CA . LYS B 1 168 ? -5.629 1.632 17.797 1 97.5 168 LYS B CA 1
ATOM 3003 C C . LYS B 1 168 ? -6.383 0.588 18.625 1 97.5 168 LYS B C 1
ATOM 3005 O O . LYS B 1 168 ? -7.043 -0.29 18.062 1 97.5 168 LYS B O 1
ATOM 3010 N N . ASP B 1 169 ? -6.277 0.658 19.891 1 97.12 169 ASP B N 1
ATOM 3011 C CA . ASP B 1 169 ? -6.855 -0.363 20.75 1 97.12 169 ASP B CA 1
ATOM 3012 C C . ASP B 1 169 ? -8.344 -0.115 20.984 1 97.12 169 ASP B C 1
ATOM 3014 O O . ASP B 1 169 ? -9.055 -0.977 21.5 1 97.12 169 ASP B O 1
ATOM 3018 N N . GLN B 1 170 ? -8.859 1.014 20.438 1 98.56 170 GLN B N 1
ATOM 3019 C CA . GLN B 1 170 ? -10.234 1.382 20.75 1 98.56 170 GLN B CA 1
ATOM 3020 C C . GLN B 1 170 ? -11.078 1.455 19.469 1 98.56 170 GLN B C 1
ATOM 3022 O O . GLN B 1 170 ? -12.305 1.351 19.531 1 98.56 170 GLN B O 1
ATOM 3027 N N . LEU B 1 171 ? -10.477 1.599 18.375 1 98.81 171 LEU B N 1
ATOM 3028 C CA . LEU B 1 171 ? -11.148 1.977 17.141 1 98.81 171 LEU B CA 1
ATOM 3029 C C . LEU B 1 171 ? -12.164 0.916 16.734 1 98.81 171 LEU B C 1
ATOM 3031 O O . LEU B 1 171 ? -13.32 1.236 16.438 1 98.81 171 LEU B O 1
ATOM 3035 N N . ALA B 1 172 ? -11.758 -0.376 16.672 1 98.75 172 ALA B N 1
ATOM 3036 C CA . ALA B 1 172 ? -12.641 -1.452 16.219 1 98.75 172 ALA B CA 1
ATOM 3037 C C . ALA B 1 172 ? -13.906 -1.514 17.078 1 98.75 172 ALA B C 1
ATOM 3039 O O . ALA B 1 172 ? -15.016 -1.496 16.547 1 98.75 172 ALA B O 1
ATOM 3040 N N . GLU B 1 173 ? -13.766 -1.471 18.344 1 98.62 173 GLU B N 1
ATOM 3041 C CA . GLU B 1 173 ? -14.898 -1.587 19.25 1 98.62 173 GLU B CA 1
ATOM 3042 C C . GLU B 1 173 ? -15.82 -0.37 19.156 1 98.62 173 GLU B C 1
ATOM 3044 O O . GLU B 1 173 ? -17.031 -0.49 19.297 1 98.62 173 GLU B O 1
ATOM 3049 N N . ALA B 1 174 ? -15.203 0.789 18.969 1 98.75 174 ALA B N 1
ATOM 3050 C CA . ALA B 1 174 ? -15.992 2.014 18.844 1 98.75 174 ALA B CA 1
ATOM 3051 C C . ALA B 1 174 ? -16.984 1.911 17.688 1 98.75 174 ALA B C 1
ATOM 3053 O O . ALA B 1 174 ? -18 2.598 17.672 1 98.75 174 ALA B O 1
ATOM 3054 N N . PHE B 1 175 ? -16.688 1.024 16.719 1 98.75 175 PHE B N 1
ATOM 3055 C CA . PHE B 1 175 ? -17.562 0.9 15.562 1 98.75 175 PHE B CA 1
ATOM 3056 C C . PHE B 1 175 ? -18.141 -0.504 15.477 1 98.75 175 PHE B C 1
ATOM 3058 O O . PHE B 1 175 ? -18.469 -0.979 14.383 1 98.75 175 PHE B O 1
ATOM 3065 N N . GLY B 1 176 ? -18.156 -1.188 16.578 1 98.38 176 GLY B N 1
ATOM 3066 C CA . GLY B 1 176 ? -18.906 -2.426 16.719 1 98.38 176 GLY B CA 1
ATOM 3067 C C . GLY B 1 176 ? -18.188 -3.631 16.141 1 98.38 176 GLY B C 1
ATOM 3068 O O . GLY B 1 176 ? -18.812 -4.625 15.781 1 98.38 176 GLY B O 1
ATOM 3069 N N . LEU B 1 177 ? -16.922 -3.572 16.031 1 98.75 177 LEU B N 1
ATOM 3070 C CA . LEU B 1 177 ? -16.141 -4.684 15.5 1 98.75 177 LEU B CA 1
ATOM 3071 C C . LEU B 1 177 ? -15.383 -5.398 16.625 1 98.75 177 LEU B C 1
ATOM 3073 O O . LEU B 1 177 ? -15.07 -4.797 17.641 1 98.75 177 LEU B O 1
ATOM 3077 N N . ASP B 1 178 ? -15.156 -6.688 16.422 1 98.56 178 ASP B N 1
ATOM 3078 C CA . ASP B 1 178 ? -14.305 -7.457 17.328 1 98.56 178 ASP B CA 1
ATOM 3079 C C . ASP B 1 178 ? -12.852 -6.996 17.25 1 98.56 178 ASP B C 1
ATOM 3081 O O . ASP B 1 178 ? -12.195 -7.18 16.219 1 98.56 178 ASP B O 1
ATOM 3085 N N . LYS B 1 179 ? -12.328 -6.461 18.312 1 97.75 179 LYS B N 1
ATOM 3086 C CA . LYS B 1 179 ? -11.016 -5.832 18.312 1 97.75 179 LYS B CA 1
ATOM 3087 C C . LYS B 1 179 ? -9.914 -6.867 18.094 1 97.75 179 LYS B C 1
ATOM 3089 O O . LYS B 1 179 ? -8.82 -6.523 17.641 1 97.75 179 LYS B O 1
ATOM 3094 N N . ASP B 1 180 ? -10.18 -8.133 18.391 1 97.38 180 ASP B N 1
ATOM 3095 C CA . ASP B 1 180 ? -9.164 -9.172 18.219 1 97.38 180 ASP B CA 1
ATOM 3096 C C . ASP B 1 180 ? -9.141 -9.68 16.781 1 97.38 180 ASP B C 1
ATOM 3098 O O . ASP B 1 180 ? -8.117 -10.172 16.312 1 97.38 180 ASP B O 1
ATOM 3102 N N . ARG B 1 181 ? -10.258 -9.531 16.109 1 98.38 181 ARG B N 1
ATOM 3103 C CA . ARG B 1 181 ? -10.344 -10.023 14.734 1 98.38 181 ARG B CA 1
ATOM 3104 C C . ARG B 1 181 ? -10 -8.914 13.742 1 98.38 181 ARG B C 1
ATOM 3106 O O . ARG B 1 181 ? -9.32 -9.164 12.75 1 98.38 181 ARG B O 1
ATOM 3113 N N . TYR B 1 182 ? -10.5 -7.727 14.008 1 98.88 182 TYR B N 1
ATOM 3114 C CA . TYR B 1 182 ? -10.32 -6.621 13.07 1 98.88 182 TYR B CA 1
ATOM 3115 C C . TYR B 1 182 ? -9.297 -5.621 13.602 1 98.88 182 TYR B C 1
ATOM 3117 O O . TYR B 1 182 ? -9.625 -4.789 14.453 1 98.88 182 TYR B O 1
ATOM 3125 N N . VAL B 1 183 ? -8.102 -5.672 13.008 1 98.81 183 VAL B N 1
ATOM 3126 C CA . VAL B 1 183 ? -7.039 -4.793 13.477 1 98.81 183 VAL B CA 1
ATOM 3127 C C . VAL B 1 183 ? -6.98 -3.543 12.594 1 98.81 183 VAL B C 1
ATOM 3129 O O . VAL B 1 183 ? -7.09 -3.631 11.375 1 98.81 183 VAL B O 1
ATOM 3132 N N . PRO B 1 184 ? -6.91 -2.377 13.242 1 98.81 184 PRO B N 1
ATOM 3133 C CA . PRO B 1 184 ? -6.855 -1.152 12.445 1 98.81 184 PRO B CA 1
ATOM 3134 C C . PRO B 1 184 ? -5.559 -1.031 11.641 1 98.81 184 PRO B C 1
ATOM 3136 O O . PRO B 1 184 ? -4.48 -1.354 12.148 1 98.81 184 PRO B O 1
ATOM 3139 N N . VAL B 1 185 ? -5.664 -0.652 10.453 1 98.88 185 VAL B N 1
ATOM 3140 C CA . VAL B 1 185 ? -4.516 -0.469 9.57 1 98.88 185 VAL B CA 1
ATOM 3141 C C . VAL B 1 185 ? -4.25 1.021 9.375 1 98.88 185 VAL B C 1
ATOM 3143 O O . VAL B 1 185 ? -3.139 1.499 9.617 1 98.88 185 VAL B O 1
ATOM 3146 N N . MET B 1 186 ? -5.293 1.758 8.867 1 98.75 186 MET B N 1
ATOM 3147 C CA . MET B 1 186 ? -5.188 3.176 8.539 1 98.75 186 MET B CA 1
ATOM 3148 C C . MET B 1 186 ? -6.57 3.805 8.398 1 98.75 186 MET B C 1
ATOM 3150 O O . MET B 1 186 ? -7.562 3.096 8.219 1 98.75 186 MET B O 1
ATOM 3154 N N . ILE B 1 187 ? -6.629 5.113 8.656 1 98.94 187 ILE B N 1
ATOM 3155 C CA . ILE B 1 187 ? -7.816 5.883 8.305 1 98.94 187 ILE B CA 1
ATOM 3156 C C . ILE B 1 187 ? -7.516 6.781 7.105 1 98.94 187 ILE B C 1
ATOM 3158 O O . ILE B 1 187 ? -6.449 7.395 7.035 1 98.94 187 ILE B O 1
ATOM 3162 N N . LEU B 1 188 ? -8.391 6.809 6.137 1 98.94 188 LEU B N 1
ATOM 3163 C CA . LEU B 1 188 ? -8.297 7.742 5.02 1 98.94 188 LEU B CA 1
ATOM 3164 C C . LEU B 1 188 ? -9.438 8.75 5.059 1 98.94 188 LEU B C 1
ATOM 3166 O O . LEU B 1 188 ? -10.609 8.383 4.914 1 98.94 188 LEU B O 1
ATOM 3170 N N . SER B 1 189 ? -9.125 10.023 5.281 1 98.94 189 SER B N 1
ATOM 3171 C CA . SER B 1 189 ? -10.141 11.031 5 1 98.94 189 SER B CA 1
ATOM 3172 C C . SER B 1 189 ? -10.297 11.25 3.498 1 98.94 189 SER B C 1
ATOM 3174 O O . SER B 1 189 ? -9.328 11.172 2.748 1 98.94 189 SER B O 1
ATOM 3176 N N . VAL B 1 190 ? -11.492 11.5 3.035 1 98.94 190 VAL B N 1
ATOM 3177 C CA . VAL B 1 190 ? -11.734 11.672 1.606 1 98.94 190 VAL B CA 1
ATOM 3178 C C . VAL B 1 190 ? -12.758 12.781 1.385 1 98.94 190 VAL B C 1
ATOM 3180 O O . VAL B 1 190 ? -13.727 12.906 2.137 1 98.94 190 VAL B O 1
ATOM 3183 N N . GLY B 1 191 ? -12.555 13.602 0.436 1 98.88 191 GLY B N 1
ATOM 3184 C CA . GLY B 1 191 ? -13.398 14.719 0.055 1 98.88 191 GLY B CA 1
ATOM 3185 C C . GLY B 1 191 ? -12.781 15.594 -1.022 1 98.88 191 GLY B C 1
ATOM 3186 O O . GLY B 1 191 ? -11.836 15.18 -1.693 1 98.88 191 GLY B O 1
ATOM 3187 N N . LYS B 1 192 ? -13.43 16.672 -1.247 1 98.81 192 LYS B N 1
ATOM 3188 C CA . LYS B 1 192 ? -12.852 17.656 -2.156 1 98.81 192 LYS B CA 1
ATOM 3189 C C . LYS B 1 192 ? -11.992 18.672 -1.399 1 98.81 192 LYS B C 1
ATOM 3191 O O . LYS B 1 192 ? -12.453 19.297 -0.446 1 98.81 192 LYS B O 1
ATOM 3196 N N . ALA B 1 193 ? -10.812 18.844 -1.866 1 98.69 193 ALA B N 1
ATOM 3197 C CA . ALA B 1 193 ? -9.836 19.672 -1.17 1 98.69 193 ALA B CA 1
ATOM 3198 C C . ALA B 1 193 ? -10.312 21.125 -1.072 1 98.69 193 ALA B C 1
ATOM 3200 O O . ALA B 1 193 ? -10.852 21.672 -2.039 1 98.69 193 ALA B O 1
ATOM 3201 N N . ALA B 1 194 ? -10.164 21.75 0.087 1 98.38 194 ALA B N 1
ATOM 3202 C CA . ALA B 1 194 ? -10.383 23.188 0.296 1 98.38 194 ALA B CA 1
ATOM 3203 C C . ALA B 1 194 ? -9.062 23.891 0.577 1 98.38 194 ALA B C 1
ATOM 3205 O O . ALA B 1 194 ? -9.047 24.969 1.173 1 98.38 194 ALA B O 1
ATOM 3206 N N . GLU B 1 195 ? -7.945 23.203 0.299 1 96.94 195 GLU B N 1
ATOM 3207 C CA . GLU B 1 195 ? -6.582 23.719 0.391 1 96.94 195 GLU B CA 1
ATOM 3208 C C . GLU B 1 195 ? -5.695 23.125 -0.702 1 96.94 195 GLU B C 1
ATOM 3210 O O . GLU B 1 195 ? -6.102 22.188 -1.397 1 96.94 195 GLU B O 1
ATOM 3215 N N . GLU B 1 196 ? -4.594 23.625 -0.929 1 93.44 196 GLU B N 1
ATOM 3216 C CA . GLU B 1 196 ? -3.68 23.109 -1.95 1 93.44 196 GLU B CA 1
ATOM 3217 C C . GLU B 1 196 ? -2.857 21.938 -1.426 1 93.44 196 GLU B C 1
ATOM 3219 O O . GLU B 1 196 ? -2.426 21.078 -2.199 1 93.44 196 GLU B O 1
ATOM 3224 N N . GLY B 1 197 ? -2.807 21.797 -0.11 1 92.06 197 GLY B N 1
ATOM 3225 C CA . GLY B 1 197 ? -1.907 20.812 0.468 1 92.06 197 GLY B CA 1
ATOM 3226 C C . GLY B 1 197 ? -0.459 21.266 0.483 1 92.06 197 GLY B C 1
ATOM 3227 O O . GLY B 1 197 ? -0.114 22.281 -0.12 1 92.06 197 GLY B O 1
ATOM 3228 N N . TYR B 1 198 ? 0.383 20.484 1.142 1 91.44 198 TYR B N 1
ATOM 3229 C CA . TYR B 1 198 ? 1.799 20.828 1.261 1 91.44 198 TYR B CA 1
ATOM 3230 C C . TYR B 1 198 ? 2.637 19.984 0.305 1 91.44 198 TYR B C 1
ATOM 3232 O O . TYR B 1 198 ? 2.305 18.828 0.031 1 91.44 198 TYR B O 1
ATOM 3240 N N . GLN B 1 199 ? 3.668 20.594 -0.134 1 91.44 199 GLN B N 1
ATOM 3241 C CA . GLN B 1 199 ? 4.641 19.828 -0.907 1 91.44 199 GLN B CA 1
ATOM 3242 C C . GLN B 1 199 ? 5.609 19.078 0.008 1 91.44 199 GLN B C 1
ATOM 3244 O O . GLN B 1 199 ? 5.988 19.594 1.064 1 91.44 199 GLN B O 1
ATOM 3249 N N . SER B 1 200 ? 5.918 17.906 -0.402 1 94 200 SER B N 1
ATOM 3250 C CA . SER B 1 200 ? 6.828 17.094 0.401 1 94 200 SER B CA 1
ATOM 3251 C C . SER B 1 200 ? 8.109 16.781 -0.362 1 94 200 SER B C 1
ATOM 3253 O O . SER B 1 200 ? 8.156 16.906 -1.587 1 94 200 SER B O 1
ATOM 3255 N N . VAL B 1 201 ? 9.133 16.516 0.428 1 97.31 201 VAL B N 1
ATOM 3256 C CA . VAL B 1 201 ? 10.391 16.078 -0.157 1 97.31 201 VAL B CA 1
ATOM 3257 C C . VAL B 1 201 ? 10.516 14.555 -0.014 1 97.31 201 VAL B C 1
ATOM 3259 O O . VAL B 1 201 ? 9.867 13.953 0.844 1 97.31 201 VAL B O 1
ATOM 3262 N N . ARG B 1 202 ? 11.297 13.969 -0.819 1 98.38 202 ARG B N 1
ATOM 3263 C CA . ARG B 1 202 ? 11.656 12.562 -0.743 1 98.38 202 ARG B CA 1
ATOM 3264 C C . ARG B 1 202 ? 13.172 12.383 -0.797 1 98.38 202 ARG B C 1
ATOM 3266 O O . ARG B 1 202 ? 13.875 13.148 -1.457 1 98.38 202 ARG B O 1
ATOM 3273 N N . LEU B 1 203 ? 13.617 11.367 -0.062 1 98.44 203 LEU B N 1
ATOM 3274 C CA . LEU B 1 203 ? 15.016 10.977 -0.177 1 98.44 203 LEU B CA 1
ATOM 3275 C C . LEU B 1 203 ? 15.344 10.531 -1.599 1 98.44 203 LEU B C 1
ATOM 3277 O O . LEU B 1 203 ? 14.5 9.945 -2.279 1 98.44 203 LEU B O 1
ATOM 3281 N N . ASP B 1 204 ? 16.578 10.852 -2.008 1 97.94 204 ASP B N 1
ATOM 3282 C CA . ASP B 1 204 ? 17.062 10.375 -3.303 1 97.94 204 ASP B CA 1
ATOM 3283 C C . ASP B 1 204 ? 16.969 8.852 -3.4 1 97.94 204 ASP B C 1
ATOM 3285 O O . ASP B 1 204 ? 17.281 8.141 -2.447 1 97.94 204 ASP B O 1
ATOM 3289 N N . ALA B 1 205 ? 16.531 8.375 -4.543 1 98.56 205 ALA B N 1
ATOM 3290 C CA . ALA B 1 205 ? 16.391 6.938 -4.75 1 98.56 205 ALA B CA 1
ATOM 3291 C C . ALA B 1 205 ? 17.719 6.219 -4.535 1 98.56 205 ALA B C 1
ATOM 3293 O O . ALA B 1 205 ? 17.75 5.094 -4.031 1 98.56 205 ALA B O 1
ATOM 3294 N N . GLU B 1 206 ? 18.828 6.828 -4.879 1 98.62 206 GLU B N 1
ATOM 3295 C CA . GLU B 1 206 ? 20.141 6.215 -4.723 1 98.62 206 GLU B CA 1
ATOM 3296 C C . GLU B 1 206 ? 20.469 5.965 -3.252 1 98.62 206 GLU B C 1
ATOM 3298 O O . GLU B 1 206 ? 21.156 4.996 -2.916 1 98.62 206 GLU B O 1
ATOM 3303 N N . LYS B 1 207 ? 19.984 6.816 -2.412 1 98.38 207 LYS B N 1
ATOM 3304 C CA . LYS B 1 207 ? 20.281 6.734 -0.985 1 98.38 207 LYS B CA 1
ATOM 3305 C C . LYS B 1 207 ? 19.547 5.57 -0.335 1 98.38 207 LYS B C 1
ATOM 3307 O O . LYS B 1 207 ? 20 5.016 0.665 1 98.38 207 LYS B O 1
ATOM 3312 N N . ILE B 1 208 ? 18.438 5.168 -0.941 1 98.81 208 ILE B N 1
ATOM 3313 C CA . ILE B 1 208 ? 17.578 4.184 -0.279 1 98.81 208 ILE B CA 1
ATOM 3314 C C . ILE B 1 208 ? 17.594 2.881 -1.073 1 98.81 208 ILE B C 1
ATOM 3316 O O . ILE B 1 208 ? 16.719 2.025 -0.878 1 98.81 208 ILE B O 1
ATOM 3320 N N . THR B 1 209 ? 18.484 2.746 -2.068 1 98.88 209 THR B N 1
ATOM 3321 C CA . THR B 1 209 ? 18.516 1.588 -2.955 1 98.88 209 THR B CA 1
ATOM 3322 C C . THR B 1 209 ? 19.922 1.017 -3.066 1 98.88 209 THR B C 1
ATOM 3324 O O . THR B 1 209 ? 20.891 1.767 -3.184 1 98.88 209 THR B O 1
ATOM 3327 N N . SER B 1 210 ? 20.062 -0.274 -2.963 1 98.88 210 SER B N 1
ATOM 3328 C CA . SER B 1 210 ? 21.297 -0.977 -3.295 1 98.88 210 SER B CA 1
ATOM 3329 C C . SER B 1 210 ? 21.078 -1.99 -4.41 1 98.88 210 SER B C 1
ATOM 3331 O O . SER B 1 210 ? 20.031 -2.635 -4.469 1 98.88 210 SER B O 1
ATOM 3333 N N . PHE B 1 211 ? 22.062 -2.102 -5.273 1 98.81 211 PHE B N 1
ATOM 3334 C CA . PHE B 1 211 ? 22.016 -3.068 -6.363 1 98.81 211 PHE B CA 1
ATOM 3335 C C . PHE B 1 211 ? 22.906 -4.27 -6.062 1 98.81 211 PHE B C 1
ATOM 3337 O O . PHE B 1 211 ? 24 -4.113 -5.527 1 98.81 211 PHE B O 1
ATOM 3344 N N . LYS B 1 212 ? 22.375 -5.371 -6.336 1 98.75 212 LYS B N 1
ATOM 3345 C CA . LYS B 1 212 ? 23.109 -6.617 -6.141 1 98.75 212 LYS B CA 1
ATOM 3346 C C . LYS B 1 212 ? 23.094 -7.477 -7.402 1 98.75 212 LYS B C 1
ATOM 3348 O O . LYS B 1 212 ? 22.062 -7.578 -8.07 1 98.75 212 LYS B O 1
#

Sequence (424 aa):
MATTFENNTFTDVMLGRKSIRVYDENVKISQLEMLQMIEEATTAPSSVNMQPWRFVVVESPEAKETLKPLIRFNVRQNDTSAAMVLIFGDMECYELGEEIYDQAVAEGKMPQEVRDQQLGAILPYYKNLSKQEMNDIVKIDSSLAAMQFMLVARAHGYDTNPIGGFEKDQLAEAFGLDKDRYVPVMILSVGKAAEEGYQSVRLDAEKITSFKMATTFENNTFTDVMLGRKSIRVYDENVKISQLEMLQMIEEATTAPSSVNMQPWRFVVVESPEAKETLKPLIRFNVRQNDTSAAMVLIFGDMECYELGEEIYDQAVAEGKMPQEVRDQQLGAILPYYKNLSKQEMNDIVKIDSSLAAMQFMLVARAHGYDTNPIGGFEKDQLAEAFGLDKDRYVPVMILSVGKAAEEGYQSVRLDAEKITSFK

Secondary structure (DSSP, 8-state):
-----S--BHHHHHHT--B---B-TT----HHHHHHHHHHHTTS--GGG---EEEEEE-SHHHHHHHGGGSTT-HHHHHHSSEEEEEEEETTGGGGHHHHHHHHHHTTSS-HHHHHHHHHHHHHHHHTS-HHHHHHHHHHHHHHHHHHHHHHHHHTT-EEEEE--S-TTTHHHHTT--TTTEEEEEEEEEE-BSS---------GGGGEEE-/-----S--BHHHHHHT--B---B-TT----HHHHHHHHHHHTTS--GGG---EEEEEE-SHHHHHHHGGGSTT-HHHHHHSSEEEEEEEETTGGGGHHHHHHHHHHTTSS-HHHHHHHHHHHHHHHHTS-HHHHHHHHHHHHHHHHHHHHHHHHHTT-EEEEE--S-TTTHHHHTT--TTTEEEEEEEEEE-BSS---------GGGGEEE-

Foldseek 3Di:
DPDDFPAPDQCCLQVLAFAFQAFAQPDADDPVVVVVLLVQLQVFDADVRLSQKDKDKAADPVSLVLFQVFQPPSNNLSNRFNTKIWIWGFLVSLVCLLVVLVVCCVVVNDPPVRSCVVNVPVSVVSVPDDLVRSVVRRLVRRVSSVSSSQSSLVRNPKHKHKGDRGNQQCVQVSVPHDSSGIGTRIMMGMHHHPDSHDDDDDDDPVVVDDDD/DPDDFPAPDQCCLQVVAFAFQAFAQPDADDPVVVVVLLVQLQVFDADVRLSQKDKDKAADPVSLVLFQVFQPPSNNLSNRFNTKIWIWGFLVSLVCLLVVLVVCCVVVNDPPVRSCVVNVPVSVVSVPDDLVRSVVRRLVRRVSSVSSSQSSLVRNPKHKHKGPRGNQQCVQVSVPHDSSGIGTRIMMGMHHHPDSHDDDDDDDPVVVDDDD

Radius of gyration: 20.47 Å; Cα contacts (8 Å, |Δi|>4): 817; chains: 2; bounding box: 48×56×45 Å

InterPro domains:
  IPR000415 Nitroreductase-like [G3DSA:3.40.109.10] (2-212)
  IPR000415 Nitroreductase-like [SSF55469] (10-209)
  IPR029479 Nitroreductase [PF00881] (16-192)